Protein AF-A0A7S3XKU5-F1 (afdb_monomer)

Secondary structure (DSSP, 8-state):
--HHHHHHTHHHHHHT--SEEEESSGGGS-HHHHHHH--TT--EEEE---TTSPPPP-S-HHHHHHH-TT--HHHHHHHTT-------EE-SS-HHHHGGGTTT-TT-EE-HHHHTT-PPPTTBS-SEEEEE--PPPTTEETTEE-TTSPP--HHHHHHHHHHHHHHHHTT--GGGEEEEES-HHHHHHHHHHHHHHHHH-GGGHHHHHTSEEEETGGGSS--EEEEEEE-----TT---GGGG-HHHHHHHHTSEEEEEEEEE-HHHHHSSS---HHHHHHHHHHHHTT-EES-EEEEETTEEEEEEEESTT--TTHHHH-SEEEE---B-TTSPBP-SEE--TTSGGGSGGG---EEEEE-TTS-EEEEETTS-GGG-----EEEEE-TTS-EEEEEGGGTT-S-----SBP-PBPTTSSBPSSBGGG--GGGGGGG-HHHH-

Solvent-accessible surface area (backbone atoms only — not comparable to full-atom values): 25344 Å² total; per-residue (Å²): 132,53,72,68,58,43,50,77,38,36,72,61,57,45,73,65,53,47,45,66,48,79,37,75,58,28,11,44,36,43,37,70,63,54,61,74,53,60,48,91,56,48,78,43,81,46,74,40,61,49,65,69,35,59,52,20,89,62,90,54,58,64,44,41,76,77,64,50,59,40,55,8,52,49,37,52,39,52,76,70,67,48,91,79,85,83,87,42,68,46,59,61,44,37,74,77,54,51,59,64,43,34,90,82,40,77,70,64,38,79,35,58,92,57,27,72,78,54,58,59,57,61,50,33,79,59,42,47,36,37,39,36,45,89,60,58,30,60,61,54,68,83,95,46,70,70,83,90,68,66,58,28,20,68,65,58,43,50,51,53,50,52,52,51,48,52,42,44,43,68,72,42,57,18,72,41,32,34,40,34,22,81,31,68,40,35,32,52,51,41,56,54,52,48,54,53,49,30,67,75,40,61,93,45,31,75,37,61,70,38,40,43,68,38,32,48,84,77,47,63,96,53,70,35,42,28,30,38,37,41,60,51,45,20,49,96,80,8,68,51,68,77,72,66,38,65,26,54,52,47,51,62,65,67,28,26,30,26,25,42,38,38,36,36,21,55,64,18,44,66,65,15,87,66,53,49,73,64,54,52,52,38,55,48,51,28,50,78,71,72,24,54,37,53,53,47,52,34,21,37,71,91,45,67,89,38,68,44,74,43,41,94,85,49,76,66,72,41,63,74,68,30,81,35,86,50,73,41,70,48,68,23,90,76,72,46,63,39,90,47,52,26,46,41,78,84,40,71,72,56,37,43,79,60,37,78,55,77,38,81,45,70,43,98,88,71,48,76,42,80,41,44,61,42,54,63,72,90,77,57,75,47,70,53,80,36,82,41,79,43,99,87,72,51,74,45,79,39,38,46,66,55,68,81,57,85,85,72,69,43,79,53,75,30,88,52,58,42,98,87,69,46,72,39,91,54,36,55,48,60,65,68,68,72,76,47,64,90,69,40,61,88,76,76,107

Structure (mmCIF, N/CA/C/O backbone):
data_AF-A0A7S3XKU5-F1
#
_entry.id   AF-A0A7S3XKU5-F1
#
loop_
_atom_site.group_PDB
_atom_site.id
_atom_site.type_symbol
_atom_site.label_atom_id
_atom_site.label_alt_id
_atom_site.label_comp_id
_atom_site.label_asym_id
_atom_site.label_entity_id
_atom_site.label_seq_id
_atom_site.pdbx_PDB_ins_code
_atom_site.Cartn_x
_atom_site.Cartn_y
_atom_site.Cartn_z
_atom_site.occupancy
_atom_site.B_iso_or_equiv
_atom_site.auth_seq_id
_atom_site.auth_comp_id
_atom_site.auth_asym_id
_atom_site.auth_atom_id
_atom_site.pdbx_PDB_model_num
ATOM 1 N N . MET A 1 1 ? -28.320 -1.834 5.866 1.00 85.00 1 MET A N 1
ATOM 2 C CA . MET A 1 1 ? -28.809 -0.445 6.031 1.00 85.00 1 MET A CA 1
ATOM 3 C C . MET A 1 1 ? -27.848 0.245 6.983 1.00 85.00 1 MET A C 1
ATOM 5 O O . MET A 1 1 ? -27.509 -0.376 7.978 1.00 85.00 1 MET A O 1
ATOM 9 N N . THR A 1 2 ? -27.360 1.449 6.681 1.00 91.31 2 THR A N 1
ATOM 10 C CA . THR A 1 2 ? -26.487 2.190 7.612 1.00 91.31 2 THR A CA 1
ATOM 11 C C . THR A 1 2 ? -27.304 2.794 8.754 1.00 91.31 2 THR A C 1
ATOM 13 O O . THR A 1 2 ? -28.511 2.995 8.601 1.00 91.31 2 THR A O 1
ATOM 16 N N . ILE A 1 3 ? -26.660 3.136 9.876 1.00 90.38 3 ILE A N 1
ATOM 17 C CA . ILE A 1 3 ? -27.345 3.756 11.023 1.00 90.38 3 ILE A CA 1
ATOM 18 C C . ILE A 1 3 ? -28.039 5.068 10.629 1.00 90.38 3 ILE A C 1
ATOM 20 O O . ILE A 1 3 ? -29.200 5.280 10.959 1.00 90.38 3 ILE A O 1
ATOM 24 N N . SER A 1 4 ? -27.378 5.908 9.829 1.00 89.12 4 SER A N 1
ATOM 25 C CA . SER A 1 4 ? -27.934 7.174 9.342 1.00 89.12 4 SER A CA 1
ATOM 26 C C . SER A 1 4 ? -29.121 6.951 8.406 1.00 89.12 4 SER A C 1
ATOM 28 O O . SER A 1 4 ? -30.107 7.686 8.461 1.00 89.12 4 SER A O 1
ATOM 30 N N . GLY A 1 5 ? -29.058 5.907 7.572 1.00 92.69 5 GLY A N 1
ATOM 31 C CA . GLY A 1 5 ? -30.177 5.505 6.723 1.00 92.69 5 GLY A CA 1
ATOM 32 C C . GLY A 1 5 ? -31.375 5.026 7.543 1.00 92.69 5 GLY A C 1
ATOM 33 O O . GLY A 1 5 ? -32.508 5.388 7.231 1.00 92.69 5 GLY A O 1
ATOM 34 N N . ALA A 1 6 ? -31.125 4.273 8.614 1.00 91.94 6 ALA A N 1
ATOM 35 C CA . ALA A 1 6 ? -32.159 3.803 9.527 1.00 91.94 6 ALA A CA 1
ATOM 36 C C . ALA A 1 6 ? -32.787 4.954 10.335 1.00 91.94 6 ALA A C 1
ATOM 38 O O . ALA A 1 6 ? -34.004 4.996 10.469 1.00 91.94 6 ALA A O 1
ATOM 39 N N . LEU A 1 7 ? -31.994 5.939 10.774 1.00 91.31 7 LEU A N 1
ATOM 40 C CA . LEU A 1 7 ? -32.493 7.157 11.428 1.00 91.31 7 LEU A CA 1
ATOM 41 C C . LEU A 1 7 ? -33.370 8.003 10.503 1.00 91.31 7 LEU A C 1
ATOM 43 O O . LEU A 1 7 ? -34.439 8.454 10.899 1.00 91.31 7 LEU A O 1
ATOM 47 N N . THR A 1 8 ? -32.939 8.183 9.253 1.00 93.88 8 THR A N 1
ATOM 48 C CA . THR A 1 8 ? -33.699 8.951 8.253 1.00 93.88 8 THR A CA 1
ATOM 49 C C . THR A 1 8 ? -35.053 8.304 7.952 1.00 93.88 8 THR A C 1
ATOM 51 O O . THR A 1 8 ? -36.022 8.996 7.665 1.00 93.88 8 THR A O 1
ATOM 54 N N . ASN A 1 9 ? -35.126 6.974 8.031 1.00 93.56 9 ASN A N 1
ATOM 55 C CA . ASN A 1 9 ? -36.320 6.191 7.725 1.00 93.56 9 ASN A CA 1
ATOM 56 C C . ASN A 1 9 ? -36.924 5.556 8.985 1.00 93.56 9 ASN A C 1
ATOM 58 O O . ASN A 1 9 ? -37.494 4.465 8.905 1.00 93.56 9 ASN A O 1
ATOM 62 N N . TYR A 1 10 ? -36.788 6.214 10.142 1.00 93.00 10 TYR A N 1
ATOM 63 C CA . TYR A 1 10 ? -37.186 5.646 11.430 1.00 93.00 10 TYR A CA 1
ATOM 64 C C . TYR A 1 10 ? -38.641 5.173 11.440 1.00 93.00 10 TYR A C 1
ATOM 66 O O . TYR A 1 10 ? -38.910 4.069 11.900 1.00 93.00 10 TYR A O 1
ATOM 74 N N . ASP A 1 11 ? -39.567 5.942 10.863 1.00 94.06 11 ASP A N 1
ATOM 75 C CA . ASP A 1 11 ? -40.986 5.568 10.809 1.00 94.06 11 ASP A CA 1
ATOM 76 C C . ASP A 1 11 ? -41.206 4.242 10.069 1.00 94.06 11 ASP A C 1
ATOM 78 O O . ASP A 1 11 ? -42.007 3.409 10.494 1.00 94.06 11 ASP A O 1
ATOM 82 N N . ILE A 1 12 ? -40.446 4.006 8.993 1.00 93.31 12 ILE A N 1
ATOM 83 C CA . ILE A 1 12 ? -40.489 2.754 8.229 1.00 93.31 12 ILE A CA 1
ATOM 84 C C . ILE A 1 12 ? -39.905 1.619 9.070 1.00 93.31 12 ILE A C 1
ATOM 86 O O . ILE A 1 12 ? -40.529 0.570 9.192 1.00 93.31 12 ILE A O 1
ATOM 90 N N . VAL A 1 13 ? -38.733 1.830 9.679 1.00 91.31 13 VAL A N 1
ATOM 91 C CA . VAL A 1 13 ? -38.067 0.824 10.525 1.00 91.31 13 VAL A CA 1
ATOM 92 C C . VAL A 1 13 ? -38.938 0.446 11.724 1.00 91.31 13 VAL A C 1
ATOM 94 O O . VAL A 1 13 ? -39.063 -0.732 12.043 1.00 91.31 13 VAL A O 1
ATOM 97 N N . SER A 1 14 ? -39.579 1.426 12.356 1.00 93.06 14 SER A N 1
ATOM 98 C CA . SER A 1 14 ? -40.482 1.231 13.489 1.00 93.06 14 SER A CA 1
ATOM 99 C C . SER A 1 14 ? -41.750 0.478 13.077 1.00 93.06 14 SER A C 1
ATOM 101 O O . SER A 1 14 ? -42.143 -0.471 13.752 1.00 93.06 14 SER A O 1
ATOM 103 N N . SER A 1 15 ? -42.324 0.810 11.913 1.00 95.31 15 SER A N 1
ATOM 104 C CA . SER A 1 15 ? -43.509 0.129 11.360 1.00 95.31 15 SER A CA 1
ATOM 105 C C . SER A 1 15 ? -43.266 -1.340 10.994 1.00 95.31 15 SER A C 1
ATOM 107 O O . SER A 1 15 ? -44.221 -2.104 10.884 1.00 95.31 15 SER A O 1
ATOM 109 N N . LEU A 1 16 ? -42.008 -1.750 10.790 1.00 94.62 16 LEU A N 1
ATOM 110 C CA . LEU A 1 16 ? -41.647 -3.158 10.583 1.00 94.62 16 LEU A CA 1
ATOM 111 C C . LEU A 1 16 ? -41.683 -3.981 11.879 1.00 94.62 16 LEU A C 1
ATOM 113 O O . LEU A 1 16 ? -41.589 -5.204 11.810 1.00 94.62 16 LEU A O 1
ATOM 117 N N . GLU A 1 17 ? -41.775 -3.322 13.038 1.00 95.50 17 GLU A N 1
ATOM 118 C CA . GLU A 1 17 ? -41.785 -3.935 14.369 1.00 95.50 17 GLU A CA 1
ATOM 119 C C . GLU A 1 17 ? -40.685 -5.003 14.573 1.00 95.50 17 GLU A C 1
ATOM 121 O O . GLU A 1 17 ? -40.972 -6.140 14.970 1.00 95.50 17 GLU A O 1
ATOM 126 N N . PRO A 1 18 ? -39.407 -4.684 14.288 1.00 95.12 18 PRO A N 1
ATOM 127 C CA . PRO A 1 18 ? -38.343 -5.675 14.308 1.00 95.12 18 PRO A CA 1
ATOM 128 C C . PRO A 1 18 ? -38.135 -6.232 15.718 1.00 95.12 18 PRO A C 1
ATOM 130 O O . PRO A 1 18 ? -37.862 -5.497 16.662 1.00 95.12 18 PRO A O 1
ATOM 133 N N . LYS A 1 19 ? -38.191 -7.560 15.848 1.00 97.50 19 LYS A N 1
ATOM 134 C CA . LYS A 1 19 ? -37.903 -8.262 17.110 1.00 97.50 19 LYS A CA 1
ATOM 135 C C . LYS A 1 19 ? -36.415 -8.473 17.357 1.00 97.50 19 LYS A C 1
ATOM 137 O O . LYS A 1 19 ? -35.979 -8.530 18.505 1.00 97.50 19 LYS A O 1
ATOM 142 N N . VAL A 1 20 ? -35.637 -8.583 16.283 1.00 96.62 20 VAL A N 1
ATOM 143 C CA . VAL A 1 20 ? -34.199 -8.850 16.324 1.00 96.62 20 VAL A CA 1
ATOM 144 C C . VAL A 1 20 ? -33.478 -7.808 15.484 1.00 96.62 20 VAL A C 1
ATOM 146 O O . VAL A 1 20 ? -33.829 -7.597 14.324 1.00 96.62 20 VAL A O 1
ATOM 149 N N . VAL A 1 21 ? -32.453 -7.188 16.060 1.00 94.44 21 VAL A N 1
ATOM 150 C CA . VAL A 1 21 ? -31.572 -6.241 15.372 1.00 94.44 21 VAL A CA 1
ATOM 151 C C . VAL A 1 21 ? -30.145 -6.761 15.451 1.00 94.44 21 VAL A C 1
ATOM 153 O O . VAL A 1 21 ? -29.649 -7.062 16.535 1.00 94.44 21 VAL A O 1
ATOM 156 N N . LEU A 1 22 ? -29.488 -6.861 14.296 1.00 95.75 22 LEU A N 1
ATOM 157 C CA . LEU A 1 22 ? -28.074 -7.202 14.184 1.00 95.75 22 LEU A CA 1
ATOM 158 C C . LEU A 1 22 ? -27.293 -5.961 13.750 1.00 95.75 22 LEU A C 1
ATOM 160 O O . LEU A 1 22 ? -27.613 -5.348 12.733 1.00 95.75 22 LEU A O 1
ATOM 164 N N . LEU A 1 23 ? -26.284 -5.603 14.536 1.00 94.12 23 LEU A N 1
ATOM 165 C CA . LEU A 1 23 ? -25.389 -4.484 14.290 1.00 94.12 23 LEU A CA 1
ATOM 166 C C . LEU A 1 23 ? -24.000 -5.008 13.966 1.00 94.12 23 LEU A C 1
ATOM 168 O O . LEU A 1 23 ? -23.394 -5.717 14.770 1.00 94.12 23 LEU A O 1
ATOM 172 N N . GLU A 1 24 ? -23.494 -4.608 12.813 1.00 93.56 24 GLU A N 1
ATOM 173 C CA . GLU A 1 24 ? -22.092 -4.751 12.448 1.00 93.56 24 GLU A CA 1
ATOM 174 C C . GLU A 1 24 ? -21.348 -3.449 12.778 1.00 93.56 24 GLU A C 1
ATOM 176 O O . GLU A 1 24 ? -21.962 -2.382 12.825 1.00 93.56 24 GLU A O 1
ATOM 181 N N . GLU A 1 25 ? -20.049 -3.546 13.073 1.00 92.75 25 GLU A N 1
ATOM 182 C CA . GLU A 1 25 ? -19.192 -2.416 13.472 1.00 92.75 25 GLU A CA 1
ATOM 183 C C . GLU A 1 25 ? -19.740 -1.589 14.652 1.00 92.75 25 GLU A C 1
ATOM 185 O O . GLU A 1 25 ? -19.526 -0.385 14.769 1.00 92.75 25 GLU A O 1
ATOM 190 N N . ALA A 1 26 ? -20.407 -2.250 15.604 1.00 94.88 26 ALA A N 1
ATOM 191 C CA . ALA A 1 26 ? -21.085 -1.600 16.728 1.00 94.88 26 ALA A CA 1
ATOM 192 C C . ALA A 1 26 ? -20.157 -0.747 17.618 1.00 94.88 26 ALA A C 1
ATOM 194 O O . ALA A 1 26 ? -20.627 0.136 18.337 1.00 94.88 26 ALA A O 1
ATOM 195 N N . ALA A 1 27 ? -18.847 -1.006 17.576 1.00 94.31 27 ALA A N 1
ATOM 196 C CA . ALA A 1 27 ? -17.840 -0.229 18.291 1.00 94.31 27 ALA A CA 1
ATOM 197 C C . ALA A 1 27 ? -17.624 1.181 17.709 1.00 94.31 27 ALA A C 1
ATOM 199 O O . ALA A 1 27 ? -17.211 2.067 18.455 1.00 94.31 27 ALA A O 1
ATOM 200 N N . GLU A 1 28 ? -17.945 1.395 16.430 1.00 93.19 28 GLU A N 1
ATOM 201 C CA . GLU A 1 28 ? -17.800 2.672 15.715 1.00 93.19 28 GLU A CA 1
ATOM 202 C C . GLU A 1 28 ? -19.086 3.521 15.752 1.00 93.19 28 GLU A C 1
ATOM 204 O O . GLU A 1 28 ? -19.124 4.661 15.292 1.00 93.19 28 GLU A O 1
ATOM 209 N N . LEU A 1 29 ? -20.163 3.006 16.351 1.00 93.75 29 LEU A N 1
ATOM 210 C CA . LEU A 1 29 ? -21.425 3.728 16.465 1.00 93.75 29 LEU A CA 1
ATOM 211 C C . LEU A 1 29 ? -21.473 4.599 17.722 1.00 93.75 29 LEU A C 1
ATOM 213 O O . LEU A 1 29 ? -21.269 4.127 18.843 1.00 93.75 29 LEU A O 1
ATOM 217 N N . LEU A 1 30 ? -21.837 5.871 17.540 1.00 94.19 30 LEU A N 1
ATOM 218 C CA . LEU A 1 30 ? -22.203 6.743 18.652 1.00 94.19 30 LEU A CA 1
ATOM 219 C C . LEU A 1 30 ? -23.420 6.166 19.377 1.00 94.19 30 LEU A C 1
ATOM 221 O O . LEU A 1 30 ? -24.449 5.874 18.763 1.00 94.19 30 LEU A O 1
ATOM 225 N N . GLU A 1 31 ? -23.316 6.047 20.698 1.00 94.31 31 GLU A N 1
ATOM 226 C CA . GLU A 1 31 ? -24.393 5.523 21.537 1.00 94.31 31 GLU A CA 1
ATOM 227 C C . GLU A 1 31 ? -25.738 6.250 21.323 1.00 94.31 31 GLU A C 1
ATOM 229 O O . GLU A 1 31 ? -26.741 5.559 21.130 1.00 94.31 31 GLU A O 1
ATOM 234 N N . PRO A 1 32 ? -25.796 7.599 21.256 1.00 92.38 32 PRO A N 1
ATOM 235 C CA . PRO A 1 32 ? -27.048 8.304 20.990 1.00 92.38 32 PRO A CA 1
ATOM 236 C C . PRO A 1 32 ? -27.702 7.909 19.664 1.00 92.38 32 PRO A C 1
ATOM 238 O O . PRO A 1 32 ? -28.915 7.720 19.626 1.00 92.38 32 PRO A O 1
ATOM 241 N N . HIS A 1 33 ? -26.911 7.734 18.597 1.00 92.56 33 HIS A N 1
ATOM 242 C CA . HIS A 1 33 ? -27.430 7.336 17.285 1.00 92.56 33 HIS A CA 1
ATOM 243 C C . HIS A 1 33 ? -28.079 5.957 17.347 1.00 92.56 33 HIS A C 1
ATOM 245 O O . HIS A 1 33 ? -29.175 5.761 16.820 1.00 92.56 33 HIS A O 1
ATOM 251 N N . LEU A 1 34 ? -27.431 5.016 18.034 1.00 92.44 34 LEU A N 1
ATOM 252 C CA . LEU A 1 34 ? -27.976 3.680 18.198 1.00 92.44 34 LEU A CA 1
ATOM 253 C C . LEU A 1 34 ? -29.274 3.692 19.016 1.00 92.44 34 LEU A C 1
ATOM 255 O O . LEU A 1 34 ? -30.269 3.118 18.589 1.00 92.44 34 LEU A O 1
ATOM 259 N N . ILE A 1 35 ? -29.304 4.384 20.155 1.00 92.12 35 ILE A N 1
ATOM 260 C CA . ILE A 1 35 ? -30.509 4.438 20.998 1.00 92.12 35 ILE A CA 1
ATOM 261 C C . ILE A 1 35 ? -31.687 5.051 20.234 1.00 92.12 35 ILE A C 1
ATOM 263 O O . ILE A 1 35 ? -32.801 4.544 20.324 1.00 92.12 35 ILE A O 1
ATOM 267 N N . SER A 1 36 ? -31.446 6.101 19.443 1.00 91.38 36 SER A N 1
ATOM 268 C CA . SER A 1 36 ? -32.510 6.769 18.689 1.00 91.38 36 SER A CA 1
ATOM 269 C C . SER A 1 36 ? -33.131 5.922 17.578 1.00 91.38 36 SER A C 1
ATOM 271 O O . SER A 1 36 ? -34.249 6.212 17.165 1.00 91.38 36 SER A O 1
ATOM 273 N N . VAL A 1 37 ? -32.441 4.881 17.097 1.00 92.19 37 VAL A N 1
ATOM 274 C CA . VAL A 1 37 ? -32.949 4.056 15.996 1.00 92.19 37 VAL A CA 1
ATOM 275 C C . VAL A 1 37 ? -33.643 2.779 16.453 1.00 92.19 37 VAL A C 1
ATOM 277 O O . VAL A 1 37 ? -34.320 2.156 15.643 1.00 92.19 37 VAL A O 1
ATOM 280 N N . LEU A 1 38 ? -33.472 2.364 17.712 1.00 92.62 38 LEU A N 1
ATOM 281 C CA . LEU A 1 38 ? -34.018 1.108 18.229 1.00 92.62 38 LEU A CA 1
ATOM 282 C C . LEU A 1 38 ? -35.507 1.270 18.578 1.00 92.62 38 LEU A C 1
ATOM 284 O O . LEU A 1 38 ? -35.833 1.993 19.523 1.00 92.62 38 LEU A O 1
ATOM 288 N N . PRO A 1 39 ? -36.434 0.604 17.860 1.00 91.56 39 PRO A N 1
ATOM 289 C CA . PRO A 1 39 ? -37.845 0.622 18.228 1.00 91.56 39 PRO A CA 1
ATOM 290 C C . PRO A 1 39 ? -38.078 -0.109 19.556 1.00 91.56 39 PRO A C 1
ATOM 292 O O . PRO A 1 39 ? -37.347 -1.034 19.912 1.00 91.56 39 PRO A O 1
ATOM 295 N N . SER A 1 40 ? -39.151 0.240 20.266 1.00 92.50 40 SER A N 1
ATOM 296 C CA . SER A 1 40 ? -39.535 -0.426 21.524 1.00 92.50 40 SER A CA 1
ATOM 297 C C . SER A 1 40 ? -39.941 -1.896 21.355 1.00 92.50 40 SER A C 1
ATOM 299 O O . SER A 1 40 ? -40.094 -2.609 22.344 1.00 92.50 40 SER A O 1
ATOM 301 N N . THR A 1 41 ? -40.129 -2.350 20.115 1.00 96.06 41 THR A N 1
ATOM 302 C CA . THR A 1 41 ? -40.489 -3.726 19.756 1.00 96.06 41 THR A CA 1
ATOM 303 C C . THR A 1 41 ? -39.303 -4.690 19.744 1.00 96.06 41 THR A C 1
ATOM 305 O O . THR A 1 41 ? -39.534 -5.900 19.704 1.00 96.06 41 THR A O 1
ATOM 3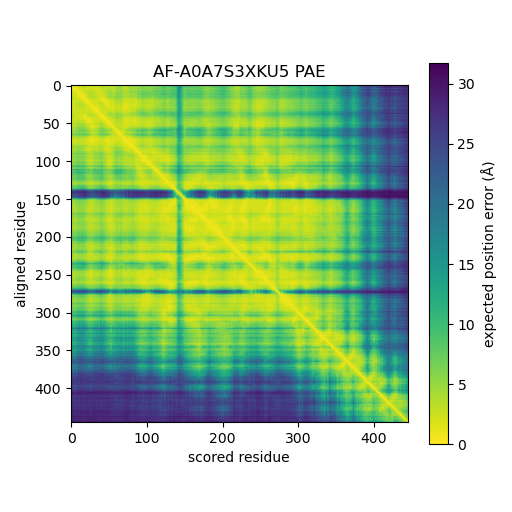08 N N . VAL A 1 42 ? -38.065 -4.182 19.804 1.00 96.31 42 VAL A N 1
ATOM 309 C CA . VAL A 1 42 ? -36.839 -4.990 19.790 1.00 96.31 42 VAL A CA 1
ATOM 310 C C . VAL A 1 42 ? -36.716 -5.797 21.079 1.00 96.31 42 VAL A C 1
ATOM 312 O O . VAL A 1 42 ? -36.679 -5.248 22.176 1.00 96.31 42 VAL A O 1
ATOM 315 N N . GLU A 1 43 ? -36.592 -7.113 20.930 1.00 97.00 43 GLU A N 1
ATOM 316 C CA . GLU A 1 43 ? -36.413 -8.071 22.027 1.00 97.00 43 GLU A CA 1
ATOM 317 C C . GLU A 1 43 ? -34.967 -8.588 22.093 1.00 97.00 43 GLU A C 1
ATOM 319 O O . GLU A 1 43 ? -34.459 -8.893 23.172 1.00 97.00 43 GLU A O 1
ATOM 324 N N . HIS A 1 44 ? -34.274 -8.641 20.948 1.00 95.69 44 HIS A N 1
ATOM 325 C CA . HIS A 1 44 ? -32.891 -9.102 20.849 1.00 95.69 44 HIS A CA 1
ATOM 326 C C . HIS A 1 44 ? -32.018 -8.122 20.060 1.00 95.69 44 HIS A C 1
ATOM 328 O O . HIS A 1 44 ? -32.271 -7.850 18.886 1.00 95.69 44 HIS A O 1
ATOM 334 N N . LEU A 1 45 ? -30.938 -7.654 20.690 1.00 94.31 45 LEU A N 1
ATOM 335 C CA . LEU A 1 45 ? -29.897 -6.849 20.057 1.00 94.31 45 LEU A CA 1
ATOM 336 C C . LEU A 1 45 ? -28.596 -7.654 19.975 1.00 94.31 45 LEU A C 1
ATOM 338 O O . LEU A 1 45 ? -28.017 -8.006 21.001 1.00 94.31 45 LEU A O 1
ATOM 342 N N . ILE A 1 46 ? -28.136 -7.939 18.758 1.00 95.75 46 ILE A N 1
ATOM 343 C CA . ILE A 1 46 ? -26.881 -8.645 18.491 1.00 95.75 46 ILE A CA 1
ATOM 344 C C . ILE A 1 46 ? -25.870 -7.623 17.983 1.00 95.75 46 ILE A C 1
ATOM 346 O O . ILE A 1 46 ? -25.988 -7.145 16.859 1.00 95.75 46 ILE A O 1
ATOM 350 N N . SER A 1 47 ? -24.871 -7.303 18.800 1.00 95.75 47 SER A N 1
ATOM 351 C CA . SER A 1 47 ? -23.843 -6.319 18.457 1.00 95.75 47 SER A CA 1
ATOM 352 C C . SER A 1 47 ? -22.511 -6.999 18.170 1.00 95.75 47 SER A C 1
ATOM 354 O O . SER A 1 47 ? -21.950 -7.662 19.041 1.00 95.75 47 SER A O 1
ATOM 356 N N . ILE A 1 48 ? -21.993 -6.805 16.961 1.00 96.19 48 ILE A N 1
ATOM 357 C CA . ILE A 1 48 ? -20.687 -7.284 16.510 1.00 96.19 48 ILE A CA 1
ATOM 358 C C . ILE A 1 48 ? -19.787 -6.062 16.343 1.00 96.19 48 ILE A C 1
ATOM 360 O O . ILE A 1 48 ? -20.144 -5.108 15.657 1.00 96.19 48 ILE A O 1
ATOM 364 N N . GLY A 1 49 ? -18.619 -6.067 16.977 1.00 94.88 49 GLY A N 1
ATOM 365 C CA . GLY A 1 49 ? -17.682 -4.954 16.893 1.00 94.88 49 GLY A CA 1
ATOM 366 C C . GLY A 1 49 ? -16.383 -5.221 17.638 1.00 94.88 49 GLY A C 1
ATOM 367 O O . GLY A 1 49 ? -16.244 -6.216 18.350 1.00 94.88 49 GLY A O 1
ATOM 368 N N . ASP A 1 50 ? -15.433 -4.303 17.484 1.00 94.75 50 ASP A N 1
ATOM 369 C CA . ASP A 1 50 ? -14.135 -4.357 18.147 1.00 94.75 50 ASP A CA 1
ATOM 370 C C . ASP A 1 50 ? -13.801 -3.003 18.788 1.00 94.75 50 ASP A C 1
ATOM 372 O O . ASP A 1 50 ? -13.295 -2.089 18.143 1.00 94.75 50 ASP A O 1
ATOM 376 N N . HIS A 1 51 ? -14.050 -2.891 20.094 1.00 93.75 51 HIS A N 1
ATOM 377 C CA . HIS A 1 51 ? -13.759 -1.694 20.895 1.00 93.75 51 HIS A CA 1
ATOM 378 C C . HIS A 1 51 ? -12.254 -1.377 21.012 1.00 93.75 51 HIS A C 1
ATOM 380 O O . HIS A 1 51 ? -11.871 -0.327 21.528 1.00 93.75 51 HIS A O 1
ATOM 386 N N . LYS A 1 52 ? -11.372 -2.274 20.545 1.00 93.06 52 LYS A N 1
ATOM 387 C CA . LYS A 1 52 ? -9.926 -2.040 20.470 1.00 93.06 52 LYS A CA 1
ATOM 388 C C . LYS A 1 52 ? -9.482 -1.494 19.102 1.00 93.06 52 LYS A C 1
ATOM 390 O O . LYS A 1 52 ? -8.302 -1.139 18.997 1.00 93.06 52 LYS A O 1
ATOM 395 N N . GLN A 1 53 ? -10.370 -1.391 18.108 1.00 93.12 53 GLN A N 1
ATOM 396 C CA . GLN A 1 53 ? -10.167 -0.679 16.831 1.00 93.12 53 GLN A CA 1
ATOM 397 C C . GLN A 1 53 ? -10.776 0.731 16.890 1.00 93.12 53 GLN A C 1
ATOM 399 O O . GLN A 1 53 ? -10.809 1.310 17.972 1.00 93.12 53 GLN A O 1
ATOM 404 N N . LEU A 1 54 ? -11.148 1.360 15.768 1.00 92.12 54 LEU A N 1
ATOM 405 C CA . LEU A 1 54 ? -11.612 2.748 15.796 1.00 92.12 54 LEU A CA 1
ATOM 406 C C . LEU A 1 54 ? -12.874 2.904 16.648 1.00 92.12 54 LEU A C 1
ATOM 408 O O . LEU A 1 54 ? -13.712 2.013 16.765 1.00 92.12 54 LEU A O 1
ATOM 412 N N . ARG A 1 55 ? -12.945 4.076 17.267 1.00 92.50 55 ARG A N 1
ATOM 413 C CA . ARG A 1 55 ? -14.103 4.572 17.998 1.00 92.50 55 ARG A CA 1
ATOM 414 C C . ARG A 1 55 ? -14.924 5.479 17.082 1.00 92.50 55 ARG A C 1
ATOM 416 O O . ARG A 1 55 ? -14.379 5.957 16.085 1.00 92.50 55 ARG A O 1
ATOM 423 N N . PRO A 1 56 ? -16.184 5.774 17.434 1.00 92.00 56 PRO A N 1
ATOM 424 C CA . PRO A 1 56 ? -17.005 6.712 16.692 1.00 92.00 56 PRO A CA 1
ATOM 425 C C . PRO A 1 56 ? -16.315 8.074 16.549 1.00 92.00 56 PRO A C 1
ATOM 427 O O . PRO A 1 56 ? -15.752 8.612 17.507 1.00 92.00 56 PRO A O 1
ATOM 430 N N . GLY A 1 57 ? -16.385 8.652 15.351 1.00 88.06 57 GLY A N 1
ATOM 431 C CA . GLY A 1 57 ? -15.875 9.994 15.093 1.00 88.06 57 GLY A CA 1
ATOM 432 C C . GLY A 1 57 ? -16.713 11.067 15.795 1.00 88.06 57 GLY A C 1
ATOM 433 O O . GLY A 1 57 ? -17.928 11.127 15.621 1.00 88.06 57 GLY A O 1
ATOM 434 N N . VAL A 1 58 ? -16.056 11.946 16.555 1.00 87.06 58 VAL A N 1
ATOM 435 C CA . VAL A 1 58 ? -16.675 13.115 17.196 1.00 87.06 58 VAL A CA 1
ATOM 436 C C . VAL A 1 58 ? -15.933 14.368 16.740 1.00 87.06 58 VAL A C 1
ATOM 438 O O . VAL A 1 58 ? -14.738 14.511 16.990 1.00 87.06 58 VAL A O 1
ATOM 441 N N . GLU A 1 59 ? -16.636 15.286 16.074 1.00 83.44 59 GLU A N 1
ATOM 442 C CA . GLU A 1 59 ? -16.033 16.522 15.550 1.00 83.44 59 GLU A CA 1
ATOM 443 C C . GLU A 1 59 ? -15.531 17.441 16.673 1.00 83.44 59 GLU A C 1
ATOM 445 O O . GLU A 1 59 ? -14.468 18.055 16.573 1.00 83.44 59 GLU A O 1
ATOM 450 N N . CYS A 1 60 ? -16.280 17.515 17.776 1.00 86.69 60 CYS A N 1
ATOM 451 C CA . CYS A 1 60 ? -15.902 18.312 18.932 1.00 86.69 60 CYS A CA 1
ATOM 452 C C . CYS A 1 60 ? -14.873 17.567 19.796 1.00 86.69 60 CYS A C 1
ATOM 454 O O . CYS A 1 60 ? -15.195 16.646 20.554 1.00 86.69 60 CYS A O 1
ATOM 456 N N . TYR A 1 61 ? -13.620 18.013 19.718 1.00 82.75 61 TYR A N 1
ATOM 457 C CA . TYR A 1 61 ? -12.517 17.452 20.499 1.00 82.75 61 TYR A CA 1
ATOM 458 C C . TYR A 1 61 ? -12.762 17.507 22.018 1.00 82.75 61 TYR A C 1
ATOM 460 O O . TYR A 1 61 ? -12.405 16.573 22.737 1.00 82.75 61 TYR A O 1
ATOM 468 N N . GLU A 1 62 ? -13.405 18.565 22.513 1.00 88.12 62 GLU A N 1
ATOM 469 C CA . GLU A 1 62 ? -13.713 18.749 23.938 1.00 88.12 62 GLU A CA 1
ATOM 470 C C . GLU A 1 62 ? -14.673 17.668 24.453 1.00 88.12 62 GLU A C 1
ATOM 472 O O . GLU A 1 62 ? -14.445 17.103 25.522 1.00 88.12 62 GLU A O 1
ATOM 477 N N . LEU A 1 63 ? -15.684 17.288 23.662 1.00 90.19 63 LEU A N 1
ATOM 478 C CA . LEU A 1 63 ? -16.607 16.201 24.015 1.00 90.19 63 LEU A CA 1
ATOM 479 C C . LEU A 1 63 ? -15.896 14.847 24.112 1.00 90.19 63 LEU A C 1
ATOM 481 O O . LEU A 1 63 ? -16.192 14.049 25.001 1.00 90.19 63 LEU A O 1
ATOM 485 N N . THR A 1 64 ? -14.923 14.602 23.239 1.00 87.81 64 THR A N 1
ATOM 486 C CA . THR A 1 64 ? -14.089 13.393 23.301 1.00 87.81 64 THR A CA 1
ATOM 487 C C . THR A 1 64 ? -13.230 13.409 24.566 1.00 87.81 64 THR A C 1
ATOM 489 O O . THR A 1 64 ? -13.256 12.481 25.370 1.00 87.81 64 THR A O 1
ATOM 492 N N . LYS A 1 65 ? -12.490 14.500 24.788 1.00 83.88 65 LYS A N 1
ATOM 493 C CA . LYS A 1 65 ? -11.484 14.588 25.850 1.00 83.88 65 LYS A CA 1
ATOM 494 C C . LYS A 1 65 ? -12.086 14.679 27.255 1.00 83.88 65 LYS A C 1
ATOM 496 O O . LYS A 1 65 ? -11.539 14.086 28.181 1.00 83.88 65 LYS A O 1
ATOM 501 N N . GLU A 1 66 ? -13.161 15.442 27.431 1.00 89.88 66 GLU A N 1
ATOM 502 C CA . GLU A 1 66 ? -13.720 15.757 28.753 1.00 89.88 66 GLU A CA 1
ATOM 503 C C . GLU A 1 66 ? -14.952 14.929 29.111 1.00 89.88 66 GLU A C 1
ATOM 505 O O . GLU A 1 66 ? -15.258 14.772 30.295 1.00 89.88 66 GLU A O 1
ATOM 510 N N . LYS A 1 67 ? -15.683 14.429 28.108 1.00 90.38 67 LYS A N 1
ATOM 511 C CA . LYS A 1 67 ? -16.950 13.708 28.302 1.00 90.38 67 LYS A CA 1
ATOM 512 C C . LYS A 1 67 ? -16.911 12.263 27.815 1.00 90.38 67 LYS A C 1
ATOM 514 O O . LYS A 1 67 ? -17.890 11.559 28.036 1.00 90.38 67 LYS A O 1
ATOM 519 N N . ALA A 1 68 ? -15.809 11.826 27.195 1.00 91.12 68 ALA A N 1
ATOM 520 C CA . ALA A 1 68 ? -15.660 10.489 26.619 1.00 91.12 68 ALA A CA 1
ATOM 521 C C . ALA A 1 68 ? -16.823 10.121 25.677 1.00 91.12 68 ALA A C 1
ATOM 523 O O . ALA A 1 68 ? -17.339 9.004 25.689 1.00 91.12 68 ALA A O 1
ATOM 524 N N . PHE A 1 69 ? -17.276 11.103 24.890 1.00 93.12 69 PHE A N 1
ATOM 525 C CA . PHE A 1 69 ? -18.431 10.961 24.000 1.00 93.12 69 PHE A CA 1
ATOM 526 C C . PHE A 1 69 ? -18.171 10.004 22.821 1.00 93.12 69 PHE A C 1
ATOM 528 O O . PHE A 1 69 ? -19.103 9.552 22.166 1.00 93.12 69 PHE A O 1
ATOM 535 N N . ASP A 1 70 ? -16.903 9.675 22.575 1.00 93.19 70 ASP A N 1
ATOM 536 C CA . ASP A 1 70 ? -16.430 8.666 21.628 1.00 93.19 70 ASP A CA 1
ATOM 537 C C . ASP A 1 70 ? -16.504 7.231 22.186 1.00 93.19 70 ASP A C 1
ATOM 539 O O . ASP A 1 70 ? -16.031 6.299 21.547 1.00 93.19 70 ASP A O 1
ATOM 543 N N . ILE A 1 71 ? -17.060 7.001 23.377 1.00 94.38 71 ILE A N 1
ATOM 544 C CA . ILE A 1 71 ? -17.308 5.638 23.863 1.00 94.38 71 ILE A CA 1
ATOM 545 C C . ILE A 1 71 ? -18.645 5.153 23.296 1.00 94.38 71 ILE A C 1
ATOM 547 O O . ILE A 1 71 ? -19.707 5.690 23.612 1.00 94.38 71 ILE A O 1
ATOM 551 N N . SER A 1 72 ? -18.600 4.111 22.466 1.00 96.31 72 SER A N 1
ATOM 552 C CA . SER A 1 72 ? -19.801 3.465 21.930 1.00 96.31 72 SER A CA 1
ATOM 553 C C . SER A 1 72 ? -20.557 2.680 23.003 1.00 96.31 72 SER A C 1
ATOM 555 O O . SER A 1 72 ? -19.979 2.229 23.998 1.00 96.31 72 SER A O 1
ATOM 557 N N . LEU A 1 73 ? -21.848 2.418 22.761 1.00 95.88 73 LEU A N 1
ATOM 558 C CA . LEU A 1 73 ? -22.645 1.544 23.631 1.00 95.88 73 LEU A CA 1
ATOM 559 C C . LEU A 1 73 ? -21.991 0.160 23.761 1.00 95.88 73 LEU A C 1
ATOM 561 O O . LEU A 1 73 ? -21.978 -0.426 24.841 1.00 95.88 73 LEU A O 1
ATOM 565 N N . PHE A 1 74 ? -21.420 -0.344 22.664 1.00 96.75 74 PHE A N 1
ATOM 566 C CA . PHE A 1 74 ? -20.698 -1.612 22.631 1.00 96.75 74 PHE A CA 1
ATOM 567 C C . PHE A 1 74 ? -19.499 -1.606 23.587 1.00 96.75 74 PHE A C 1
ATOM 569 O O . PHE A 1 74 ? -19.408 -2.467 24.461 1.00 96.75 74 PHE A O 1
ATOM 576 N N . GLU A 1 75 ? -18.614 -0.610 23.471 1.00 96.31 75 GLU A N 1
ATOM 577 C CA . GLU A 1 75 ? -17.460 -0.472 24.363 1.00 96.31 75 GLU A CA 1
ATOM 578 C C . GLU A 1 75 ? -17.901 -0.292 25.822 1.00 96.31 75 GLU A C 1
ATOM 580 O O . GLU A 1 75 ? -17.361 -0.939 26.722 1.00 96.31 75 GLU A O 1
ATOM 585 N N . ARG A 1 76 ? -18.933 0.523 26.068 1.00 96.38 76 ARG A N 1
ATOM 586 C CA . ARG A 1 76 ? -19.476 0.741 27.412 1.00 96.38 76 ARG A CA 1
ATOM 587 C C . ARG A 1 76 ? -20.011 -0.547 28.038 1.00 96.38 76 ARG A C 1
ATOM 589 O O . ARG A 1 76 ? -19.784 -0.772 29.225 1.00 96.38 76 ARG A O 1
ATOM 596 N N . LEU A 1 77 ? -20.718 -1.387 27.285 1.00 96.06 77 LEU A N 1
ATOM 597 C CA . LEU A 1 77 ? -21.230 -2.667 27.784 1.00 96.06 77 LEU A CA 1
ATOM 598 C C . LEU A 1 77 ? -20.092 -3.639 28.110 1.00 96.06 77 LEU A C 1
ATOM 600 O O . LEU A 1 77 ? -20.089 -4.225 29.193 1.00 96.06 77 LEU A O 1
ATOM 604 N N . VAL A 1 78 ? -19.097 -3.753 27.227 1.00 95.62 78 VAL A N 1
ATOM 605 C CA . VAL A 1 78 ? -17.916 -4.602 27.454 1.00 95.62 78 VAL A CA 1
ATOM 606 C C . VAL A 1 78 ? -17.155 -4.159 28.707 1.00 95.62 78 VAL A C 1
ATOM 608 O O . VAL A 1 78 ? -16.871 -4.983 29.575 1.00 95.62 78 VAL A O 1
ATOM 611 N N . ASN A 1 79 ? -16.900 -2.856 28.854 1.00 95.06 79 ASN A N 1
ATOM 612 C CA . ASN A 1 79 ? -16.194 -2.300 30.012 1.00 95.06 79 ASN A CA 1
ATOM 613 C C . ASN A 1 79 ? -16.949 -2.510 31.336 1.00 95.06 79 ASN A C 1
ATOM 615 O O . ASN A 1 79 ? -16.324 -2.594 32.389 1.00 95.06 79 ASN A O 1
ATOM 619 N N . ASN A 1 80 ? -18.279 -2.630 31.289 1.00 96.56 80 ASN A N 1
ATOM 620 C CA . ASN A 1 80 ? -19.120 -2.921 32.454 1.00 96.56 80 ASN A CA 1
ATOM 621 C C . ASN A 1 80 ? -19.334 -4.426 32.698 1.00 96.56 80 ASN A C 1
ATOM 623 O O . ASN A 1 80 ? -20.172 -4.801 33.517 1.00 96.56 80 ASN A O 1
ATOM 627 N N . GLY A 1 81 ? -18.595 -5.297 32.006 1.00 95.56 81 GLY A N 1
ATOM 628 C CA . GLY A 1 81 ? -18.653 -6.742 32.221 1.00 95.56 81 GLY A CA 1
ATOM 629 C C . GLY A 1 81 ? -19.905 -7.408 31.653 1.00 95.56 81 GLY A C 1
ATOM 630 O O . GLY A 1 81 ? -20.272 -8.491 32.107 1.00 95.56 81 GLY A O 1
ATOM 631 N N . ALA A 1 82 ? -20.568 -6.789 30.667 1.00 95.75 82 ALA A N 1
ATOM 632 C CA . ALA A 1 82 ? -21.654 -7.450 29.955 1.00 95.75 82 ALA A CA 1
ATOM 633 C C . ALA A 1 82 ? -21.151 -8.769 29.329 1.00 95.75 82 ALA A C 1
ATOM 635 O O . ALA A 1 82 ? -20.031 -8.801 28.800 1.00 95.75 82 ALA A O 1
ATOM 636 N N . PRO A 1 83 ? -21.949 -9.855 29.358 1.00 94.75 83 PRO A N 1
ATOM 637 C CA . PRO A 1 83 ? -21.576 -11.112 28.721 1.00 94.75 83 PRO A CA 1
ATOM 638 C C . PRO A 1 83 ? -21.289 -10.904 27.233 1.00 94.75 83 PRO A C 1
ATOM 640 O O . PRO A 1 83 ? -22.128 -10.388 26.498 1.00 94.75 83 PRO A O 1
ATOM 643 N N . HIS A 1 84 ? -20.104 -11.309 26.790 1.00 94.56 84 HIS A N 1
ATOM 644 C CA . HIS A 1 84 ? -19.685 -11.206 25.398 1.00 94.56 84 HIS A CA 1
ATOM 645 C C . HIS A 1 84 ? -18.757 -12.365 25.037 1.00 94.56 84 HIS A C 1
ATOM 647 O O . HIS A 1 84 ? -18.180 -13.021 25.906 1.00 94.56 84 HIS A O 1
ATOM 653 N N . VAL A 1 85 ? -18.617 -12.613 23.738 1.00 94.25 85 VAL A N 1
ATOM 654 C CA . VAL A 1 85 ? -17.737 -13.647 23.191 1.00 94.25 85 VAL A CA 1
ATOM 655 C C . VAL A 1 85 ? -16.685 -12.966 22.326 1.00 94.25 85 VAL A C 1
ATOM 657 O O . VAL A 1 85 ? -17.021 -12.163 21.460 1.00 94.25 85 VAL A O 1
ATOM 660 N N . CYS A 1 86 ? -15.414 -13.290 22.557 1.00 93.25 86 CYS A N 1
ATOM 661 C CA . CYS A 1 86 ? -14.302 -12.819 21.738 1.00 93.25 86 CYS A CA 1
ATOM 662 C C . CYS A 1 86 ? -13.884 -13.918 20.754 1.00 93.25 86 CYS A C 1
ATOM 664 O O . CYS A 1 86 ? -13.594 -15.045 21.162 1.00 93.25 86 CYS A O 1
ATOM 666 N N . LEU A 1 87 ? -13.842 -13.601 19.459 1.00 93.38 87 LEU A N 1
ATOM 667 C CA . LEU A 1 87 ? -13.332 -14.522 18.445 1.00 93.38 87 LEU A CA 1
ATOM 668 C C . LEU A 1 87 ? -11.798 -14.552 18.507 1.00 93.38 87 LEU A C 1
ATOM 670 O O . LEU A 1 87 ? -11.145 -13.522 18.368 1.00 93.38 87 LEU A O 1
ATOM 674 N N . GLN A 1 88 ? -11.222 -15.738 18.714 1.00 93.00 88 GLN A N 1
ATOM 675 C CA . GLN A 1 88 ? -9.779 -15.891 18.955 1.00 93.00 88 GLN A CA 1
ATOM 676 C C . GLN A 1 88 ? -8.958 -16.198 17.695 1.00 93.00 88 GLN A C 1
ATOM 678 O O . GLN A 1 88 ? -7.742 -16.038 17.717 1.00 93.00 88 GLN A O 1
ATOM 683 N N . PHE A 1 89 ? -9.577 -16.662 16.606 1.00 93.75 89 PHE A N 1
ATOM 684 C CA . PHE A 1 89 ? -8.859 -17.097 15.405 1.00 93.75 89 PHE A CA 1
ATOM 685 C C . PHE A 1 89 ? -8.903 -16.035 14.304 1.00 93.75 89 PHE A C 1
ATOM 687 O O . PHE A 1 89 ? -9.980 -15.682 13.830 1.00 93.75 89 PHE A O 1
ATOM 694 N N . GLN A 1 90 ? -7.733 -15.576 13.858 1.00 92.75 90 GLN A N 1
ATOM 695 C CA . GLN A 1 90 ? -7.585 -14.643 12.741 1.00 92.75 90 GLN A CA 1
ATOM 696 C C . GLN A 1 90 ? -7.286 -15.402 11.436 1.00 92.75 90 GLN A C 1
ATOM 698 O O . GLN A 1 90 ? -6.521 -16.369 11.440 1.00 92.75 90 GLN A O 1
ATOM 703 N N . GLY A 1 91 ? -7.886 -14.967 10.325 1.00 92.31 91 GLY A N 1
ATOM 704 C CA . GLY A 1 91 ? -7.710 -15.564 8.990 1.00 92.31 91 GLY A CA 1
ATOM 705 C C . GLY A 1 91 ? -7.240 -14.579 7.914 1.00 92.31 91 GLY A C 1
ATOM 706 O O . GLY A 1 91 ? -7.372 -14.866 6.728 1.00 92.31 91 GLY A O 1
ATOM 707 N N . ARG A 1 92 ? -6.740 -13.407 8.311 1.00 91.06 92 ARG A N 1
ATOM 708 C CA . ARG A 1 92 ? -6.397 -12.305 7.402 1.00 91.06 92 ARG A CA 1
ATOM 709 C C . ARG A 1 92 ? -4.898 -12.201 7.178 1.00 91.06 92 ARG A C 1
ATOM 711 O O . ARG A 1 92 ? -4.434 -12.214 6.048 1.00 91.06 92 ARG A O 1
ATOM 718 N N . MET A 1 93 ? -4.160 -12.035 8.265 1.00 94.00 93 MET A N 1
ATOM 719 C CA . MET A 1 93 ? -2.760 -11.638 8.236 1.00 94.00 93 MET A CA 1
ATOM 720 C C . MET A 1 93 ? -1.855 -12.854 8.306 1.00 94.00 93 MET A C 1
ATOM 722 O O . MET A 1 93 ? -2.175 -13.857 8.951 1.00 94.00 93 MET A O 1
ATOM 726 N N . ARG A 1 94 ? -0.661 -12.733 7.740 1.00 94.25 94 ARG A N 1
ATOM 727 C CA . ARG A 1 94 ? 0.406 -13.683 8.030 1.00 94.25 94 ARG A CA 1
ATOM 728 C C . ARG A 1 94 ? 0.833 -13.662 9.513 1.00 94.25 94 ARG A C 1
ATOM 730 O O . ARG A 1 94 ? 0.706 -12.623 10.173 1.00 94.25 94 ARG A O 1
ATOM 737 N N . PRO A 1 95 ? 1.349 -14.788 10.055 1.00 93.06 95 PRO A N 1
ATOM 738 C CA . PRO A 1 95 ? 1.694 -14.921 11.474 1.00 93.06 95 PRO A CA 1
ATOM 739 C C . PRO A 1 95 ? 2.652 -13.858 12.012 1.00 93.06 95 PRO A C 1
ATOM 741 O O . PRO A 1 95 ? 2.537 -13.460 13.168 1.00 93.06 95 PRO A O 1
ATOM 744 N N . GLU A 1 96 ? 3.604 -13.408 11.201 1.00 92.69 96 GLU A N 1
ATOM 745 C CA . GLU A 1 96 ? 4.560 -12.373 11.586 1.00 92.69 96 GLU A CA 1
ATOM 746 C C . GLU A 1 96 ? 3.909 -10.992 11.771 1.00 92.69 96 GLU A C 1
ATOM 748 O O . GLU A 1 96 ? 4.307 -10.255 12.665 1.00 92.69 96 GLU A O 1
ATOM 753 N N . PHE A 1 97 ? 2.849 -10.660 11.024 1.00 94.25 97 PHE A N 1
ATOM 754 C CA . PHE A 1 97 ? 2.151 -9.378 11.191 1.00 94.25 97 PHE A CA 1
ATOM 755 C C . PHE A 1 97 ? 1.232 -9.431 12.411 1.00 94.25 97 PHE A C 1
ATOM 757 O O . PHE A 1 97 ? 1.156 -8.479 13.185 1.00 94.25 97 PHE A O 1
ATOM 764 N N . ALA A 1 98 ? 0.575 -10.576 12.633 1.00 93.69 98 ALA A N 1
ATOM 765 C CA . ALA A 1 98 ? -0.296 -10.789 13.787 1.00 93.69 98 ALA A CA 1
ATOM 766 C C . ALA A 1 98 ? 0.443 -10.599 15.127 1.00 93.69 98 ALA A C 1
ATOM 768 O O . ALA A 1 98 ? -0.160 -10.144 16.101 1.00 93.69 98 ALA A O 1
ATOM 769 N N . GLN A 1 99 ? 1.754 -10.873 15.173 1.00 93.38 99 GLN A N 1
ATOM 770 C CA . GLN A 1 99 ? 2.590 -10.652 16.361 1.00 93.38 99 GLN A CA 1
ATOM 771 C C . GLN A 1 99 ? 2.627 -9.184 16.807 1.00 93.38 99 GLN A C 1
ATOM 773 O O . GLN A 1 99 ? 2.635 -8.921 18.011 1.00 93.38 99 GLN A O 1
ATOM 778 N N . LEU A 1 100 ? 2.540 -8.231 15.872 1.00 94.56 100 LEU A N 1
ATOM 779 C CA . LEU A 1 100 ? 2.476 -6.795 16.177 1.00 94.56 100 LEU A CA 1
ATOM 780 C C . LEU A 1 100 ? 1.226 -6.432 16.998 1.00 94.56 100 LEU A C 1
ATOM 782 O O . LEU A 1 100 ? 1.215 -5.450 17.743 1.00 94.56 100 LEU A O 1
ATOM 786 N N . LEU A 1 101 ? 0.169 -7.241 16.893 1.00 94.19 101 LEU A N 1
ATOM 787 C CA . LEU A 1 101 ? -1.127 -6.989 17.518 1.00 94.19 101 LEU A CA 1
ATOM 788 C C . LEU A 1 101 ? -1.319 -7.735 18.842 1.00 94.19 101 LEU A C 1
ATOM 790 O O . LEU A 1 101 ? -2.258 -7.416 19.573 1.00 94.19 101 LEU A O 1
ATOM 794 N N . LEU A 1 102 ? -0.432 -8.670 19.206 1.00 92.12 102 LEU A N 1
ATOM 795 C CA . LEU A 1 102 ? -0.572 -9.480 20.427 1.00 92.12 102 LEU A CA 1
ATOM 796 C C . LEU A 1 102 ? -0.593 -8.643 21.710 1.00 92.12 102 LEU A C 1
ATOM 798 O O . LEU A 1 102 ? -1.234 -9.021 22.687 1.00 92.12 102 LEU A O 1
ATOM 802 N N . CYS A 1 103 ? 0.032 -7.462 21.703 1.00 90.31 103 CYS A N 1
ATOM 803 C CA . CYS A 1 103 ? -0.057 -6.537 22.833 1.00 90.31 103 CYS A CA 1
ATOM 804 C C . CYS A 1 103 ? -1.483 -5.998 23.072 1.00 90.31 103 CYS A C 1
ATOM 806 O O . CYS A 1 103 ? -1.810 -5.620 24.195 1.00 90.31 103 CYS A O 1
ATOM 808 N N . ARG A 1 104 ? -2.340 -5.969 22.039 1.00 91.06 104 ARG A N 1
ATOM 809 C CA . ARG A 1 104 ? -3.766 -5.612 22.146 1.00 91.06 104 ARG A CA 1
ATOM 810 C C . ARG A 1 104 ? -4.667 -6.837 22.247 1.00 91.06 104 ARG A C 1
ATOM 812 O O . ARG A 1 104 ? -5.669 -6.784 22.967 1.00 91.06 104 ARG A O 1
ATOM 819 N N . TYR A 1 105 ? -4.310 -7.925 21.570 1.00 92.56 105 TYR A N 1
ATOM 820 C CA . TYR A 1 105 ? -5.076 -9.171 21.531 1.00 92.56 105 TYR A CA 1
ATOM 821 C C . TYR A 1 105 ? -4.199 -10.363 21.948 1.00 92.56 105 TYR A C 1
ATOM 823 O O . TYR A 1 105 ? -3.737 -11.115 21.092 1.00 92.56 105 TYR A O 1
ATOM 831 N N . PRO A 1 106 ? -3.976 -10.570 23.260 1.00 90.69 106 PRO A N 1
ATOM 832 C CA . PRO A 1 106 ? -3.083 -11.626 23.749 1.00 90.69 106 PRO A CA 1
ATOM 833 C C . PRO A 1 106 ? -3.535 -13.045 23.386 1.00 90.69 106 PRO A C 1
ATOM 835 O O . PRO A 1 106 ? -2.723 -13.961 23.333 1.00 90.69 106 PRO A O 1
ATOM 838 N N . GLU A 1 107 ? -4.833 -13.230 23.146 1.00 90.00 107 GLU A N 1
ATOM 839 C CA . GLU A 1 107 ? -5.435 -14.532 22.846 1.00 90.00 107 GLU A CA 1
ATOM 840 C C . GLU A 1 107 ? -5.534 -14.838 21.345 1.00 90.00 107 GLU A C 1
ATOM 842 O O . GLU A 1 107 ? -6.086 -15.877 20.978 1.00 90.00 107 GLU A O 1
ATOM 847 N N . TYR A 1 108 ? -5.038 -13.951 20.471 1.00 90.31 108 TYR A N 1
ATOM 848 C CA . TYR A 1 108 ? -5.084 -14.172 19.027 1.00 90.31 108 TYR A CA 1
ATOM 849 C C . TYR A 1 108 ? -4.305 -15.421 18.622 1.00 90.31 108 TYR A C 1
ATOM 851 O O . TYR A 1 108 ? -3.141 -15.619 18.969 1.00 90.31 108 TYR A O 1
ATOM 859 N N . LYS A 1 109 ? -4.970 -16.251 17.826 1.00 93.06 109 LYS A N 1
ATOM 860 C CA . LYS A 1 109 ? -4.446 -17.470 17.224 1.00 93.06 109 LYS A CA 1
ATOM 861 C C . LYS A 1 109 ? -4.608 -17.388 15.719 1.00 93.06 109 LYS A C 1
ATOM 863 O O . LYS A 1 109 ? -5.546 -16.796 15.195 1.00 93.06 109 LYS A O 1
ATOM 868 N N . ASN A 1 110 ? -3.694 -18.033 15.019 1.00 92.94 110 ASN A N 1
ATOM 869 C CA . ASN A 1 110 ? -3.703 -18.087 13.570 1.00 92.94 110 ASN A CA 1
ATOM 870 C C . ASN A 1 110 ? -4.594 -19.233 13.084 1.00 92.94 110 ASN A C 1
ATOM 872 O O . ASN A 1 110 ? -4.443 -20.369 13.535 1.00 92.94 110 ASN A O 1
ATOM 876 N N . ASN A 1 111 ? -5.494 -18.953 12.141 1.00 92.94 111 ASN A N 1
ATOM 877 C CA . ASN A 1 111 ? -6.200 -19.987 11.393 1.00 92.94 111 ASN A CA 1
ATOM 878 C C . ASN A 1 111 ? -5.340 -20.426 10.198 1.00 92.94 111 ASN A C 1
ATOM 880 O O . ASN A 1 111 ? -5.459 -19.869 9.105 1.00 92.94 111 ASN A O 1
ATOM 884 N N . ALA A 1 112 ? -4.465 -21.411 10.429 1.00 88.75 112 ALA A N 1
ATOM 885 C CA . ALA A 1 112 ? -3.486 -21.902 9.454 1.00 88.75 112 ALA A CA 1
ATOM 886 C C . ALA A 1 112 ? -4.109 -22.208 8.078 1.00 88.75 112 ALA A C 1
ATOM 888 O O . ALA A 1 112 ? -3.621 -21.721 7.060 1.00 88.75 112 ALA A O 1
ATOM 889 N N 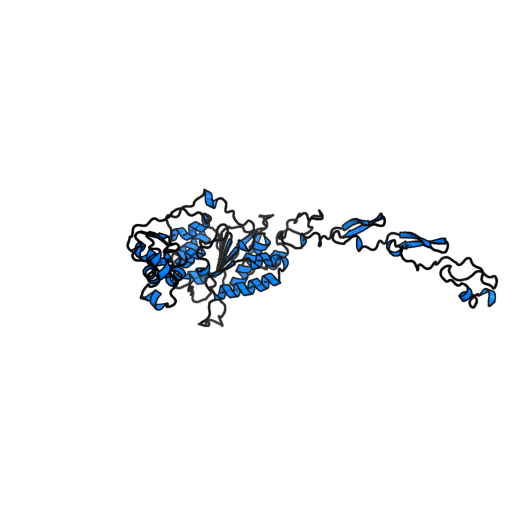. ALA A 1 113 ? -5.260 -22.888 8.060 1.00 87.81 113 ALA A N 1
ATOM 890 C CA . ALA A 1 113 ? -5.945 -23.293 6.831 1.00 87.81 113 ALA A CA 1
ATOM 891 C C . ALA A 1 113 ? -6.343 -22.118 5.918 1.00 87.81 113 ALA A C 1
ATOM 893 O O . ALA A 1 113 ? -6.467 -22.292 4.708 1.00 87.81 113 ALA A O 1
ATOM 894 N N . VAL A 1 114 ? -6.559 -20.923 6.480 1.00 87.19 114 VAL A N 1
ATOM 895 C CA . VAL A 1 114 ? -6.915 -19.727 5.701 1.00 87.19 114 VAL A CA 1
ATOM 896 C C . VAL A 1 114 ? -5.675 -18.939 5.290 1.00 87.19 114 VAL A C 1
ATOM 898 O O . VAL A 1 114 ? -5.650 -18.397 4.187 1.00 87.19 114 VAL A O 1
ATOM 901 N N . ILE A 1 115 ? -4.657 -18.869 6.152 1.00 90.25 115 ILE A N 1
ATOM 902 C CA . ILE A 1 115 ? -3.510 -17.967 5.967 1.00 90.25 115 ILE A CA 1
ATOM 903 C C . ILE A 1 115 ? -2.351 -18.578 5.173 1.00 90.25 115 ILE A C 1
ATOM 905 O O . ILE A 1 115 ? -1.554 -17.832 4.617 1.00 90.25 115 ILE A O 1
ATOM 909 N N . GLU A 1 116 ? -2.254 -19.908 5.077 1.00 87.44 116 GLU A N 1
ATOM 910 C CA . GLU A 1 116 ? -1.179 -20.593 4.333 1.00 87.44 116 GLU A CA 1
ATOM 911 C C . GLU A 1 116 ? -1.152 -20.238 2.836 1.00 87.44 116 GLU A C 1
ATOM 913 O O . GLU A 1 116 ? -0.113 -20.343 2.183 1.00 87.44 116 GLU A O 1
ATOM 918 N N . LYS A 1 117 ? -2.275 -19.758 2.287 1.00 89.31 117 LYS A N 1
ATOM 919 C CA . LYS A 1 117 ? -2.358 -19.287 0.897 1.00 89.31 117 LYS A CA 1
ATOM 920 C C . LYS A 1 117 ? -1.613 -17.966 0.653 1.00 89.31 117 LYS A C 1
ATOM 922 O O . LYS A 1 117 ? -1.287 -17.672 -0.493 1.00 89.31 117 LYS A O 1
ATOM 927 N N . TYR A 1 118 ? -1.356 -17.167 1.693 1.00 91.75 118 TYR A N 1
ATOM 928 C CA . TYR A 1 118 ? -0.722 -15.854 1.559 1.00 91.75 118 TYR A CA 1
ATOM 929 C C . TYR A 1 118 ? 0.801 -15.994 1.484 1.00 91.75 118 TYR A C 1
ATOM 931 O O . TYR A 1 118 ? 1.484 -16.215 2.486 1.00 91.75 118 TYR A O 1
ATOM 939 N N . GLN A 1 119 ? 1.338 -15.867 0.273 1.00 91.44 119 GLN A N 1
ATOM 940 C CA . GLN A 1 119 ? 2.771 -15.965 -0.002 1.00 91.44 119 GLN A CA 1
ATOM 941 C C . GLN A 1 119 ? 3.458 -14.599 0.118 1.00 91.44 119 GLN A C 1
ATOM 943 O O . GLN A 1 119 ? 2.819 -13.574 -0.101 1.00 91.44 119 GLN A O 1
ATOM 948 N N . PRO A 1 120 ? 4.752 -14.544 0.485 1.00 93.12 120 PRO A N 1
ATOM 949 C CA . PRO A 1 120 ? 5.465 -13.272 0.543 1.00 93.12 120 PRO A CA 1
ATOM 950 C C . PRO A 1 120 ? 5.605 -12.698 -0.873 1.00 93.12 120 PRO A C 1
ATOM 952 O O . PRO A 1 120 ? 5.802 -13.481 -1.813 1.00 93.12 120 PRO A O 1
ATOM 955 N N . PRO A 1 121 ? 5.577 -11.364 -1.043 1.00 94.06 121 PRO A N 1
ATOM 956 C CA . PRO A 1 121 ? 5.941 -10.755 -2.314 1.00 94.06 121 PRO A CA 1
ATOM 957 C C . PRO A 1 121 ? 7.373 -11.166 -2.685 1.00 94.06 121 PRO A C 1
ATOM 959 O O . PRO A 1 121 ? 8.290 -11.039 -1.879 1.00 94.06 121 PRO A O 1
ATOM 962 N N . GLN A 1 122 ? 7.575 -11.694 -3.894 1.00 91.88 122 GLN A N 1
ATOM 963 C CA . GLN A 1 122 ? 8.864 -12.280 -4.304 1.00 91.88 122 GLN A CA 1
ATOM 964 C C . GLN A 1 122 ? 9.907 -11.224 -4.700 1.00 91.88 122 GLN A C 1
ATOM 966 O O . GLN A 1 122 ? 11.090 -11.524 -4.840 1.00 91.88 122 GLN A O 1
ATOM 971 N N . CYS A 1 123 ? 9.475 -9.976 -4.894 1.00 92.69 123 CYS A N 1
ATOM 972 C CA . CYS A 1 123 ? 10.325 -8.861 -5.304 1.00 92.69 123 CYS A CA 1
ATOM 973 C C . CYS A 1 123 ? 11.018 -8.147 -4.129 1.00 92.69 123 CYS A C 1
ATOM 975 O O . CYS A 1 123 ? 11.565 -7.057 -4.301 1.00 92.69 123 CYS A O 1
ATOM 977 N N . VAL A 1 124 ? 10.966 -8.713 -2.924 1.00 94.81 124 VAL A N 1
ATOM 978 C CA . VAL A 1 124 ? 11.493 -8.136 -1.680 1.00 94.81 124 VAL A CA 1
ATOM 979 C C . VAL A 1 124 ? 11.953 -9.250 -0.747 1.00 94.81 124 VAL A C 1
ATOM 981 O O . VAL A 1 124 ? 11.326 -10.300 -0.646 1.00 94.81 124 VAL A O 1
ATOM 984 N N . SER A 1 125 ? 13.044 -9.007 -0.029 1.00 92.94 125 SER A N 1
ATOM 985 C CA . SER A 1 125 ? 13.665 -9.998 0.862 1.00 92.94 125 SER A CA 1
ATOM 986 C C . SER A 1 125 ? 12.825 -10.336 2.102 1.00 92.94 125 SER A C 1
ATOM 988 O O . SER A 1 125 ? 12.994 -11.399 2.706 1.00 92.94 125 SER A O 1
ATOM 990 N N . LYS A 1 126 ? 11.930 -9.429 2.515 1.00 95.12 126 LYS A N 1
ATOM 991 C CA . LYS A 1 126 ? 11.107 -9.541 3.726 1.00 95.12 126 LYS A CA 1
ATOM 992 C C . LYS A 1 126 ? 9.646 -9.187 3.432 1.00 95.12 126 LYS A C 1
ATOM 994 O O . LYS A 1 126 ? 9.360 -8.191 2.767 1.00 95.12 126 LYS A O 1
ATOM 999 N N . SER A 1 127 ? 8.721 -9.977 3.981 1.00 95.88 127 SER A N 1
ATOM 1000 C CA . SER A 1 127 ? 7.268 -9.731 3.937 1.00 95.88 127 SER A CA 1
ATOM 1001 C C . SER A 1 127 ? 6.836 -8.558 4.821 1.00 95.88 127 SER A C 1
ATOM 1003 O O . SER 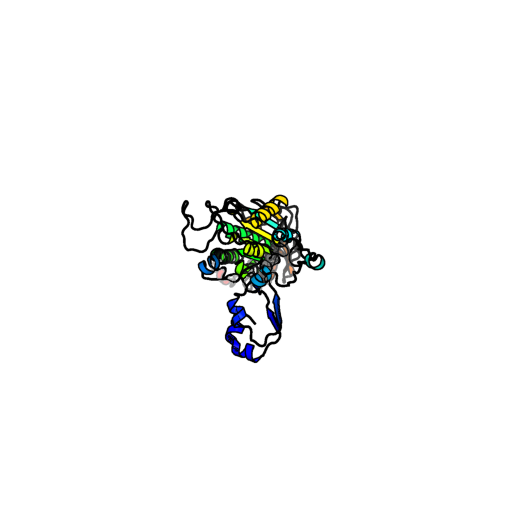A 1 127 ? 5.777 -7.983 4.594 1.00 95.88 127 SER A O 1
ATOM 1005 N N . MET A 1 128 ? 7.647 -8.183 5.813 1.00 97.25 128 MET A N 1
ATOM 1006 C CA . MET A 1 128 ? 7.454 -6.959 6.586 1.00 97.25 128 MET A CA 1
ATOM 1007 C C . MET A 1 128 ? 8.745 -6.177 6.750 1.00 97.25 128 MET A C 1
ATOM 1009 O O . MET A 1 128 ? 9.817 -6.768 6.881 1.00 97.25 128 MET A O 1
ATOM 1013 N N . PHE A 1 129 ? 8.638 -4.850 6.783 1.00 98.25 129 PHE A N 1
ATOM 1014 C CA . PHE A 1 129 ? 9.780 -3.988 7.063 1.00 98.25 129 PHE A CA 1
ATOM 1015 C C . PHE A 1 129 ? 9.352 -2.616 7.591 1.00 98.25 129 PHE A C 1
ATOM 1017 O O . PHE A 1 129 ? 8.382 -2.038 7.102 1.00 98.25 129 PHE A O 1
ATOM 1024 N N . PHE A 1 130 ? 10.104 -2.081 8.550 1.00 98.12 130 PHE A N 1
ATOM 1025 C CA . PHE A 1 130 ? 10.053 -0.682 8.956 1.00 98.12 130 PHE A CA 1
ATOM 1026 C C . PHE A 1 130 ? 11.215 0.063 8.291 1.00 98.12 130 PHE A C 1
ATOM 1028 O O . PHE A 1 130 ? 12.369 -0.086 8.702 1.00 98.12 130 PHE A O 1
ATOM 1035 N N . LEU A 1 131 ? 10.897 0.849 7.264 1.00 98.00 131 LEU A N 1
ATOM 1036 C CA . LEU A 1 131 ? 11.827 1.702 6.537 1.00 98.00 131 LEU A CA 1
ATOM 1037 C C . LEU A 1 131 ? 11.940 3.055 7.247 1.00 98.00 131 LEU A C 1
ATOM 1039 O O . LEU A 1 131 ? 11.090 3.937 7.093 1.00 98.00 131 LEU A O 1
ATOM 1043 N N . ASP A 1 132 ? 12.988 3.183 8.053 1.00 97.19 132 ASP A N 1
ATOM 1044 C CA . ASP A 1 132 ? 13.272 4.374 8.838 1.00 97.19 132 ASP A CA 1
ATOM 1045 C C . ASP A 1 132 ? 13.907 5.477 7.985 1.00 97.19 132 ASP A C 1
ATOM 1047 O O . ASP A 1 132 ? 14.755 5.235 7.124 1.00 97.19 132 ASP A O 1
ATOM 1051 N N . HIS A 1 133 ? 13.511 6.721 8.231 1.00 95.12 133 HIS A N 1
ATOM 1052 C CA . HIS A 1 133 ? 14.116 7.875 7.581 1.00 95.12 133 HIS A CA 1
ATOM 1053 C C . HIS A 1 133 ? 14.157 9.105 8.483 1.00 95.12 133 HIS A C 1
ATOM 1055 O O . HIS A 1 133 ? 13.326 9.307 9.363 1.00 95.12 133 HIS A O 1
ATOM 1061 N N . ALA A 1 134 ? 15.070 10.025 8.175 1.00 93.44 134 ALA A N 1
ATOM 1062 C CA . ALA A 1 134 ? 15.203 11.298 8.885 1.00 93.44 134 ALA A CA 1
ATOM 1063 C C . ALA A 1 134 ? 14.485 12.482 8.199 1.00 93.44 134 ALA A C 1
ATOM 1065 O O . ALA A 1 134 ? 14.648 13.623 8.624 1.00 93.44 134 ALA A O 1
ATOM 1066 N N . MET A 1 135 ? 13.700 12.237 7.140 1.00 93.12 135 MET A N 1
ATOM 1067 C CA . MET A 1 135 ? 12.987 13.291 6.399 1.00 93.12 135 MET A CA 1
ATOM 1068 C C . MET A 1 135 ? 11.973 14.023 7.293 1.00 93.12 135 MET A C 1
ATOM 1070 O O . MET A 1 135 ? 11.215 13.381 8.027 1.00 93.12 135 MET A O 1
ATOM 1074 N N . LEU A 1 136 ? 11.977 15.356 7.228 1.00 91.62 136 LEU A N 1
ATOM 1075 C CA . LEU A 1 136 ? 11.085 16.228 7.995 1.00 91.62 136 LEU A CA 1
ATOM 1076 C C . LEU A 1 136 ? 9.779 16.504 7.237 1.00 91.62 136 LEU A C 1
ATOM 1078 O O . LEU A 1 136 ? 9.758 16.482 6.009 1.00 91.62 136 LEU A O 1
ATOM 1082 N N . GLU A 1 137 ? 8.705 16.774 7.979 1.00 90.44 137 GLU A N 1
ATOM 1083 C CA . GLU A 1 137 ? 7.396 17.133 7.424 1.00 90.44 137 GLU A CA 1
ATOM 1084 C C . GLU A 1 137 ? 7.416 18.507 6.720 1.00 90.44 137 GLU A C 1
ATOM 1086 O O . GLU A 1 137 ? 8.154 19.418 7.108 1.00 90.44 137 GLU A O 1
ATOM 1091 N N . ASP A 1 138 ? 6.585 18.660 5.685 1.00 88.62 138 ASP A N 1
ATOM 1092 C CA . ASP A 1 138 ? 6.473 19.879 4.881 1.00 88.62 138 ASP A CA 1
ATOM 1093 C C . ASP A 1 138 ? 5.944 21.049 5.736 1.00 88.62 138 ASP A C 1
ATOM 1095 O O . ASP A 1 138 ? 5.148 20.867 6.661 1.00 88.62 138 ASP A O 1
ATOM 1099 N N . GLY A 1 139 ? 6.344 22.283 5.408 1.00 73.56 139 GLY A N 1
ATOM 1100 C CA . GLY A 1 139 ? 5.903 23.480 6.142 1.00 73.56 139 GLY A CA 1
ATOM 1101 C C . GLY A 1 139 ? 6.735 23.816 7.387 1.00 73.56 139 GLY A C 1
ATOM 1102 O O . GLY A 1 139 ? 6.317 24.649 8.194 1.00 73.56 139 GLY A O 1
ATOM 1103 N N . PHE A 1 140 ? 7.916 23.210 7.532 1.00 58.12 140 PHE A N 1
ATOM 1104 C CA . PHE A 1 140 ? 8.988 23.720 8.386 1.00 58.12 140 PHE A CA 1
ATOM 1105 C C . PHE A 1 140 ? 9.825 24.755 7.618 1.00 58.12 140 PHE A C 1
ATOM 1107 O O . PHE A 1 140 ? 10.547 24.414 6.684 1.00 58.12 140 PHE A O 1
ATOM 1114 N N . ILE A 1 141 ? 9.756 26.024 8.028 1.00 45.62 141 ILE A N 1
ATOM 1115 C CA . ILE A 1 141 ? 10.782 27.026 7.701 1.00 45.62 141 ILE A CA 1
ATOM 1116 C C . ILE A 1 141 ? 11.595 27.221 8.985 1.00 45.62 141 ILE A C 1
ATOM 1118 O O . ILE A 1 141 ? 11.087 27.766 9.965 1.00 45.62 141 ILE A O 1
ATOM 1122 N N . GLY A 1 142 ? 12.838 26.736 9.023 1.00 55.81 142 GLY A N 1
ATOM 1123 C CA . GLY A 1 142 ? 13.636 26.736 10.257 1.00 55.81 142 GLY A CA 1
ATOM 1124 C C . GLY A 1 142 ? 13.098 25.742 11.298 1.00 55.81 142 GLY A C 1
ATOM 1125 O O . GLY A 1 142 ? 12.873 24.585 10.966 1.00 55.81 142 GLY A O 1
ATOM 1126 N N . SER A 1 143 ? 12.903 26.176 12.551 1.00 43.53 143 SER A N 1
ATOM 1127 C CA . SER A 1 143 ? 12.462 25.337 13.691 1.00 43.53 143 SER A CA 1
ATOM 1128 C C . SER A 1 143 ? 10.956 25.414 13.994 1.00 43.53 143 SER A C 1
ATOM 1130 O O . SER A 1 143 ? 10.496 24.821 14.971 1.00 43.53 143 SER A O 1
ATOM 1132 N N . THR A 1 144 ? 10.190 26.171 13.207 1.00 38.19 144 THR A N 1
ATOM 1133 C CA . THR A 1 144 ? 8.780 26.502 13.470 1.00 38.19 144 THR A CA 1
ATOM 1134 C C . THR A 1 144 ? 7.858 25.939 12.396 1.00 38.19 144 THR A C 1
ATOM 1136 O O . THR A 1 144 ? 8.066 26.165 11.204 1.00 38.19 144 THR A O 1
ATOM 1139 N N . CYS A 1 145 ? 6.823 25.222 12.832 1.00 50.09 145 CYS A N 1
ATOM 1140 C CA . CYS A 1 145 ? 5.771 24.673 11.987 1.00 50.09 145 CYS A CA 1
ATOM 1141 C C . CYS A 1 145 ? 4.658 25.700 11.739 1.00 50.09 145 CYS A C 1
ATOM 1143 O O . CYS A 1 145 ? 4.199 26.348 12.678 1.00 50.09 145 CYS A O 1
ATOM 1145 N N . ILE A 1 146 ? 4.179 25.804 10.497 1.00 49.78 146 ILE A N 1
ATOM 1146 C CA . ILE A 1 146 ? 2.970 26.576 10.174 1.00 49.78 146 ILE A CA 1
ATOM 1147 C C . ILE A 1 146 ? 1.758 25.832 10.764 1.00 49.78 146 ILE A C 1
ATOM 1149 O O . ILE A 1 146 ? 1.472 24.692 10.385 1.00 49.78 146 ILE A O 1
ATOM 1153 N N . GLU A 1 147 ? 1.075 26.440 11.732 1.00 46.84 147 GLU A N 1
ATOM 1154 C CA . GLU A 1 147 ? -0.139 25.884 12.339 1.00 46.84 147 GLU A CA 1
ATOM 1155 C C . GLU A 1 147 ? -1.350 26.029 11.397 1.00 46.84 147 GLU A C 1
ATOM 1157 O O . GLU A 1 147 ? -1.493 27.033 10.704 1.00 46.84 147 GLU A O 1
ATOM 1162 N N . GLY A 1 148 ? -2.228 25.017 11.367 1.00 52.88 148 GLY A N 1
ATOM 1163 C CA . GLY A 1 148 ? -3.549 25.084 10.716 1.00 52.88 148 GLY A CA 1
ATOM 1164 C C . GLY A 1 148 ? -3.781 24.152 9.517 1.00 52.88 148 GLY A C 1
ATOM 1165 O O . GLY A 1 148 ? -4.931 23.893 9.175 1.00 52.88 148 GLY A O 1
ATOM 1166 N N . GLY A 1 149 ? -2.732 23.597 8.897 1.00 61.78 149 GLY A N 1
ATOM 1167 C CA . GLY A 1 149 ? -2.855 22.647 7.778 1.00 61.78 149 GLY A CA 1
ATOM 1168 C C . GLY A 1 149 ? -2.758 21.172 8.194 1.00 61.78 149 GLY A C 1
ATOM 1169 O O . GLY A 1 149 ? -2.049 20.828 9.143 1.00 61.78 149 GLY A O 1
ATOM 1170 N N . SER A 1 150 ? -3.421 20.272 7.454 1.00 80.62 150 SER A N 1
ATOM 1171 C CA . SER A 1 150 ? -3.161 18.829 7.583 1.00 80.62 150 SER A CA 1
ATOM 1172 C C . SER A 1 150 ? -1.696 18.527 7.260 1.00 80.62 150 SER A C 1
ATOM 1174 O O . SER A 1 150 ? -1.152 19.045 6.287 1.00 80.62 150 SER A O 1
ATOM 1176 N N . LYS A 1 151 ? -1.073 17.650 8.052 1.00 88.19 151 LYS A N 1
ATOM 1177 C CA . LYS A 1 151 ? 0.346 17.295 7.915 1.00 88.19 151 LYS A CA 1
ATOM 1178 C C . LYS A 1 151 ? 0.631 16.552 6.609 1.00 88.19 151 LYS A C 1
ATOM 1180 O O . LYS A 1 151 ? -0.223 15.803 6.127 1.00 88.19 151 LYS A O 1
ATOM 1185 N N . ARG A 1 152 ? 1.820 16.807 6.057 1.00 93.00 152 ARG A N 1
ATOM 1186 C CA . ARG A 1 152 ? 2.344 16.285 4.789 1.00 93.00 152 ARG A CA 1
ATOM 1187 C C . ARG A 1 152 ? 3.850 16.073 4.901 1.00 93.00 152 ARG A C 1
ATOM 1189 O O . ARG A 1 152 ? 4.501 16.785 5.656 1.00 93.00 152 ARG A O 1
ATOM 1196 N N . ASN A 1 153 ? 4.388 15.121 4.158 1.00 95.19 153 ASN A N 1
ATOM 1197 C CA . ASN A 1 153 ? 5.816 14.875 4.021 1.00 95.19 153 ASN A CA 1
ATOM 1198 C C . ASN A 1 153 ? 6.079 14.399 2.592 1.00 95.19 153 ASN A C 1
ATOM 1200 O O . ASN A 1 153 ? 5.811 13.241 2.257 1.00 95.19 153 ASN A O 1
ATOM 1204 N N . THR A 1 154 ? 6.570 15.309 1.750 1.00 95.62 154 THR A N 1
ATOM 1205 C CA . THR A 1 154 ? 6.786 15.057 0.319 1.00 95.62 154 THR A CA 1
ATOM 1206 C C . THR A 1 154 ? 7.870 14.003 0.080 1.00 95.62 154 THR A C 1
ATOM 1208 O O . THR A 1 154 ? 7.730 13.168 -0.818 1.00 95.62 154 THR A O 1
ATOM 1211 N N . GLY A 1 155 ? 8.932 14.002 0.892 1.00 95.62 155 GLY A N 1
ATOM 1212 C CA . GLY A 1 155 ? 10.013 13.019 0.789 1.00 95.62 155 GLY A CA 1
ATOM 1213 C C . GLY A 1 155 ? 9.526 11.604 1.100 1.00 95.62 155 GLY A C 1
ATOM 1214 O O . GLY A 1 155 ? 9.727 10.683 0.309 1.00 95.62 155 GLY A O 1
ATOM 1215 N N . GLU A 1 156 ? 8.799 11.449 2.207 1.00 97.56 156 GLU A N 1
ATOM 1216 C CA . GLU A 1 156 ? 8.191 10.177 2.595 1.00 97.56 156 GLU A CA 1
ATOM 1217 C C . GLU A 1 156 ? 7.147 9.704 1.574 1.00 97.56 156 GLU A C 1
ATOM 1219 O O . GLU A 1 156 ? 7.183 8.549 1.157 1.00 97.56 156 GLU A O 1
ATOM 1224 N N . ALA A 1 157 ? 6.266 10.597 1.107 1.00 97.75 157 ALA A N 1
ATOM 1225 C CA . ALA A 1 157 ? 5.266 10.281 0.086 1.00 97.75 157 ALA A CA 1
ATOM 1226 C C . ALA A 1 157 ? 5.914 9.754 -1.204 1.00 97.75 157 ALA A C 1
ATOM 1228 O O . ALA A 1 157 ? 5.467 8.759 -1.772 1.00 97.75 157 ALA A O 1
ATOM 1229 N N . THR A 1 158 ? 7.003 10.390 -1.641 1.00 96.88 158 THR A N 1
ATOM 1230 C CA . THR A 1 158 ? 7.767 9.955 -2.817 1.00 96.88 158 THR A CA 1
ATOM 1231 C C . THR A 1 158 ? 8.384 8.575 -2.595 1.00 96.88 158 THR A C 1
ATOM 1233 O O . THR A 1 158 ? 8.294 7.714 -3.467 1.00 96.88 158 THR A O 1
ATOM 1236 N N . LEU A 1 159 ? 8.969 8.335 -1.418 1.00 97.19 159 LEU A N 1
ATOM 1237 C CA . LEU A 1 159 ? 9.569 7.049 -1.064 1.00 97.19 159 LEU A CA 1
ATOM 1238 C C . LEU A 1 159 ? 8.530 5.915 -1.065 1.00 97.19 159 LEU A C 1
ATOM 1240 O O . LEU A 1 159 ? 8.766 4.866 -1.661 1.00 97.19 159 LEU A O 1
ATOM 1244 N N . VAL A 1 160 ? 7.358 6.145 -0.467 1.00 98.06 160 VAL A N 1
ATOM 1245 C CA . VAL A 1 160 ? 6.259 5.167 -0.427 1.00 98.06 160 VAL A CA 1
ATOM 1246 C C . VAL A 1 160 ? 5.736 4.852 -1.829 1.00 98.06 160 VAL A C 1
ATOM 1248 O O . VAL A 1 160 ? 5.562 3.685 -2.175 1.00 98.06 160 VAL A O 1
ATOM 1251 N N . LEU A 1 161 ? 5.524 5.870 -2.665 1.00 97.75 161 LEU A N 1
ATOM 1252 C CA . LEU A 1 161 ? 5.027 5.671 -4.028 1.00 97.75 161 LEU A CA 1
ATOM 1253 C C . LEU A 1 161 ? 6.055 5.002 -4.945 1.00 97.75 161 LEU A C 1
ATOM 1255 O O . LEU A 1 161 ? 5.674 4.213 -5.806 1.00 97.75 161 LEU A O 1
ATOM 1259 N N . ASN A 1 162 ? 7.349 5.256 -4.746 1.00 96.50 162 ASN A N 1
ATOM 1260 C CA . ASN A 1 162 ? 8.401 4.538 -5.461 1.00 96.50 162 ASN A CA 1
ATOM 1261 C C . ASN A 1 162 ? 8.420 3.050 -5.085 1.00 96.50 162 ASN A C 1
ATOM 1263 O O . ASN A 1 162 ? 8.588 2.201 -5.959 1.00 96.50 162 ASN A O 1
ATOM 1267 N N . LEU A 1 163 ? 8.184 2.716 -3.813 1.00 97.31 163 LEU A N 1
ATOM 1268 C CA . LEU A 1 163 ? 8.024 1.323 -3.395 1.00 97.31 163 LEU A CA 1
ATOM 1269 C C . LEU A 1 163 ? 6.753 0.692 -3.992 1.00 97.31 163 LEU A C 1
ATOM 1271 O O . LEU A 1 163 ? 6.785 -0.449 -4.443 1.00 97.31 163 LEU A O 1
ATOM 1275 N N . ALA A 1 164 ? 5.649 1.439 -4.075 1.00 97.50 164 ALA A N 1
ATOM 1276 C CA . ALA A 1 164 ? 4.435 0.981 -4.756 1.00 97.50 164 ALA A CA 1
ATOM 1277 C C . ALA A 1 164 ? 4.680 0.712 -6.253 1.00 97.50 164 ALA A C 1
ATOM 1279 O O . ALA A 1 164 ? 4.263 -0.319 -6.781 1.00 97.50 164 ALA A O 1
ATOM 1280 N N . LEU A 1 165 ? 5.411 1.607 -6.928 1.00 95.19 165 LEU A N 1
ATOM 1281 C CA . LEU A 1 165 ? 5.836 1.434 -8.316 1.00 95.19 165 LEU A CA 1
ATOM 1282 C C . LEU A 1 165 ? 6.690 0.172 -8.483 1.00 95.19 165 LEU A C 1
ATOM 1284 O O . LEU A 1 165 ? 6.492 -0.561 -9.449 1.00 95.19 165 LEU A O 1
ATOM 1288 N N . TRP A 1 166 ? 7.599 -0.110 -7.544 1.00 95.00 166 TRP A N 1
ATOM 1289 C CA . TRP A 1 166 ? 8.393 -1.338 -7.556 1.00 95.00 166 TRP A CA 1
ATOM 1290 C C . TRP A 1 166 ? 7.513 -2.595 -7.556 1.00 95.00 166 TRP A C 1
ATOM 1292 O O . TRP A 1 166 ? 7.737 -3.491 -8.369 1.00 95.00 166 TRP A O 1
ATOM 1302 N N . PHE A 1 167 ? 6.477 -2.648 -6.716 1.00 95.56 167 PHE A N 1
ATOM 1303 C CA . PHE A 1 167 ? 5.531 -3.768 -6.720 1.00 95.56 167 PHE A CA 1
ATOM 1304 C C . PHE A 1 167 ? 4.787 -3.893 -8.058 1.00 95.56 167 PHE A C 1
ATOM 1306 O O . PHE A 1 167 ? 4.742 -4.983 -8.625 1.00 95.56 167 PHE A O 1
ATOM 1313 N N . VAL A 1 168 ? 4.294 -2.782 -8.618 1.00 94.50 168 VAL A N 1
ATOM 1314 C CA . VAL A 1 168 ? 3.610 -2.781 -9.928 1.00 94.50 168 VAL A CA 1
ATOM 1315 C C . VAL A 1 168 ? 4.527 -3.237 -11.065 1.00 94.50 168 VAL A C 1
ATOM 1317 O O . VAL A 1 168 ? 4.107 -3.992 -11.942 1.00 94.50 168 VAL A O 1
ATOM 1320 N N . LEU A 1 169 ? 5.792 -2.810 -11.059 1.00 90.88 169 LEU A N 1
ATOM 1321 C CA . LEU A 1 169 ? 6.787 -3.238 -12.046 1.00 90.88 169 LEU A CA 1
ATOM 1322 C C . LEU A 1 169 ? 7.051 -4.747 -11.980 1.00 90.88 169 LEU A C 1
ATOM 1324 O O . LEU A 1 169 ? 7.307 -5.377 -13.005 1.00 90.88 169 LEU A O 1
ATOM 1328 N N . ASN A 1 170 ? 6.941 -5.338 -10.794 1.00 90.56 170 ASN A N 1
ATOM 1329 C CA . ASN A 1 170 ? 7.109 -6.770 -10.568 1.00 90.56 170 ASN A CA 1
ATOM 1330 C C . ASN A 1 170 ? 5.770 -7.524 -10.547 1.00 90.56 170 ASN A C 1
ATOM 1332 O O . ASN A 1 170 ? 5.630 -8.516 -9.842 1.00 90.56 170 ASN A O 1
ATOM 1336 N N . GLU A 1 171 ? 4.814 -7.058 -11.356 1.00 89.50 171 GLU A N 1
ATOM 1337 C CA . GLU A 1 171 ? 3.559 -7.749 -11.684 1.00 89.50 171 GLU A CA 1
ATOM 1338 C C . GLU A 1 171 ? 2.558 -7.902 -10.532 1.00 89.50 171 GLU A C 1
ATOM 1340 O O . GLU A 1 171 ? 1.583 -8.639 -10.673 1.00 89.50 171 GLU A O 1
ATOM 1345 N N . HIS A 1 172 ? 2.715 -7.156 -9.435 1.00 93.25 172 HIS A N 1
ATOM 1346 C CA . HIS A 1 172 ? 1.633 -7.012 -8.464 1.00 93.25 172 HIS A CA 1
ATOM 1347 C C . HIS A 1 172 ? 0.582 -6.035 -9.015 1.00 93.25 172 HIS A C 1
ATOM 1349 O O . HIS A 1 172 ? 0.907 -4.871 -9.281 1.00 93.25 172 HIS A O 1
ATOM 1355 N N . PRO A 1 173 ? -0.677 -6.465 -9.220 1.00 95.19 173 PRO A N 1
ATOM 1356 C CA . PRO A 1 173 ? -1.711 -5.588 -9.752 1.00 95.19 173 PRO A CA 1
ATOM 1357 C C . PRO A 1 173 ? -1.967 -4.405 -8.817 1.00 95.19 173 PRO A C 1
ATOM 1359 O O . PRO A 1 173 ? -2.005 -4.563 -7.600 1.00 95.19 173 PRO A O 1
ATOM 1362 N N . GLY A 1 174 ? -2.201 -3.215 -9.364 1.00 96.44 174 GLY A N 1
ATOM 1363 C CA . GLY A 1 174 ? -2.341 -2.003 -8.551 1.00 96.44 174 GLY A CA 1
ATOM 1364 C C . GLY A 1 174 ? -3.470 -2.063 -7.522 1.00 96.44 174 GLY A C 1
ATOM 1365 O O . GLY A 1 174 ? -3.303 -1.575 -6.413 1.00 96.44 174 GLY A O 1
ATOM 1366 N N . ASN A 1 175 ? -4.580 -2.737 -7.840 1.00 97.44 175 ASN A N 1
ATOM 1367 C CA . ASN A 1 175 ? -5.697 -2.931 -6.907 1.00 97.44 175 ASN A CA 1
ATOM 1368 C C . ASN A 1 175 ? -5.356 -3.836 -5.707 1.00 97.44 175 ASN A C 1
ATOM 1370 O O . ASN A 1 175 ? -6.093 -3.823 -4.726 1.00 97.44 175 ASN A O 1
ATOM 1374 N N . THR A 1 176 ? -4.254 -4.592 -5.763 1.00 97.44 176 THR A N 1
ATOM 1375 C CA . THR A 1 176 ? -3.745 -5.407 -4.642 1.00 97.44 176 THR A CA 1
ATOM 1376 C C . THR A 1 176 ? -2.837 -4.619 -3.686 1.00 97.44 176 THR A C 1
ATOM 1378 O O . THR A 1 176 ? -2.358 -5.150 -2.681 1.00 97.44 176 THR A O 1
ATOM 1381 N N . ILE A 1 177 ? -2.597 -3.336 -3.987 1.00 98.44 177 ILE A N 1
ATOM 1382 C CA . ILE A 1 177 ? -1.711 -2.452 -3.235 1.00 98.44 177 ILE A CA 1
ATOM 1383 C C . ILE A 1 177 ? -2.529 -1.302 -2.644 1.00 98.44 177 ILE A C 1
ATOM 1385 O O . ILE A 1 177 ? -3.184 -0.546 -3.366 1.00 98.44 177 ILE A O 1
ATOM 1389 N N . THR A 1 178 ? -2.426 -1.122 -1.328 1.00 98.50 178 THR A N 1
ATOM 1390 C CA . THR A 1 178 ? -2.998 0.029 -0.621 1.00 98.50 178 THR A CA 1
ATOM 1391 C C . THR A 1 178 ? -1.899 0.846 0.050 1.00 98.50 178 THR A C 1
ATOM 1393 O O . THR A 1 178 ? -1.061 0.310 0.775 1.00 98.50 178 THR A O 1
ATOM 1396 N N . VAL A 1 179 ? -1.930 2.162 -0.144 1.00 98.56 179 VAL A N 1
ATOM 1397 C CA . VAL A 1 179 ? -1.109 3.132 0.578 1.00 98.56 179 VAL A CA 1
ATOM 1398 C C . VAL A 1 179 ? -1.963 3.822 1.638 1.00 98.56 179 VAL A C 1
ATOM 1400 O O . VAL A 1 179 ? -2.887 4.571 1.323 1.00 98.56 179 VAL A O 1
ATOM 1403 N N . LEU A 1 180 ? -1.631 3.585 2.903 1.00 98.06 180 LEU A N 1
ATOM 1404 C CA . LEU A 1 180 ? -2.307 4.166 4.055 1.00 98.06 180 LEU A CA 1
ATOM 1405 C C . LEU A 1 180 ? -1.499 5.309 4.645 1.00 98.06 180 LEU A C 1
ATOM 1407 O O . LEU A 1 180 ? -0.274 5.248 4.749 1.00 98.06 180 LEU A O 1
ATOM 1411 N N . CYS A 1 181 ? -2.204 6.332 5.114 1.00 96.75 181 CYS A N 1
ATOM 1412 C CA . CYS A 1 181 ? -1.606 7.395 5.907 1.00 96.75 181 CYS A CA 1
ATOM 1413 C C . CYS A 1 181 ? -2.564 7.895 7.003 1.00 96.75 181 CYS A C 1
ATOM 1415 O O . CYS A 1 181 ? -3.777 7.715 6.913 1.00 96.75 181 CYS A O 1
ATOM 1417 N N . PRO A 1 182 ? -2.067 8.545 8.063 1.00 93.12 182 PRO A N 1
ATOM 1418 C CA . PRO A 1 182 ? -2.929 9.083 9.109 1.00 93.12 182 PRO A CA 1
ATOM 1419 C C . PRO A 1 182 ? -3.573 10.433 8.759 1.00 93.12 182 PRO A C 1
ATOM 1421 O O . PRO A 1 182 ? -4.472 10.882 9.463 1.00 93.12 182 PRO A O 1
ATOM 1424 N N . TYR A 1 183 ? -3.101 11.114 7.711 1.00 92.62 183 TYR A N 1
ATOM 1425 C CA . TYR A 1 183 ? -3.425 12.517 7.450 1.00 92.62 183 TYR A CA 1
ATOM 1426 C C . TYR A 1 183 ? -3.999 12.713 6.048 1.00 92.62 183 TYR A C 1
ATOM 1428 O O . TYR A 1 183 ? -3.348 12.389 5.058 1.00 92.62 183 TYR A O 1
ATOM 1436 N N . LEU A 1 184 ? -5.173 13.346 5.946 1.00 91.44 184 LEU A N 1
ATOM 1437 C CA . LEU A 1 184 ? -5.821 13.629 4.657 1.00 91.44 184 LEU A CA 1
ATOM 1438 C C . LEU A 1 184 ? -4.926 14.464 3.725 1.00 91.44 184 LEU A C 1
ATOM 1440 O O . LEU A 1 184 ? -4.870 14.234 2.521 1.00 91.44 184 LEU A O 1
ATOM 1444 N N . GLY A 1 185 ? -4.164 15.399 4.296 1.00 91.94 185 GLY A N 1
ATOM 1445 C CA . GLY A 1 185 ? -3.156 16.173 3.577 1.00 91.94 185 GLY A CA 1
ATOM 1446 C C . GLY A 1 185 ? -2.121 15.294 2.877 1.00 91.94 185 GLY A C 1
ATOM 1447 O O . GLY A 1 185 ? -1.820 15.571 1.717 1.00 91.94 185 GLY A O 1
ATOM 1448 N N . GLN A 1 186 ? -1.613 14.255 3.549 1.00 95.19 186 GLN A N 1
ATOM 1449 C CA . GLN A 1 186 ? -0.674 13.286 2.976 1.00 95.19 186 GLN A CA 1
ATOM 1450 C C . GLN A 1 186 ? -1.352 12.441 1.894 1.00 95.19 186 GLN A C 1
ATOM 1452 O O . GLN A 1 186 ? -0.772 12.240 0.833 1.00 95.19 186 GLN A O 1
ATOM 1457 N N . SER A 1 187 ? -2.598 12.014 2.118 1.00 95.50 187 SER A N 1
ATOM 1458 C CA . SER A 1 187 ? -3.381 11.270 1.122 1.00 95.50 187 SER A CA 1
ATOM 1459 C C . SER A 1 187 ? -3.537 12.054 -0.183 1.00 95.50 187 SER A C 1
ATOM 1461 O O . SER A 1 187 ? -3.270 11.521 -1.256 1.00 95.50 187 SER A O 1
ATOM 1463 N N . HIS A 1 188 ? -3.910 13.337 -0.104 1.00 94.81 188 HIS A N 1
ATOM 1464 C CA . HIS A 1 188 ? -4.022 14.201 -1.284 1.00 94.81 188 HIS A CA 1
ATOM 1465 C C . HIS A 1 188 ? -2.667 14.427 -1.965 1.00 94.81 188 HIS A C 1
ATOM 1467 O O . HIS A 1 188 ? -2.578 14.329 -3.182 1.00 94.81 188 HIS A O 1
ATOM 1473 N N . LEU A 1 189 ? -1.600 14.656 -1.189 1.00 95.94 189 LEU A N 1
ATOM 1474 C CA . LEU A 1 189 ? -0.246 14.790 -1.735 1.00 95.94 189 LEU A CA 1
ATOM 1475 C C . LEU A 1 189 ? 0.168 13.536 -2.521 1.00 95.94 189 LEU A C 1
ATOM 1477 O O . LEU A 1 189 ? 0.699 13.642 -3.623 1.00 95.94 189 LEU A O 1
ATOM 1481 N N . MET A 1 190 ? -0.094 12.347 -1.978 1.00 97.12 190 MET A N 1
ATOM 1482 C CA . MET A 1 190 ? 0.202 11.087 -2.660 1.00 97.12 190 MET A CA 1
ATOM 1483 C C . MET A 1 190 ? -0.665 10.896 -3.916 1.00 97.12 190 MET A C 1
ATOM 1485 O O . MET A 1 190 ? -0.155 10.415 -4.924 1.00 97.12 190 MET A O 1
ATOM 1489 N N . ALA A 1 191 ? -1.931 11.330 -3.901 1.00 95.50 191 ALA A N 1
ATOM 1490 C CA . ALA A 1 191 ? -2.806 11.327 -5.080 1.00 95.50 191 ALA A CA 1
ATOM 1491 C C . ALA A 1 191 ? -2.318 12.279 -6.203 1.00 95.50 191 ALA A C 1
ATOM 1493 O O . ALA A 1 191 ? -2.429 11.972 -7.396 1.00 95.50 191 ALA A O 1
ATOM 1494 N N . ASP A 1 192 ? -1.708 13.408 -5.843 1.00 95.25 192 ASP A N 1
ATOM 1495 C CA . ASP A 1 192 ? -1.085 14.316 -6.811 1.00 95.25 192 ASP A CA 1
ATOM 1496 C C . ASP A 1 192 ? 0.209 13.707 -7.381 1.00 95.25 192 ASP A C 1
ATOM 1498 O O . ASP A 1 192 ? 0.414 13.664 -8.599 1.00 95.25 192 ASP A O 1
ATOM 1502 N N . LEU A 1 193 ? 1.074 13.165 -6.516 1.00 96.38 193 LEU A N 1
ATOM 1503 C CA . LEU A 1 193 ? 2.345 12.555 -6.918 1.00 96.38 193 LEU A CA 1
ATOM 1504 C C . LEU A 1 193 ? 2.152 11.296 -7.774 1.00 96.38 193 LEU A C 1
ATOM 1506 O O . LEU A 1 193 ? 2.888 11.098 -8.746 1.00 96.38 193 LEU A O 1
ATOM 1510 N N . ILE A 1 194 ? 1.142 10.469 -7.486 1.00 95.81 194 ILE A N 1
ATOM 1511 C CA . ILE A 1 194 ? 0.849 9.292 -8.312 1.00 95.81 194 ILE A CA 1
ATOM 1512 C C . ILE A 1 194 ? 0.390 9.692 -9.718 1.00 95.81 194 ILE A C 1
ATOM 1514 O O . ILE A 1 194 ? 0.727 9.013 -10.684 1.00 95.81 194 ILE A O 1
ATOM 1518 N N . SER A 1 195 ? -0.281 10.838 -9.878 1.00 94.50 195 SER A N 1
ATOM 1519 C CA . SER A 1 195 ? -0.656 11.369 -11.197 1.00 94.50 195 SER A CA 1
ATOM 1520 C C . SER A 1 195 ? 0.573 11.747 -12.041 1.00 94.50 195 SER A C 1
ATOM 1522 O O . SER A 1 195 ? 0.592 11.542 -13.262 1.00 94.50 195 SER A O 1
ATOM 1524 N N . VAL A 1 196 ? 1.642 12.227 -11.397 1.00 93.56 196 VAL A N 1
ATOM 1525 C CA . VAL A 1 196 ? 2.940 12.468 -12.049 1.00 93.56 196 VAL A CA 1
ATOM 1526 C C . VAL A 1 196 ? 3.602 11.147 -12.451 1.00 93.56 196 VAL A C 1
ATOM 1528 O O . VAL A 1 196 ? 4.081 11.031 -13.580 1.00 93.56 196 VAL A O 1
ATOM 1531 N N . LEU A 1 197 ? 3.589 10.132 -11.578 1.00 91.56 197 LEU A N 1
ATOM 1532 C CA . LEU A 1 197 ? 4.115 8.795 -11.894 1.00 91.56 197 LEU A CA 1
ATOM 1533 C C . LEU A 1 197 ? 3.363 8.143 -13.059 1.00 91.56 197 LEU A C 1
ATOM 1535 O O . LEU A 1 197 ? 3.988 7.638 -13.987 1.00 91.56 197 LEU A O 1
ATOM 1539 N N . VAL A 1 198 ? 2.033 8.235 -13.078 1.00 93.62 198 VAL A N 1
ATOM 1540 C CA . VAL A 1 198 ? 1.189 7.771 -14.191 1.00 93.62 198 VAL A CA 1
ATOM 1541 C C . VAL A 1 198 ? 1.588 8.426 -15.516 1.00 93.62 198 VAL A C 1
ATOM 1543 O O . VAL A 1 198 ? 1.584 7.769 -16.555 1.00 93.62 198 VAL A O 1
ATOM 1546 N N . SER A 1 199 ? 1.939 9.713 -15.490 1.00 91.88 199 SER A N 1
ATOM 1547 C CA . SER A 1 199 ? 2.361 10.446 -16.690 1.00 91.88 199 SER A CA 1
ATOM 1548 C C . SER A 1 199 ? 3.737 9.992 -17.190 1.00 91.88 199 SER A C 1
ATOM 1550 O O . SER A 1 199 ? 3.951 9.918 -18.398 1.00 91.88 199 SER A O 1
ATOM 1552 N N . LYS A 1 200 ? 4.657 9.652 -16.276 1.00 89.12 200 LYS A N 1
ATOM 1553 C CA . LYS A 1 200 ? 5.983 9.106 -16.612 1.00 89.12 200 LYS A CA 1
ATOM 1554 C C . LYS A 1 200 ? 5.900 7.672 -17.146 1.00 89.12 200 LYS A C 1
ATOM 1556 O O . LYS A 1 200 ? 6.564 7.355 -18.126 1.00 89.12 200 LYS A O 1
ATOM 1561 N N . HIS A 1 201 ? 5.036 6.842 -16.564 1.00 87.00 201 HIS A N 1
ATOM 1562 C CA . HIS A 1 201 ? 4.878 5.426 -16.910 1.00 87.00 201 HIS A CA 1
ATOM 1563 C C . HIS A 1 201 ? 3.532 5.171 -17.598 1.00 87.00 201 HIS A C 1
ATOM 1565 O O . HIS A 1 201 ? 2.661 4.467 -17.081 1.00 87.00 201 HIS A O 1
ATOM 1571 N N . SER A 1 202 ? 3.345 5.761 -18.781 1.00 85.88 202 SER A N 1
ATOM 1572 C CA . SER A 1 202 ? 2.071 5.692 -19.518 1.00 85.88 202 SER A CA 1
ATOM 1573 C C . SER A 1 202 ? 1.581 4.259 -19.793 1.00 85.88 202 SER A C 1
ATOM 1575 O O . SER A 1 202 ? 0.377 4.006 -19.759 1.00 85.88 202 SER A O 1
ATOM 1577 N N . ASN A 1 203 ? 2.495 3.302 -19.978 1.00 84.50 203 ASN A N 1
ATOM 1578 C CA . ASN A 1 203 ? 2.204 1.872 -20.137 1.00 84.50 203 ASN A CA 1
ATOM 1579 C C . ASN A 1 203 ? 1.640 1.208 -18.864 1.00 84.50 203 ASN A C 1
ATOM 1581 O O . ASN A 1 203 ? 0.951 0.197 -18.965 1.00 84.50 203 ASN A O 1
ATOM 1585 N N . LEU A 1 204 ? 1.901 1.772 -17.681 1.00 87.31 204 LEU A N 1
ATOM 1586 C CA . LEU A 1 204 ? 1.440 1.267 -16.381 1.00 87.31 204 LEU A CA 1
ATOM 1587 C C . LEU A 1 204 ? 0.257 2.055 -15.817 1.00 87.31 204 LEU A C 1
ATOM 1589 O O . LEU A 1 204 ? -0.207 1.754 -14.718 1.00 87.31 204 LEU A O 1
ATOM 1593 N N . GLN A 1 205 ? -0.262 3.036 -16.562 1.00 89.56 205 GLN A N 1
ATOM 1594 C CA . GLN A 1 205 ? -1.374 3.886 -16.141 1.00 89.56 205 GLN A CA 1
ATOM 1595 C C . GLN A 1 205 ? -2.535 3.133 -15.461 1.00 89.56 205 GLN A C 1
ATOM 1597 O O . GLN A 1 205 ? -2.942 3.590 -14.391 1.00 89.56 205 GLN A O 1
ATOM 1602 N N . PRO A 1 206 ? -3.102 2.036 -16.016 1.00 91.06 206 PRO A N 1
ATOM 1603 C CA . PRO A 1 206 ? -4.233 1.369 -15.372 1.00 91.06 206 PRO A CA 1
ATOM 1604 C C . PRO A 1 206 ? -3.851 0.766 -14.019 1.00 91.06 206 PRO A C 1
ATOM 1606 O O . PRO A 1 206 ? -4.636 0.837 -13.084 1.00 91.06 206 PRO A O 1
ATOM 1609 N N . GLN A 1 207 ? -2.638 0.225 -13.889 1.00 93.62 207 GLN A N 1
ATOM 1610 C CA . GLN A 1 207 ? -2.174 -0.358 -12.633 1.00 93.62 207 GLN A CA 1
ATOM 1611 C C . GLN A 1 207 ? -1.909 0.734 -11.597 1.00 93.62 207 GLN A C 1
ATOM 1613 O O . GLN A 1 207 ? -2.453 0.684 -10.503 1.00 93.62 207 GLN A O 1
ATOM 1618 N N . LEU A 1 208 ? -1.165 1.782 -11.955 1.00 94.12 208 LEU A N 1
ATOM 1619 C CA . LEU A 1 208 ? -0.852 2.867 -11.024 1.00 94.12 208 LEU A CA 1
ATOM 1620 C C . LEU A 1 208 ? -2.107 3.616 -10.546 1.00 94.12 208 LEU A C 1
ATOM 1622 O O . LEU A 1 208 ? -2.199 3.951 -9.373 1.00 94.12 208 LEU A O 1
ATOM 1626 N N . LYS A 1 209 ? -3.106 3.831 -11.413 1.00 94.50 209 LYS A N 1
ATOM 1627 C CA . LYS A 1 209 ? -4.382 4.450 -11.009 1.00 94.50 209 LYS A CA 1
ATOM 1628 C C . LYS A 1 209 ? -5.224 3.580 -10.073 1.00 94.50 209 LYS A C 1
ATOM 1630 O O . LYS A 1 209 ? -6.059 4.123 -9.360 1.00 94.50 209 LYS A O 1
ATOM 1635 N N . ASN A 1 210 ? -5.029 2.263 -10.101 1.00 96.38 210 ASN A N 1
ATOM 1636 C CA . ASN A 1 210 ? -5.768 1.323 -9.263 1.00 96.38 210 ASN A CA 1
ATOM 1637 C C . ASN A 1 210 ? -5.147 1.142 -7.871 1.00 96.38 210 ASN A C 1
ATOM 1639 O O . ASN A 1 210 ? -5.757 0.467 -7.047 1.00 96.38 210 ASN A O 1
ATOM 1643 N N . ILE A 1 211 ? -3.969 1.724 -7.603 1.00 97.94 211 ILE A N 1
ATOM 1644 C CA . ILE A 1 211 ? -3.402 1.758 -6.251 1.00 97.94 211 ILE A CA 1
ATOM 1645 C C . ILE A 1 211 ? -4.343 2.561 -5.361 1.00 97.94 211 ILE A C 1
ATOM 1647 O O . ILE A 1 211 ? -4.625 3.732 -5.629 1.00 97.94 211 ILE A O 1
ATOM 1651 N N . HIS A 1 212 ? -4.816 1.937 -4.288 1.00 97.75 212 HIS A N 1
ATOM 1652 C CA . HIS A 1 212 ? -5.725 2.598 -3.370 1.00 97.75 212 HIS A CA 1
ATOM 1653 C C . HIS A 1 212 ? -4.939 3.485 -2.402 1.00 97.75 212 HIS A C 1
ATOM 1655 O O . HIS A 1 212 ? -4.054 3.007 -1.699 1.00 97.75 212 HIS A O 1
ATOM 1661 N N . ILE A 1 213 ? -5.244 4.782 -2.366 1.00 98.06 213 ILE A N 1
ATOM 1662 C CA . ILE A 1 213 ? -4.606 5.749 -1.467 1.00 98.06 213 ILE A CA 1
ATOM 1663 C C . ILE A 1 213 ? -5.687 6.370 -0.594 1.00 98.06 213 ILE A C 1
ATOM 1665 O O . ILE A 1 213 ? -6.560 7.074 -1.103 1.00 98.06 213 ILE A O 1
ATOM 1669 N N . CYS A 1 214 ? -5.620 6.139 0.712 1.00 97.12 214 CYS A N 1
ATOM 1670 C CA . CYS A 1 214 ? -6.614 6.659 1.644 1.00 97.12 214 CYS A CA 1
ATOM 1671 C C . CYS A 1 214 ? -6.040 6.841 3.052 1.00 97.12 214 CYS A C 1
ATOM 1673 O O . CYS A 1 214 ? -4.890 6.488 3.352 1.00 97.12 214 CYS A O 1
ATOM 1675 N N . THR A 1 215 ? -6.844 7.422 3.943 1.00 95.75 215 THR A N 1
ATOM 1676 C CA . THR A 1 215 ? -6.473 7.492 5.356 1.00 95.75 215 THR A CA 1
ATOM 1677 C C . THR A 1 215 ? -6.775 6.185 6.089 1.00 95.75 215 THR A C 1
ATOM 1679 O O . THR A 1 215 ? -7.604 5.389 5.655 1.00 95.75 215 THR A O 1
ATOM 1682 N N . VAL A 1 216 ? -6.125 5.974 7.236 1.00 94.62 216 VAL A N 1
ATOM 1683 C CA . VAL A 1 216 ? -6.408 4.833 8.129 1.00 94.62 216 VAL A CA 1
ATOM 1684 C C . VAL A 1 216 ? -7.882 4.796 8.548 1.00 94.62 216 VAL A C 1
ATOM 1686 O O . VAL A 1 216 ? -8.471 3.722 8.574 1.00 94.62 216 VAL A O 1
ATOM 1689 N N . ASP A 1 217 ? -8.473 5.960 8.840 1.00 90.75 217 ASP A N 1
ATOM 1690 C CA . ASP A 1 217 ? -9.877 6.065 9.254 1.00 90.75 217 ASP A CA 1
ATOM 1691 C C . ASP A 1 217 ? -10.839 5.703 8.099 1.00 90.75 217 ASP A C 1
ATOM 1693 O O . ASP A 1 217 ? -11.883 5.113 8.336 1.00 90.75 217 ASP A O 1
ATOM 1697 N N . GLN A 1 218 ? -10.473 5.989 6.842 1.00 92.00 218 GLN A N 1
ATOM 1698 C CA . GLN A 1 218 ? -11.270 5.629 5.658 1.00 92.00 218 GLN A CA 1
ATOM 1699 C C . GLN A 1 218 ? -11.144 4.154 5.247 1.00 92.00 218 GLN A C 1
ATOM 1701 O O . GLN A 1 218 ? -11.943 3.697 4.439 1.00 92.00 218 GLN A O 1
ATOM 1706 N N . TYR A 1 219 ? -10.144 3.430 5.762 1.00 93.62 219 TYR A N 1
ATOM 1707 C CA . TYR A 1 219 ? -9.829 2.047 5.375 1.00 93.62 219 TYR A CA 1
ATOM 1708 C C . TYR A 1 219 ? -10.281 1.008 6.408 1.00 93.62 219 TYR A C 1
ATOM 1710 O O . TYR A 1 219 ? -9.746 -0.105 6.484 1.00 93.62 219 TYR A O 1
ATOM 1718 N N . GLN A 1 220 ? -11.209 1.384 7.286 1.00 85.12 220 GLN A N 1
ATOM 1719 C CA . GLN A 1 220 ? -11.795 0.435 8.220 1.00 85.12 220 GLN A CA 1
ATOM 1720 C C . GLN A 1 220 ? -12.631 -0.605 7.460 1.00 85.12 220 GLN A C 1
ATOM 1722 O O . GLN A 1 220 ? -13.176 -0.328 6.401 1.00 85.12 220 GLN A O 1
ATOM 1727 N N . GLY A 1 221 ? -12.674 -1.835 7.977 1.00 84.12 221 GLY A N 1
ATOM 1728 C CA . GLY A 1 221 ? -13.348 -2.961 7.320 1.00 84.12 221 GLY A CA 1
ATOM 1729 C C . GLY A 1 221 ? -12.553 -3.561 6.157 1.00 84.12 221 GLY A C 1
ATOM 1730 O O . GLY A 1 221 ? -12.520 -4.782 6.022 1.00 84.12 221 GLY A O 1
ATOM 1731 N N . ASP A 1 222 ? -11.810 -2.736 5.424 1.00 93.69 222 ASP A N 1
ATOM 1732 C CA . ASP A 1 222 ? -11.028 -3.152 4.265 1.00 93.69 222 ASP A CA 1
ATOM 1733 C C . ASP A 1 222 ? -9.704 -3.847 4.629 1.00 93.69 222 ASP A C 1
ATOM 1735 O O . ASP A 1 222 ? -9.181 -3.774 5.752 1.00 93.69 222 ASP A O 1
ATOM 1739 N N . GLU A 1 223 ? -9.158 -4.549 3.640 1.00 95.31 223 GLU A N 1
ATOM 1740 C CA . GLU A 1 223 ? -7.911 -5.311 3.682 1.00 95.31 223 GLU A CA 1
ATOM 1741 C C . GLU A 1 223 ? -7.293 -5.370 2.277 1.00 95.31 223 GLU A C 1
ATOM 1743 O O . GLU A 1 223 ? -7.987 -5.137 1.289 1.00 95.31 223 GLU A O 1
ATOM 1748 N N . ASN A 1 224 ? -5.985 -5.606 2.167 1.00 97.19 224 ASN A N 1
ATOM 1749 C CA . ASN A 1 224 ? -5.335 -5.816 0.871 1.00 97.19 224 ASN A CA 1
ATOM 1750 C C . ASN A 1 224 ? -4.120 -6.741 0.963 1.00 97.19 224 ASN A C 1
ATOM 1752 O O . ASN A 1 224 ? -3.585 -6.979 2.048 1.00 97.19 224 ASN A O 1
ATOM 1756 N N . GLU A 1 225 ? -3.642 -7.211 -0.188 1.00 97.06 225 GLU A N 1
ATOM 1757 C CA . GLU A 1 225 ? -2.467 -8.078 -0.264 1.00 97.06 225 GLU A CA 1
ATOM 1758 C C . GLU A 1 225 ? -1.213 -7.368 0.266 1.00 97.06 225 GLU A C 1
ATOM 1760 O O . GLU A 1 225 ? -0.521 -7.897 1.145 1.00 97.06 225 GLU A O 1
ATOM 1765 N N . ILE A 1 226 ? -0.954 -6.154 -0.232 1.00 98.38 226 ILE A N 1
ATOM 1766 C CA . ILE A 1 226 ? 0.197 -5.328 0.135 1.00 98.38 226 ILE A CA 1
ATOM 1767 C C . ILE A 1 226 ? -0.293 -4.001 0.710 1.00 98.38 226 ILE A C 1
ATOM 1769 O O . ILE A 1 226 ? -1.044 -3.266 0.067 1.00 98.38 226 ILE A O 1
ATOM 1773 N N . VAL A 1 227 ? 0.178 -3.662 1.911 1.00 98.50 227 VAL A N 1
ATOM 1774 C CA . VAL A 1 227 ? -0.110 -2.381 2.564 1.00 98.50 227 VAL A CA 1
ATOM 1775 C C . VAL A 1 227 ? 1.183 -1.623 2.826 1.00 98.50 227 VAL A C 1
ATOM 1777 O O . VAL A 1 227 ? 2.090 -2.120 3.498 1.00 98.50 227 VAL A O 1
ATOM 1780 N N . LEU A 1 228 ? 1.241 -0.395 2.312 1.00 98.69 228 LEU A N 1
ATOM 1781 C CA . LEU A 1 228 ? 2.315 0.563 2.553 1.00 98.69 228 LEU A CA 1
ATOM 1782 C C . LEU A 1 228 ? 1.799 1.649 3.496 1.00 98.69 228 LEU A C 1
ATOM 1784 O O . LEU A 1 228 ? 0.896 2.403 3.145 1.00 98.69 228 LEU A O 1
ATOM 1788 N N . LEU A 1 229 ? 2.351 1.736 4.699 1.00 98.44 229 LEU A N 1
ATOM 1789 C CA . LEU A 1 229 ? 1.928 2.682 5.723 1.00 98.44 229 LEU A CA 1
ATOM 1790 C C . LEU A 1 229 ? 2.911 3.855 5.806 1.00 98.44 229 LEU A C 1
ATOM 1792 O O . LEU A 1 229 ? 4.006 3.700 6.336 1.00 98.44 229 LEU A O 1
ATOM 1796 N N . SER A 1 230 ? 2.498 5.031 5.332 1.00 98.06 230 SER A N 1
ATOM 1797 C CA . SER A 1 230 ? 3.212 6.304 5.502 1.00 98.06 230 SER A CA 1
ATOM 1798 C C . SER A 1 230 ? 2.821 6.943 6.836 1.00 98.06 230 SER A C 1
ATOM 1800 O O . SER A 1 230 ? 1.681 7.367 7.010 1.00 98.06 230 SER A O 1
ATOM 1802 N N . LEU A 1 231 ? 3.747 7.047 7.790 1.00 95.75 231 LEU A N 1
ATOM 1803 C CA . LEU A 1 231 ? 3.505 7.661 9.102 1.00 95.75 231 LEU A CA 1
ATOM 1804 C C . LEU A 1 231 ? 3.432 9.195 9.065 1.00 95.75 231 LEU A C 1
ATOM 1806 O O . LEU A 1 231 ? 2.853 9.800 9.971 1.00 95.75 231 LEU A O 1
ATOM 1810 N N . THR A 1 232 ? 3.952 9.827 8.012 1.00 94.38 232 THR A N 1
ATOM 1811 C CA . THR A 1 232 ? 3.946 11.268 7.697 1.00 94.38 232 THR A CA 1
ATOM 1812 C C . THR A 1 232 ? 4.766 12.142 8.649 1.00 94.38 232 THR A C 1
ATOM 1814 O O . THR A 1 232 ? 5.401 13.109 8.229 1.00 94.38 232 THR A O 1
ATOM 1817 N N . ARG A 1 233 ? 4.720 11.873 9.956 1.00 91.56 233 ARG A N 1
ATOM 1818 C CA . ARG A 1 233 ? 5.312 12.734 10.983 1.00 91.56 233 ARG A CA 1
ATOM 1819 C C . ARG A 1 233 ? 6.826 12.584 11.008 1.00 91.56 233 ARG A C 1
ATOM 1821 O O . ARG A 1 233 ? 7.343 11.524 11.340 1.00 91.56 233 ARG A O 1
ATOM 1828 N N . GLY A 1 234 ? 7.510 13.693 10.750 1.00 89.44 234 GLY A N 1
ATOM 1829 C CA . GLY A 1 234 ? 8.951 13.846 10.923 1.00 89.44 234 GLY A CA 1
ATOM 1830 C C . GLY A 1 234 ? 9.242 15.237 11.468 1.00 89.44 234 GLY A C 1
ATOM 1831 O O . GLY A 1 234 ? 9.202 16.203 10.716 1.00 89.44 234 GLY A O 1
ATOM 1832 N N . ASN A 1 235 ? 9.467 15.380 12.774 1.00 87.44 235 ASN A N 1
ATOM 1833 C CA . ASN A 1 235 ? 9.711 16.691 13.384 1.00 87.44 235 ASN A CA 1
ATOM 1834 C C . ASN A 1 235 ? 10.611 16.601 14.620 1.00 87.44 235 ASN A C 1
ATOM 1836 O O . ASN A 1 235 ? 10.605 15.609 15.347 1.00 87.44 235 ASN A O 1
ATOM 1840 N N . ALA A 1 236 ? 11.371 17.670 14.869 1.00 82.75 236 ALA A N 1
ATOM 1841 C CA . ALA A 1 236 ? 12.344 17.729 15.961 1.00 82.75 236 ALA A CA 1
ATOM 1842 C C . ALA A 1 236 ? 11.693 17.724 17.356 1.00 82.75 236 ALA A C 1
ATOM 1844 O O . ALA A 1 236 ? 12.332 17.345 18.331 1.00 82.75 236 ALA A O 1
ATOM 1845 N N . GLN A 1 237 ? 10.426 18.132 17.454 1.00 81.62 237 GLN A N 1
ATOM 1846 C CA . GLN A 1 237 ? 9.669 18.184 18.705 1.00 81.62 237 GLN A CA 1
ATOM 1847 C C . GLN A 1 237 ? 9.127 16.811 19.136 1.00 81.62 237 GLN A C 1
ATOM 1849 O O . GLN A 1 237 ? 8.567 16.703 20.223 1.00 81.62 237 GLN A O 1
ATOM 1854 N N . GLY A 1 238 ? 9.231 15.773 18.294 1.00 82.81 238 GLY A N 1
ATOM 1855 C CA . GLY A 1 238 ? 8.690 14.444 18.598 1.00 82.81 238 GLY A CA 1
ATOM 1856 C C . GLY A 1 238 ? 7.154 14.413 18.680 1.00 82.81 238 GLY A C 1
ATOM 1857 O O . GLY A 1 238 ? 6.535 13.553 19.306 1.00 82.81 238 GLY A O 1
ATOM 1858 N N . ASN A 1 239 ? 6.482 15.370 18.048 1.00 83.25 239 ASN A N 1
ATOM 1859 C CA . ASN A 1 239 ? 5.032 15.394 18.006 1.00 83.25 239 ASN A CA 1
ATOM 1860 C C . ASN A 1 239 ? 4.539 14.337 17.017 1.00 83.25 239 ASN A C 1
ATOM 1862 O O . ASN A 1 239 ? 4.727 14.480 15.814 1.00 83.25 239 ASN A O 1
ATOM 1866 N N . ILE A 1 240 ? 3.834 13.317 17.506 1.00 84.88 240 ILE A N 1
ATOM 1867 C CA . ILE A 1 240 ? 3.284 12.250 16.648 1.00 84.88 240 ILE A CA 1
ATOM 1868 C C . ILE A 1 240 ? 1.784 12.392 16.355 1.00 84.88 240 ILE A C 1
ATOM 1870 O O . ILE A 1 240 ? 1.269 11.777 15.426 1.00 84.88 240 ILE A O 1
ATOM 1874 N N . GLY A 1 241 ? 1.078 13.275 17.075 1.00 84.69 241 GLY A N 1
ATOM 1875 C CA . GLY A 1 241 ? -0.317 13.637 16.788 1.00 84.69 241 GLY A CA 1
ATOM 1876 C C . GLY A 1 241 ? -1.250 12.427 16.690 1.00 84.69 241 GLY A C 1
ATOM 1877 O O . GLY A 1 241 ? -1.439 11.713 17.669 1.00 84.69 241 GLY A O 1
ATOM 1878 N N . PHE A 1 242 ? -1.816 12.187 15.507 1.00 79.88 242 PHE A N 1
ATOM 1879 C CA . PHE A 1 242 ? -2.776 11.112 15.238 1.00 79.88 242 PHE A CA 1
ATOM 1880 C C . PHE A 1 242 ? -2.225 9.718 15.574 1.00 79.88 242 PHE A C 1
ATOM 1882 O O . PHE A 1 242 ? -2.966 8.854 16.043 1.00 79.88 242 PHE A O 1
ATOM 1889 N N . LEU A 1 243 ? -0.911 9.525 15.423 1.00 84.12 243 LEU A N 1
ATOM 1890 C CA . LEU A 1 243 ? -0.222 8.273 15.740 1.00 84.12 243 LEU A CA 1
ATOM 1891 C C . LEU A 1 243 ? -0.190 7.961 17.250 1.00 84.12 243 LEU A C 1
ATOM 1893 O O . LEU A 1 243 ? 0.211 6.860 17.618 1.00 84.12 243 LEU A O 1
ATOM 1897 N N . LYS A 1 244 ? -0.604 8.891 18.132 1.00 87.25 244 LYS A N 1
ATOM 1898 C CA . LYS A 1 244 ? -0.760 8.627 19.578 1.00 87.25 244 LYS A CA 1
ATOM 1899 C C . LYS A 1 244 ? -1.862 7.594 19.856 1.00 87.25 244 LYS A C 1
ATOM 1901 O O . LYS A 1 244 ? -1.819 6.937 20.891 1.00 87.25 244 LYS A O 1
ATOM 1906 N N . SER A 1 245 ? -2.850 7.457 18.964 1.00 88.69 245 SER A N 1
ATOM 1907 C CA . SER A 1 245 ? -3.979 6.542 19.156 1.00 88.69 245 SER A CA 1
ATOM 1908 C C . SER A 1 245 ? -3.575 5.085 18.883 1.00 88.69 245 SER A C 1
ATOM 1910 O O . SER A 1 245 ? -3.275 4.740 17.736 1.00 88.69 245 SER A O 1
ATOM 1912 N N . PRO A 1 246 ? -3.617 4.192 19.890 1.00 91.00 246 PRO A N 1
ATOM 1913 C CA . PRO A 1 246 ? -3.289 2.784 19.681 1.00 91.00 246 PRO A CA 1
ATOM 1914 C C . PRO A 1 246 ? -4.379 2.047 18.886 1.00 91.00 246 PRO A C 1
ATOM 1916 O O . PRO A 1 246 ? -4.102 1.041 18.241 1.00 91.00 246 PRO A O 1
ATOM 1919 N N . ASN A 1 247 ? -5.609 2.562 18.884 1.00 91.94 247 ASN A N 1
ATOM 1920 C CA . ASN A 1 247 ? -6.732 2.040 18.109 1.00 91.94 247 ASN A CA 1
ATOM 1921 C C . ASN A 1 247 ? -6.496 2.223 16.598 1.00 91.94 247 ASN A C 1
ATOM 1923 O O . ASN A 1 247 ? -6.677 1.291 15.820 1.00 91.94 247 ASN A O 1
ATOM 1927 N N . ARG A 1 248 ? -5.989 3.393 16.190 1.00 91.88 248 ARG A N 1
ATOM 1928 C CA . ARG A 1 248 ? -5.606 3.675 14.795 1.00 91.88 248 ARG A CA 1
ATOM 1929 C C . ARG A 1 248 ? -4.367 2.907 14.369 1.00 91.88 248 ARG A C 1
ATOM 1931 O O . ARG A 1 248 ? -4.329 2.392 13.260 1.00 91.88 248 ARG A O 1
ATOM 1938 N N . LEU A 1 249 ? -3.379 2.778 15.256 1.00 93.00 249 LEU A N 1
ATOM 1939 C CA . LEU A 1 249 ? -2.209 1.944 14.979 1.00 93.00 249 LEU A CA 1
ATOM 1940 C C . LEU A 1 249 ? -2.607 0.475 14.767 1.00 93.00 249 LEU A C 1
ATOM 1942 O O . LEU A 1 249 ? -2.118 -0.164 13.843 1.00 93.00 249 LEU A O 1
ATOM 1946 N N . CYS A 1 250 ? -3.537 -0.036 15.578 1.00 94.06 250 CYS A N 1
ATOM 1947 C CA . CYS A 1 250 ? -4.115 -1.366 15.401 1.00 94.06 250 CYS A CA 1
ATOM 1948 C C . CYS A 1 250 ? -4.743 -1.538 14.018 1.00 94.06 250 CYS A C 1
ATOM 1950 O O . CYS A 1 250 ? -4.419 -2.488 13.306 1.00 94.06 250 CYS A O 1
ATOM 1952 N N . VAL A 1 251 ? -5.593 -0.591 13.610 1.00 94.75 251 VAL A N 1
ATOM 1953 C CA . VAL A 1 251 ? -6.178 -0.585 12.268 1.00 94.75 251 VAL A CA 1
ATOM 1954 C C . VAL A 1 251 ? -5.080 -0.564 11.219 1.00 94.75 251 VAL A C 1
ATOM 1956 O O . VAL A 1 251 ? -5.095 -1.443 10.379 1.00 94.75 251 VAL A O 1
ATOM 1959 N N . ALA A 1 252 ? -4.104 0.338 11.290 1.00 95.06 252 ALA A N 1
ATOM 1960 C CA . ALA A 1 252 ? -3.069 0.480 10.268 1.00 95.06 252 ALA A CA 1
ATOM 1961 C C . ALA A 1 252 ? -2.204 -0.784 10.077 1.00 95.06 252 ALA A C 1
ATOM 1963 O O . ALA A 1 252 ? -1.878 -1.139 8.948 1.00 95.06 252 ALA A O 1
ATOM 1964 N N . LEU A 1 253 ? -1.860 -1.484 11.164 1.00 95.81 253 LEU A N 1
ATOM 1965 C CA . LEU A 1 253 ? -1.016 -2.687 11.122 1.00 95.81 253 LEU A CA 1
ATOM 1966 C C . LEU A 1 253 ? -1.784 -3.972 10.765 1.00 95.81 253 LEU A C 1
ATOM 1968 O O . LEU A 1 253 ? -1.158 -5.003 10.540 1.00 95.81 253 LEU A O 1
ATOM 1972 N N . SER A 1 254 ? -3.122 -3.932 10.718 1.00 95.12 254 SER A N 1
ATOM 1973 C CA . SER A 1 254 ? -3.976 -5.125 10.578 1.00 95.12 254 SER A CA 1
ATOM 1974 C C . SER A 1 254 ? -4.631 -5.313 9.205 1.00 95.12 254 SER A C 1
ATOM 1976 O O . SER A 1 254 ? -5.558 -6.116 9.065 1.00 95.12 254 SER A O 1
ATOM 1978 N N . ARG A 1 255 ? -4.178 -4.565 8.191 1.00 95.50 255 ARG A N 1
ATOM 1979 C CA . ARG A 1 255 ? -4.815 -4.508 6.860 1.00 95.50 255 ARG A CA 1
ATOM 1980 C C . ARG A 1 255 ? -4.133 -5.359 5.796 1.00 95.50 255 ARG A C 1
ATOM 1982 O O . ARG A 1 255 ? -4.744 -5.602 4.764 1.00 95.50 255 ARG A O 1
ATOM 1989 N N . ALA A 1 256 ? -2.897 -5.791 6.036 1.00 97.12 256 ALA A N 1
ATOM 1990 C CA . ALA A 1 256 ? -2.102 -6.543 5.071 1.00 97.12 256 ALA A CA 1
ATOM 1991 C C . ALA A 1 256 ? -2.350 -8.053 5.156 1.00 97.12 256 ALA A C 1
ATOM 1993 O O . ALA A 1 256 ? -2.361 -8.618 6.252 1.00 97.12 256 ALA A O 1
ATOM 1994 N N . HIS A 1 257 ? -2.442 -8.724 4.008 1.00 95.62 257 HIS A N 1
ATOM 1995 C CA . HIS A 1 257 ? -2.383 -10.187 3.937 1.00 95.62 257 HIS A CA 1
ATOM 1996 C C . HIS A 1 257 ? -0.946 -10.686 3.828 1.00 95.62 257 HIS A C 1
ATOM 1998 O O . HIS A 1 257 ? -0.499 -11.453 4.678 1.00 95.62 257 HIS A O 1
ATOM 2004 N N . SER A 1 258 ? -0.219 -10.222 2.808 1.00 96.62 258 SER A N 1
ATOM 2005 C CA . SER A 1 258 ? 1.044 -10.808 2.341 1.00 96.62 258 SER A CA 1
ATOM 2006 C C . SER A 1 258 ? 2.261 -9.913 2.563 1.00 96.62 258 SER A C 1
ATOM 2008 O O . SER A 1 258 ? 3.349 -10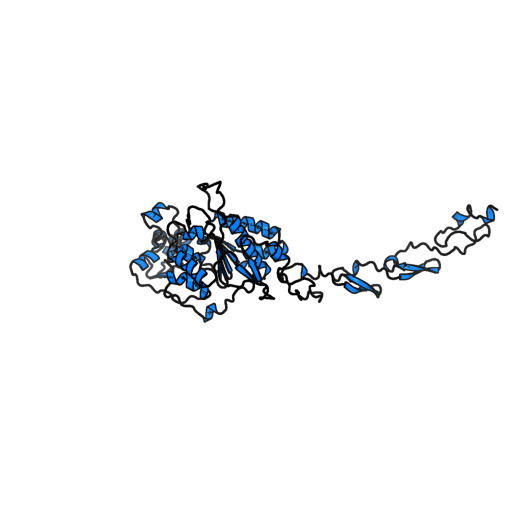.440 2.808 1.00 96.62 258 SER A O 1
ATOM 2010 N N . GLY A 1 259 ? 2.094 -8.586 2.485 1.00 97.81 259 GLY A N 1
ATOM 2011 C CA . GLY A 1 259 ? 3.181 -7.611 2.611 1.00 97.81 259 GLY A CA 1
ATOM 2012 C C . GLY A 1 259 ? 2.807 -6.387 3.452 1.00 97.81 259 GLY A C 1
ATOM 2013 O O . GLY A 1 259 ? 1.851 -5.691 3.116 1.00 97.81 259 GLY A O 1
ATOM 2014 N N . LEU A 1 260 ? 3.567 -6.096 4.513 1.00 98.38 260 LEU A N 1
ATOM 2015 C CA . LEU A 1 260 ? 3.375 -4.924 5.379 1.00 98.38 260 LEU A CA 1
ATOM 2016 C C . LEU A 1 260 ? 4.646 -4.072 5.457 1.00 98.38 260 LEU A C 1
ATOM 2018 O O . LEU A 1 260 ? 5.616 -4.441 6.118 1.00 98.38 260 LEU A O 1
ATOM 2022 N N . TYR A 1 261 ? 4.621 -2.887 4.857 1.00 98.56 261 TYR A N 1
ATOM 2023 C CA . TYR A 1 261 ? 5.774 -1.986 4.837 1.00 98.56 261 TYR A CA 1
ATOM 2024 C C . TYR A 1 261 ? 5.418 -0.682 5.536 1.00 98.56 261 TYR A C 1
ATOM 2026 O O . TYR A 1 261 ? 4.511 0.024 5.108 1.00 98.56 261 TYR A O 1
ATOM 2034 N N . VAL A 1 262 ? 6.114 -0.367 6.625 1.00 98.31 262 VAL A N 1
ATOM 2035 C CA . VAL A 1 262 ? 5.919 0.864 7.398 1.00 98.31 262 VAL A CA 1
ATOM 2036 C C . VAL A 1 262 ? 7.047 1.824 7.056 1.00 98.31 262 VAL A C 1
ATOM 2038 O O . VAL A 1 262 ? 8.210 1.476 7.207 1.00 98.31 262 VAL A O 1
ATOM 2041 N N . ILE A 1 263 ? 6.715 3.023 6.593 1.00 98.31 263 ILE A N 1
ATOM 2042 C CA . ILE A 1 263 ? 7.669 4.057 6.210 1.00 98.31 263 ILE A CA 1
ATOM 2043 C C . ILE A 1 263 ? 7.446 5.246 7.136 1.00 98.31 263 ILE A C 1
ATOM 2045 O O . ILE A 1 263 ? 6.328 5.753 7.252 1.00 98.31 263 ILE A O 1
ATOM 2049 N N . GLY A 1 264 ? 8.494 5.682 7.825 1.00 95.88 264 GLY A N 1
ATOM 2050 C CA . GLY A 1 264 ? 8.369 6.822 8.720 1.00 95.88 264 GLY A CA 1
ATOM 2051 C C . GLY A 1 264 ? 9.644 7.171 9.465 1.00 95.88 264 GLY A C 1
ATOM 2052 O O . GLY A 1 264 ? 10.663 6.497 9.365 1.00 95.88 264 GLY A O 1
ATOM 2053 N N . ASN A 1 265 ? 9.554 8.230 10.266 1.00 93.94 265 ASN A N 1
ATOM 2054 C CA . ASN A 1 265 ? 10.647 8.706 11.102 1.00 93.94 265 ASN A CA 1
ATOM 2055 C C . ASN A 1 265 ? 10.528 8.132 12.522 1.00 93.94 265 ASN A C 1
ATOM 2057 O O . ASN A 1 265 ? 9.797 8.658 13.369 1.00 93.94 265 ASN A O 1
ATOM 2061 N N . SER A 1 266 ? 11.263 7.054 12.795 1.00 91.88 266 SER A N 1
ATOM 2062 C CA . SER A 1 266 ? 11.274 6.383 14.097 1.00 91.88 266 SER A CA 1
ATOM 2063 C C . SER A 1 266 ? 11.757 7.307 15.216 1.00 91.88 266 SER A C 1
ATOM 2065 O O . SER A 1 266 ? 11.225 7.254 16.325 1.00 91.88 266 SER A O 1
ATOM 2067 N N . GLY A 1 267 ? 12.692 8.217 14.921 1.00 88.69 267 GLY A N 1
ATOM 2068 C CA . GLY A 1 267 ? 13.185 9.216 15.867 1.00 88.69 267 GLY A CA 1
ATOM 2069 C C . GLY A 1 267 ? 12.071 10.125 16.384 1.00 88.69 267 GLY A C 1
ATOM 2070 O O . GLY A 1 267 ? 12.002 10.386 17.580 1.00 88.69 267 GLY A O 1
ATOM 2071 N N . THR A 1 268 ? 11.140 10.535 15.521 1.00 88.19 268 THR A N 1
ATOM 2072 C CA . THR A 1 268 ? 9.972 11.344 15.918 1.00 88.19 268 THR A CA 1
ATOM 2073 C C . THR A 1 268 ? 9.026 10.552 16.824 1.00 88.19 268 THR A C 1
ATOM 2075 O O . THR A 1 268 ? 8.419 11.121 17.728 1.00 88.19 268 THR A O 1
ATOM 2078 N N . ILE A 1 269 ? 8.924 9.235 16.620 1.00 86.25 269 ILE A N 1
ATOM 2079 C CA . ILE A 1 269 ? 8.069 8.350 17.422 1.00 86.25 269 ILE A CA 1
ATOM 2080 C C . ILE A 1 269 ? 8.678 8.084 18.793 1.00 86.25 269 ILE A C 1
ATOM 2082 O O . ILE A 1 269 ? 8.001 8.229 19.808 1.00 86.25 269 ILE A O 1
ATOM 2086 N N . VAL A 1 270 ? 9.957 7.714 18.824 1.00 81.44 270 VAL A N 1
ATOM 2087 C CA . VAL A 1 270 ? 10.663 7.324 20.047 1.00 81.44 270 VAL A CA 1
ATOM 2088 C C . VAL A 1 270 ? 10.961 8.534 20.932 1.00 81.44 270 VAL A C 1
ATOM 2090 O O . VAL A 1 270 ? 10.769 8.450 22.143 1.00 81.44 270 VAL A O 1
ATOM 2093 N N . ASN A 1 271 ? 11.378 9.658 20.340 1.00 72.44 271 ASN A N 1
ATOM 2094 C CA . ASN A 1 271 ? 11.722 10.881 21.078 1.00 72.44 271 ASN A CA 1
ATOM 2095 C C . ASN A 1 271 ? 10.501 11.748 21.413 1.00 72.44 271 ASN A C 1
ATOM 2097 O O . ASN A 1 271 ? 10.645 12.794 22.043 1.00 72.44 271 ASN A O 1
ATOM 2101 N N . GLY A 1 272 ? 9.311 11.348 20.967 1.00 65.69 272 GLY A N 1
ATOM 2102 C CA . GLY A 1 272 ? 8.081 12.067 21.246 1.00 65.69 272 GLY A CA 1
ATOM 2103 C C . GLY A 1 272 ? 7.656 12.053 22.703 1.00 65.69 272 GLY A C 1
ATOM 2104 O O . GLY A 1 272 ? 8.214 11.339 23.536 1.00 65.69 272 GLY A O 1
ATOM 2105 N N . GLU A 1 273 ? 6.612 12.828 23.009 1.00 57.06 273 GLU A N 1
ATOM 2106 C CA . GLU A 1 273 ? 5.912 12.768 24.295 1.00 57.06 273 GLU A CA 1
ATOM 2107 C C . GLU A 1 273 ? 5.347 11.355 24.518 1.00 57.06 273 GLU A C 1
ATOM 2109 O O . GLU A 1 273 ? 4.202 11.075 24.168 1.00 57.06 273 GLU A O 1
ATOM 2114 N N . LYS A 1 274 ? 6.175 10.472 25.087 1.00 60.88 274 LYS A N 1
ATOM 2115 C CA . LYS A 1 274 ? 5.897 9.073 25.434 1.00 60.88 274 LYS A CA 1
ATOM 2116 C C . LYS A 1 274 ? 5.322 8.260 24.259 1.00 60.88 274 LYS A C 1
ATOM 2118 O O . LYS A 1 274 ? 4.098 8.205 24.110 1.00 60.88 274 LYS A O 1
ATOM 2123 N N . PRO A 1 275 ? 6.152 7.547 23.468 1.00 67.06 275 PRO A N 1
ATOM 2124 C CA . PRO A 1 275 ? 5.627 6.518 22.575 1.00 67.06 275 PRO A CA 1
ATOM 2125 C C . PRO A 1 275 ? 4.756 5.560 23.391 1.00 67.06 275 PRO A C 1
ATOM 2127 O O . PRO A 1 275 ? 5.204 5.010 24.399 1.00 67.06 275 PRO A O 1
ATOM 2130 N N . GLY A 1 276 ? 3.495 5.399 22.987 1.00 77.12 276 GLY A N 1
ATOM 2131 C CA . GLY A 1 276 ? 2.591 4.471 23.658 1.00 77.12 276 GLY A CA 1
ATOM 2132 C C . GLY A 1 276 ? 3.187 3.052 23.673 1.00 77.12 276 GLY A C 1
ATOM 2133 O O . GLY A 1 276 ? 3.941 2.712 22.757 1.00 77.12 276 GLY A O 1
ATOM 2134 N N . PRO A 1 277 ? 2.834 2.194 24.650 1.00 86.25 277 PRO A N 1
ATOM 2135 C CA . PRO A 1 277 ? 3.404 0.846 24.779 1.00 86.25 277 PRO A CA 1
ATOM 2136 C C . PRO A 1 277 ? 3.331 0.020 23.486 1.00 86.25 277 PRO A C 1
ATOM 2138 O O . PRO A 1 277 ? 4.235 -0.745 23.168 1.00 86.25 277 PRO A O 1
ATOM 2141 N N . MET A 1 278 ? 2.275 0.225 22.693 1.00 89.94 278 MET A N 1
ATOM 2142 C CA . MET A 1 278 ? 2.106 -0.434 21.400 1.00 89.94 278 MET A CA 1
ATOM 2143 C C . MET A 1 278 ? 3.184 -0.041 20.380 1.00 89.94 278 MET A C 1
ATOM 2145 O O . MET A 1 278 ? 3.704 -0.917 19.695 1.00 89.94 278 MET A O 1
ATOM 2149 N N . TRP A 1 279 ? 3.559 1.241 20.292 1.00 90.94 279 TRP A N 1
ATOM 2150 C CA . TRP A 1 279 ? 4.633 1.690 19.398 1.00 90.94 279 TRP A CA 1
ATOM 2151 C C . TRP A 1 279 ? 5.988 1.134 19.819 1.00 90.94 279 TRP A C 1
ATOM 2153 O O . TRP A 1 279 ? 6.759 0.708 18.963 1.00 90.94 279 TRP A O 1
ATOM 2163 N N . GLN A 1 280 ? 6.257 1.095 21.127 1.00 88.94 280 GLN A N 1
ATOM 2164 C CA . GLN A 1 280 ? 7.484 0.504 21.664 1.00 88.94 280 GLN A CA 1
ATOM 2165 C C . GLN A 1 280 ? 7.588 -0.975 21.276 1.00 88.94 280 GLN A C 1
ATOM 2167 O O . GLN A 1 280 ? 8.589 -1.377 20.690 1.00 88.94 280 GLN A O 1
ATOM 2172 N N . ASN A 1 281 ? 6.523 -1.750 21.504 1.00 91.00 281 ASN A N 1
ATOM 2173 C CA . ASN A 1 281 ? 6.463 -3.160 21.114 1.00 91.00 281 ASN A CA 1
ATOM 2174 C C . ASN A 1 281 ? 6.595 -3.347 19.598 1.00 91.00 281 ASN A C 1
ATOM 2176 O O . ASN A 1 281 ? 7.312 -4.235 19.155 1.00 91.00 281 ASN A O 1
ATOM 2180 N N . THR A 1 282 ? 5.938 -2.495 18.806 1.00 93.62 282 THR A N 1
ATOM 2181 C CA . THR A 1 282 ? 5.982 -2.546 17.335 1.00 93.62 282 THR A CA 1
ATOM 2182 C C . THR A 1 282 ? 7.408 -2.335 16.828 1.00 93.62 282 THR A C 1
ATOM 2184 O O . THR A 1 282 ? 7.937 -3.174 16.106 1.00 93.62 282 THR A O 1
ATOM 2187 N N . ILE A 1 283 ? 8.063 -1.243 17.240 1.00 93.44 283 ILE A N 1
ATOM 2188 C CA . ILE A 1 283 ? 9.436 -0.929 16.818 1.00 93.44 283 ILE A CA 1
ATOM 2189 C C . ILE A 1 283 ? 10.410 -2.000 17.316 1.00 93.44 283 ILE A C 1
ATOM 2191 O O . ILE A 1 283 ? 11.293 -2.412 16.565 1.00 93.44 283 ILE A O 1
ATOM 2195 N N . GLN A 1 284 ? 10.253 -2.467 18.558 1.00 92.81 284 GLN A N 1
ATOM 2196 C CA . GLN A 1 284 ? 11.102 -3.523 19.102 1.00 92.81 284 GLN A CA 1
ATOM 2197 C C . GLN A 1 284 ? 10.943 -4.824 18.309 1.00 92.81 284 GLN A C 1
ATOM 2199 O O . GLN A 1 284 ? 11.944 -5.420 17.934 1.00 92.81 284 GLN A O 1
ATOM 2204 N N . HIS A 1 285 ? 9.717 -5.207 17.947 1.00 94.75 285 HIS A N 1
ATOM 2205 C CA . HIS A 1 285 ? 9.465 -6.393 17.132 1.00 94.75 285 HIS A CA 1
ATOM 2206 C C . HIS A 1 285 ? 10.118 -6.305 15.744 1.00 94.75 285 HIS A C 1
ATOM 2208 O O . HIS A 1 285 ? 10.761 -7.259 15.303 1.00 94.75 285 HIS A O 1
ATOM 2214 N N . PHE A 1 286 ? 10.020 -5.154 15.067 1.00 96.50 286 PHE A N 1
ATOM 2215 C CA . PHE A 1 286 ? 10.724 -4.939 13.797 1.00 96.50 286 PHE A CA 1
ATOM 2216 C C . PHE A 1 286 ? 12.248 -5.051 13.959 1.00 96.50 286 PHE A C 1
ATOM 2218 O O . PHE A 1 286 ? 12.912 -5.626 13.099 1.00 96.50 286 PHE A O 1
ATOM 2225 N N . LYS A 1 287 ? 12.814 -4.556 15.067 1.00 95.88 287 LYS A N 1
ATOM 2226 C CA . LYS A 1 287 ? 14.252 -4.681 15.363 1.00 95.88 287 LYS A CA 1
ATOM 2227 C C . LYS A 1 287 ? 14.665 -6.127 15.639 1.00 95.88 287 LYS A C 1
ATOM 2229 O O . LYS A 1 287 ? 15.618 -6.602 15.030 1.00 95.88 287 LYS A O 1
ATOM 2234 N N . ASP A 1 288 ? 13.931 -6.834 16.495 1.00 95.81 288 ASP A N 1
ATOM 2235 C CA . ASP A 1 288 ? 14.235 -8.214 16.901 1.00 95.81 288 ASP A CA 1
ATOM 2236 C C . ASP A 1 288 ? 14.161 -9.196 15.723 1.00 95.81 288 ASP A C 1
ATOM 2238 O O . ASP A 1 288 ? 14.895 -10.181 15.673 1.00 95.81 288 ASP A O 1
ATOM 2242 N N . THR A 1 289 ? 13.304 -8.910 14.741 1.00 95.12 289 THR A N 1
ATOM 2243 C CA . THR A 1 289 ? 13.139 -9.717 13.520 1.00 95.12 289 THR A CA 1
ATOM 2244 C C . THR A 1 289 ? 14.081 -9.312 12.379 1.00 95.12 289 THR A C 1
ATOM 2246 O O . THR A 1 289 ? 14.003 -9.881 11.285 1.00 95.12 289 THR A O 1
ATOM 2249 N N . GLY A 1 290 ? 14.972 -8.336 12.597 1.00 96.12 290 GLY A N 1
ATOM 2250 C CA . GLY A 1 290 ? 15.868 -7.809 11.562 1.00 96.12 290 GLY A CA 1
ATOM 2251 C C . GLY A 1 290 ? 15.126 -7.131 10.402 1.00 96.12 290 GLY A C 1
ATOM 2252 O O . GLY A 1 290 ? 15.617 -7.120 9.277 1.00 96.12 290 GLY A O 1
ATOM 2253 N N . CYS A 1 291 ? 13.926 -6.614 10.665 1.00 97.19 291 CYS A N 1
ATOM 2254 C CA . CYS A 1 291 ? 13.033 -5.961 9.709 1.00 97.19 291 CYS A CA 1
ATOM 2255 C C . CYS A 1 291 ? 12.932 -4.446 9.982 1.00 97.19 291 CYS A C 1
ATOM 2257 O O . CYS A 1 291 ? 11.884 -3.846 9.764 1.00 97.19 291 CYS A O 1
ATOM 2259 N N . PHE A 1 292 ? 13.996 -3.832 10.504 1.00 97.62 292 PHE A N 1
ATOM 2260 C CA . PHE A 1 292 ? 14.085 -2.403 10.813 1.00 97.62 292 PHE A CA 1
ATOM 2261 C C . PHE A 1 292 ? 15.381 -1.833 10.236 1.00 97.62 292 PHE A C 1
ATOM 2263 O O . PHE A 1 292 ? 16.458 -2.363 10.516 1.00 97.62 292 PHE A O 1
ATOM 2270 N N . GLY A 1 293 ? 15.302 -0.728 9.498 1.00 97.00 293 GLY A N 1
ATOM 2271 C CA . GLY A 1 293 ? 16.491 -0.033 9.010 1.00 97.00 293 GLY A CA 1
ATOM 2272 C C . GLY A 1 293 ? 16.177 1.067 8.006 1.00 97.00 293 GLY A C 1
ATOM 2273 O O . GLY A 1 293 ? 15.024 1.284 7.652 1.00 97.00 293 GLY A O 1
ATOM 2274 N N . ASN A 1 294 ? 17.220 1.744 7.527 1.00 96.94 294 ASN A N 1
ATOM 2275 C CA . ASN A 1 294 ? 17.081 2.842 6.563 1.00 96.94 294 ASN A CA 1
ATOM 2276 C C . ASN A 1 294 ? 16.943 2.364 5.113 1.00 96.94 294 ASN A C 1
ATOM 2278 O O . ASN A 1 294 ? 16.661 3.164 4.222 1.00 96.94 294 ASN A O 1
ATOM 2282 N N . GLU A 1 295 ? 17.178 1.074 4.876 1.00 96.69 295 GLU A N 1
ATOM 2283 C CA . GLU A 1 295 ? 17.124 0.450 3.562 1.00 96.69 295 GLU A CA 1
ATOM 2284 C C . GLU A 1 295 ? 16.454 -0.920 3.670 1.00 96.69 295 GLU A C 1
ATOM 2286 O O . GLU A 1 295 ? 16.758 -1.694 4.579 1.00 96.69 295 GLU A O 1
ATOM 2291 N N . ILE A 1 296 ? 15.563 -1.225 2.730 1.00 95.88 296 ILE A N 1
ATOM 2292 C CA . ILE A 1 296 ? 14.999 -2.557 2.511 1.00 95.88 296 ILE A CA 1
ATOM 2293 C C . ILE A 1 296 ? 15.668 -3.186 1.287 1.00 95.88 296 ILE A C 1
ATOM 2295 O O . ILE A 1 296 ? 15.871 -2.518 0.275 1.00 95.88 296 ILE A O 1
ATOM 2299 N N . SER A 1 297 ? 15.997 -4.476 1.357 1.00 95.44 297 SER A N 1
ATOM 2300 C CA . SER A 1 297 ? 16.523 -5.207 0.201 1.00 95.44 297 SER A CA 1
ATOM 2301 C C . SER A 1 297 ? 15.376 -5.642 -0.723 1.00 95.44 297 SER A C 1
ATOM 2303 O O . SER A 1 297 ? 14.531 -6.466 -0.344 1.00 95.44 297 SER A O 1
ATOM 2305 N N . LEU A 1 298 ? 15.335 -5.043 -1.917 1.00 95.19 298 LEU A N 1
ATOM 2306 C CA . LEU A 1 298 ? 14.484 -5.436 -3.039 1.00 95.19 298 LEU A CA 1
ATOM 2307 C C . LEU A 1 298 ? 15.178 -6.548 -3.826 1.00 95.19 298 LEU A C 1
ATOM 2309 O O . LEU A 1 298 ? 16.382 -6.481 -4.057 1.00 95.19 298 LEU A O 1
ATOM 2313 N N . CYS A 1 299 ? 14.429 -7.538 -4.297 1.00 92.62 299 CYS A N 1
ATOM 2314 C CA . CYS A 1 299 ? 14.982 -8.703 -4.988 1.00 92.62 299 CYS A CA 1
ATOM 2315 C C . CYS A 1 299 ? 14.439 -8.791 -6.410 1.00 92.62 299 CYS A C 1
ATOM 2317 O O . CYS A 1 299 ? 13.271 -8.499 -6.659 1.00 92.62 299 CYS A O 1
ATOM 2319 N N . CYS A 1 300 ? 15.257 -9.251 -7.354 1.00 90.44 300 CYS A N 1
ATOM 2320 C CA . CYS A 1 300 ? 14.742 -9.612 -8.669 1.00 90.44 300 CYS A CA 1
ATOM 2321 C C . CYS A 1 300 ? 13.869 -10.879 -8.548 1.00 90.44 300 CYS A C 1
ATOM 2323 O O . CYS A 1 300 ? 14.408 -11.927 -8.187 1.00 90.44 300 CYS A O 1
ATOM 2325 N N . PRO A 1 301 ? 12.573 -10.860 -8.928 1.00 86.38 301 PRO A N 1
ATOM 2326 C CA . PRO A 1 301 ? 11.690 -12.025 -8.769 1.00 86.38 301 PRO A CA 1
ATOM 2327 C C . PRO A 1 301 ? 12.170 -13.272 -9.515 1.00 86.38 301 PRO A C 1
ATOM 2329 O O . PRO A 1 301 ? 11.875 -14.398 -9.129 1.00 86.38 301 PRO A O 1
ATOM 2332 N N . ARG A 1 302 ? 12.918 -13.072 -10.606 1.00 87.31 302 ARG A N 1
ATOM 2333 C CA . ARG A 1 302 ? 13.475 -14.151 -11.434 1.00 87.31 302 ARG A CA 1
ATOM 2334 C C . ARG A 1 302 ? 14.855 -14.611 -10.973 1.00 87.31 302 ARG A C 1
ATOM 2336 O O . ARG A 1 302 ? 15.260 -15.724 -11.284 1.00 87.31 302 ARG A O 1
ATOM 2343 N N . HIS A 1 303 ? 15.571 -13.756 -10.247 1.00 88.94 303 HIS A N 1
ATOM 2344 C CA . HIS A 1 303 ? 16.931 -14.009 -9.779 1.00 88.94 303 HIS A CA 1
ATOM 2345 C C . HIS A 1 303 ? 17.066 -13.492 -8.340 1.00 88.94 303 HIS A C 1
ATOM 2347 O O . HIS A 1 303 ? 17.651 -12.427 -8.139 1.00 88.94 303 HIS A O 1
ATOM 2353 N N . PRO A 1 304 ? 16.528 -14.214 -7.339 1.00 85.38 304 PRO A N 1
ATOM 2354 C CA . PRO A 1 304 ? 16.441 -13.718 -5.962 1.00 85.38 304 PRO A CA 1
ATOM 2355 C C . PRO A 1 304 ? 17.791 -13.370 -5.321 1.00 85.38 304 PRO A C 1
ATOM 2357 O O . PRO A 1 304 ? 17.835 -12.609 -4.367 1.00 85.38 304 PRO A O 1
ATOM 2360 N N . THR A 1 305 ? 18.897 -13.893 -5.859 1.00 87.94 305 THR A N 1
ATOM 2361 C CA . THR A 1 305 ? 20.268 -13.568 -5.436 1.00 87.94 305 THR A CA 1
ATOM 2362 C C . THR A 1 305 ? 20.725 -12.169 -5.847 1.00 87.94 305 THR A C 1
ATOM 2364 O O . THR A 1 305 ? 21.738 -11.689 -5.349 1.00 87.94 305 THR A O 1
ATOM 2367 N N . SER A 1 306 ? 20.042 -11.531 -6.802 1.00 90.81 306 SER A N 1
ATOM 2368 C CA . SER A 1 306 ? 20.265 -10.130 -7.148 1.00 90.81 306 SER A CA 1
ATOM 2369 C C . SER A 1 306 ? 19.403 -9.256 -6.252 1.00 90.81 306 SER A C 1
ATOM 2371 O O . SER A 1 306 ? 18.173 -9.283 -6.355 1.00 90.81 306 SER A O 1
ATOM 2373 N N . GLU A 1 307 ? 20.065 -8.445 -5.436 1.00 92.19 307 GLU A N 1
ATOM 2374 C CA . GLU A 1 307 ? 19.441 -7.551 -4.468 1.00 92.19 307 GLU A CA 1
ATOM 2375 C C . GLU A 1 307 ? 19.796 -6.084 -4.744 1.00 92.19 307 GLU A C 1
ATOM 2377 O O . GLU A 1 307 ? 20.883 -5.772 -5.234 1.00 92.19 307 GLU A O 1
ATOM 2382 N N . LEU A 1 308 ? 18.872 -5.185 -4.415 1.00 93.56 308 LEU A N 1
ATOM 2383 C CA . LEU A 1 308 ? 19.038 -3.737 -4.470 1.00 93.56 308 LEU A CA 1
ATOM 2384 C C . LEU A 1 308 ? 18.591 -3.132 -3.139 1.00 93.56 308 LEU A C 1
ATOM 2386 O O . LEU A 1 308 ? 17.435 -3.285 -2.743 1.00 93.56 308 LEU A O 1
ATOM 2390 N N . SER A 1 309 ? 19.480 -2.385 -2.487 1.00 94.62 309 SER A N 1
ATOM 2391 C CA . SER A 1 309 ? 19.119 -1.575 -1.324 1.00 94.62 309 SER A CA 1
ATOM 2392 C C . SER A 1 309 ? 18.214 -0.411 -1.731 1.00 94.62 309 SER A C 1
ATOM 2394 O O . SER A 1 309 ? 18.603 0.460 -2.517 1.00 94.62 309 SER A O 1
ATOM 2396 N N . PHE A 1 310 ? 17.010 -0.374 -1.169 1.00 96.50 310 PHE A N 1
ATOM 2397 C CA . PHE A 1 310 ? 16.041 0.694 -1.369 1.00 96.50 310 PHE A CA 1
ATOM 2398 C C . PHE A 1 310 ? 15.803 1.493 -0.091 1.00 96.50 310 PHE A C 1
ATOM 2400 O O . PHE A 1 310 ? 15.356 0.952 0.916 1.00 96.50 310 PHE A O 1
ATOM 2407 N N . GLY A 1 311 ? 16.045 2.796 -0.157 1.00 95.69 311 GLY A N 1
ATOM 2408 C CA . GLY A 1 311 ? 15.839 3.745 0.926 1.00 95.69 311 GLY A CA 1
ATOM 2409 C C . GLY A 1 311 ? 15.766 5.186 0.414 1.00 95.69 311 GLY A C 1
ATOM 2410 O O . GLY A 1 311 ? 15.642 5.413 -0.792 1.00 95.69 311 GLY A O 1
ATOM 2411 N N . PRO A 1 312 ? 15.856 6.186 1.310 1.00 92.75 312 PRO A N 1
ATOM 2412 C CA . PRO A 1 312 ? 15.684 7.601 0.963 1.00 92.75 312 PRO A CA 1
ATOM 2413 C C . PRO A 1 312 ? 16.623 8.130 -0.133 1.00 92.75 312 PRO A C 1
ATOM 2415 O O . PRO A 1 312 ? 16.266 9.069 -0.838 1.00 92.75 312 PRO A O 1
ATOM 2418 N N . SER A 1 313 ? 17.812 7.538 -0.272 1.00 90.56 313 SER A N 1
ATOM 2419 C CA . SER A 1 313 ? 18.852 7.973 -1.216 1.00 90.56 313 SER A CA 1
ATOM 2420 C C . SER A 1 313 ? 18.919 7.130 -2.494 1.00 90.56 313 SER A C 1
ATOM 2422 O O . SER A 1 313 ? 19.817 7.338 -3.308 1.00 90.56 313 SER A O 1
ATOM 2424 N N . THR A 1 314 ? 18.024 6.155 -2.673 1.00 92.00 314 THR A N 1
ATOM 2425 C CA . THR A 1 314 ? 18.089 5.229 -3.808 1.00 92.00 314 THR A CA 1
ATOM 2426 C C . THR A 1 314 ? 17.682 5.919 -5.108 1.00 92.00 314 THR A C 1
ATOM 2428 O O . THR A 1 314 ? 16.609 6.516 -5.202 1.00 92.00 314 THR A O 1
ATOM 2431 N N . ASP A 1 315 ? 18.518 5.789 -6.141 1.00 87.75 315 ASP A N 1
ATOM 2432 C CA . ASP A 1 315 ? 18.156 6.181 -7.502 1.00 87.75 315 ASP A CA 1
ATOM 2433 C C . ASP A 1 315 ? 17.138 5.187 -8.069 1.00 87.75 315 ASP A C 1
ATOM 2435 O O . ASP A 1 315 ? 17.455 4.034 -8.349 1.00 87.75 315 ASP A O 1
ATOM 2439 N N . THR A 1 316 ? 15.897 5.635 -8.233 1.00 86.56 316 THR A N 1
ATOM 2440 C CA . THR A 1 316 ? 14.781 4.803 -8.702 1.00 86.56 316 THR A CA 1
ATOM 2441 C C . THR A 1 316 ? 14.727 4.654 -10.218 1.00 86.56 316 THR A C 1
ATOM 2443 O O . THR A 1 316 ? 13.950 3.841 -10.718 1.00 86.56 316 THR A O 1
ATOM 2446 N N . SER A 1 317 ? 15.591 5.346 -10.973 1.00 83.62 317 SER A N 1
ATOM 2447 C CA . SER A 1 317 ? 15.712 5.141 -12.425 1.00 83.62 317 SER A CA 1
ATOM 2448 C C . SER A 1 317 ? 16.153 3.711 -12.785 1.00 83.62 317 SER A C 1
ATOM 2450 O O . SER A 1 317 ? 15.842 3.195 -13.865 1.00 83.62 317 SER A O 1
ATOM 2452 N N . VAL A 1 318 ? 16.805 3.017 -11.844 1.00 84.44 318 VAL A N 1
ATOM 2453 C CA . VAL A 1 318 ? 17.214 1.611 -11.984 1.00 84.44 318 VAL A CA 1
ATOM 2454 C C . VAL A 1 318 ? 16.032 0.640 -12.017 1.00 84.44 318 VAL A C 1
ATOM 2456 O O . VAL A 1 318 ? 16.175 -0.484 -12.496 1.00 84.44 318 VAL A O 1
ATOM 2459 N N . PHE A 1 319 ? 14.851 1.053 -11.546 1.00 85.81 319 PHE A N 1
ATOM 2460 C CA . PHE A 1 319 ? 13.668 0.194 -11.549 1.00 85.81 319 PHE A CA 1
ATOM 2461 C C . PHE A 1 319 ? 13.215 -0.136 -12.972 1.00 85.81 319 PHE A C 1
ATOM 2463 O O . PHE A 1 319 ? 12.832 -1.270 -13.238 1.00 85.81 319 PHE A O 1
ATOM 2470 N N . GLU A 1 320 ? 13.313 0.813 -13.905 1.00 74.81 320 GLU A N 1
ATOM 2471 C CA . GLU A 1 320 ? 12.915 0.601 -15.303 1.00 74.81 320 GLU A CA 1
ATOM 2472 C C . GLU A 1 320 ? 13.979 -0.136 -16.117 1.00 74.81 320 GLU A C 1
ATOM 2474 O O . GLU A 1 320 ? 13.668 -0.985 -16.956 1.00 74.81 320 GLU A O 1
ATOM 2479 N N . THR A 1 321 ? 15.245 0.218 -15.892 1.00 75.44 321 THR A N 1
ATOM 2480 C CA . THR A 1 321 ? 16.377 -0.345 -16.637 1.00 75.44 321 THR A CA 1
ATOM 2481 C C . THR A 1 321 ? 16.747 -1.749 -16.159 1.00 75.44 321 THR A C 1
ATOM 2483 O O . THR A 1 321 ? 17.298 -2.525 -16.942 1.00 75.44 321 THR A O 1
ATOM 2486 N N . GLY A 1 322 ? 16.355 -2.096 -14.929 1.00 78.44 322 GLY A N 1
ATOM 2487 C CA . GLY A 1 322 ? 16.706 -3.332 -14.246 1.00 78.44 322 GLY A CA 1
ATOM 2488 C C . GLY A 1 322 ? 18.052 -3.203 -13.534 1.00 78.44 322 GLY A C 1
ATOM 2489 O O . GLY A 1 322 ? 19.038 -2.774 -14.125 1.00 78.44 322 GLY A O 1
ATOM 2490 N N . PHE A 1 323 ? 18.103 -3.613 -12.266 1.00 84.94 323 PHE A N 1
ATOM 2491 C CA . PHE A 1 323 ? 19.351 -3.674 -11.493 1.00 84.94 323 PHE A CA 1
ATOM 2492 C C . PHE A 1 323 ? 20.029 -5.054 -11.549 1.00 84.94 323 PHE A C 1
ATOM 2494 O O . PHE A 1 323 ? 21.145 -5.222 -11.073 1.00 84.94 323 PHE A O 1
ATOM 2501 N N . CYS A 1 324 ? 19.342 -6.067 -12.081 1.00 88.38 324 CYS A N 1
ATOM 2502 C CA . CYS A 1 324 ? 19.812 -7.446 -12.076 1.00 88.38 324 CYS A CA 1
ATOM 2503 C C . CYS A 1 324 ? 20.754 -7.710 -13.259 1.00 88.38 324 CYS A C 1
ATOM 2505 O O . CYS A 1 324 ? 20.379 -7.520 -14.415 1.00 88.38 324 CYS A O 1
ATOM 2507 N N . ASP A 1 325 ? 21.954 -8.219 -12.974 1.00 88.62 325 ASP A N 1
ATOM 2508 C CA . ASP A 1 325 ? 22.991 -8.452 -13.989 1.00 88.62 325 ASP A CA 1
ATOM 2509 C C . ASP A 1 325 ? 22.823 -9.744 -14.800 1.00 88.62 325 ASP A C 1
ATOM 2511 O O . ASP A 1 325 ? 23.526 -9.959 -15.791 1.00 88.62 325 ASP A O 1
ATOM 2515 N N . HIS A 1 326 ? 21.871 -10.598 -14.424 1.00 90.00 326 HIS A N 1
ATOM 2516 C CA . HIS A 1 326 ? 21.561 -11.809 -15.176 1.00 90.00 326 HIS A CA 1
ATOM 2517 C C . HIS A 1 326 ? 20.909 -11.484 -16.530 1.00 90.00 326 HIS A C 1
ATOM 2519 O O . HIS A 1 326 ? 20.233 -10.464 -16.667 1.00 90.00 326 HIS A O 1
ATOM 2525 N N . PRO A 1 327 ? 21.068 -12.338 -17.555 1.00 90.06 327 PRO A N 1
ATOM 2526 C CA . PRO A 1 327 ? 20.371 -12.167 -18.827 1.00 90.06 327 PRO A CA 1
ATOM 2527 C C . PRO A 1 327 ? 18.849 -12.266 -18.647 1.00 90.06 327 PRO A C 1
ATOM 2529 O O . PRO A 1 327 ? 18.356 -13.049 -17.836 1.00 90.06 327 PRO A O 1
ATOM 2532 N N . CYS A 1 328 ? 18.087 -11.485 -19.418 1.00 88.88 328 CYS A N 1
ATOM 2533 C CA . CYS A 1 328 ? 16.630 -11.496 -19.318 1.00 88.88 328 CYS A CA 1
ATOM 2534 C C . CYS A 1 328 ? 16.020 -12.826 -19.789 1.00 88.88 328 CYS A C 1
ATOM 2536 O O . CYS A 1 328 ? 15.107 -13.332 -19.146 1.00 88.88 328 CYS A O 1
ATOM 2538 N N . ASN A 1 329 ? 16.486 -13.387 -20.907 1.00 88.88 329 ASN A N 1
ATOM 2539 C CA . ASN A 1 329 ? 15.991 -14.648 -21.481 1.00 88.88 329 ASN A CA 1
ATOM 2540 C C . ASN A 1 329 ? 14.474 -14.719 -21.777 1.00 88.88 329 ASN A C 1
ATOM 2542 O O . ASN A 1 329 ? 13.962 -15.789 -22.096 1.00 88.88 329 ASN A O 1
ATOM 2546 N N . PHE A 1 330 ? 13.745 -13.601 -21.710 1.00 88.88 330 PHE A N 1
ATOM 2547 C CA . PHE A 1 330 ? 12.327 -13.556 -22.061 1.00 88.88 330 PHE A CA 1
ATOM 2548 C C . PHE A 1 330 ? 12.141 -13.786 -23.564 1.00 88.88 330 PHE A C 1
ATOM 2550 O O . PHE A 1 330 ? 12.812 -13.138 -24.370 1.00 88.88 330 PHE A O 1
ATOM 2557 N N . ILE A 1 331 ? 11.222 -14.675 -23.942 1.00 90.75 331 ILE A N 1
ATOM 2558 C CA . ILE A 1 331 ? 10.906 -14.985 -25.341 1.00 90.75 331 ILE A CA 1
ATOM 2559 C C . ILE A 1 331 ? 9.738 -14.098 -25.779 1.00 90.75 331 ILE A C 1
ATOM 2561 O O . ILE A 1 331 ? 8.640 -14.202 -25.239 1.00 90.75 331 ILE A O 1
ATOM 2565 N N . LYS A 1 332 ? 9.979 -13.212 -26.749 1.00 90.56 332 LYS A N 1
ATOM 2566 C CA . LYS A 1 332 ? 8.953 -12.325 -27.324 1.00 90.56 332 LYS A CA 1
ATOM 2567 C C . LYS A 1 332 ? 7.990 -13.114 -28.217 1.00 90.56 332 LYS A C 1
ATOM 2569 O O . LYS A 1 332 ? 8.327 -14.203 -28.671 1.00 90.56 332 LYS A O 1
ATOM 2574 N N . GLU A 1 333 ? 6.845 -12.532 -28.582 1.00 89.50 333 GLU A N 1
ATOM 2575 C CA . GLU A 1 333 ? 5.886 -13.178 -29.507 1.00 89.50 333 GLU A CA 1
ATOM 2576 C C . GLU A 1 333 ? 6.501 -13.486 -30.885 1.00 89.50 333 GLU A C 1
ATOM 2578 O O . GLU A 1 333 ? 6.094 -14.428 -31.558 1.00 89.50 333 GLU A O 1
ATOM 2583 N N . CYS A 1 334 ? 7.518 -12.725 -31.306 1.00 89.75 334 CYS A N 1
ATOM 2584 C CA . CYS A 1 334 ? 8.293 -13.007 -32.515 1.00 89.75 334 CYS A CA 1
ATOM 2585 C C . CYS A 1 334 ? 9.329 -14.141 -32.359 1.00 89.75 334 CYS A C 1
ATOM 2587 O O . CYS A 1 334 ? 10.178 -14.297 -33.233 1.00 89.75 334 CYS A O 1
ATOM 2589 N N . ASN A 1 335 ? 9.288 -14.902 -31.258 1.00 90.38 335 ASN A N 1
ATOM 2590 C CA . ASN A 1 335 ? 10.202 -15.990 -30.880 1.00 90.38 335 ASN A CA 1
ATOM 2591 C C . ASN A 1 335 ? 11.676 -15.595 -30.687 1.00 90.38 335 ASN A C 1
ATOM 2593 O O . ASN A 1 335 ? 12.532 -16.463 -30.519 1.00 90.38 335 ASN A O 1
ATOM 2597 N N . HIS A 1 336 ? 11.989 -14.300 -30.658 1.00 90.31 336 HIS A N 1
ATOM 2598 C CA . HIS A 1 336 ? 13.327 -13.821 -30.319 1.00 90.31 336 HIS A CA 1
ATOM 2599 C C . HIS A 1 336 ? 13.481 -13.621 -28.814 1.00 90.31 336 HIS A C 1
ATOM 2601 O O . HIS A 1 336 ? 12.557 -13.179 -28.126 1.00 90.31 336 HIS A O 1
ATOM 2607 N N . ILE A 1 337 ? 14.679 -13.908 -28.314 1.00 91.12 337 ILE A N 1
ATOM 2608 C CA . ILE A 1 337 ? 15.034 -13.735 -26.907 1.00 91.12 337 ILE A CA 1
ATOM 2609 C C . ILE A 1 337 ? 15.370 -12.260 -26.650 1.00 91.12 337 ILE A C 1
ATOM 2611 O O . ILE A 1 337 ? 16.014 -11.605 -27.466 1.00 91.12 337 ILE A O 1
ATOM 2615 N N . CYS A 1 338 ? 14.932 -11.709 -25.517 1.00 89.44 338 CYS A N 1
ATOM 2616 C CA . CYS A 1 338 ? 15.301 -10.359 -25.103 1.00 89.44 338 CYS A CA 1
ATOM 2617 C C . CYS A 1 338 ? 16.823 -10.266 -24.854 1.00 89.44 338 CYS A C 1
ATOM 2619 O O . CYS A 1 338 ? 17.317 -10.943 -23.950 1.00 89.44 338 CYS A O 1
ATOM 2621 N N . PRO A 1 339 ? 17.567 -9.403 -25.580 1.00 87.38 339 PRO A N 1
ATOM 2622 C CA . PRO A 1 339 ? 19.027 -9.313 -25.465 1.00 87.38 339 PRO A CA 1
ATOM 2623 C C . PRO A 1 339 ? 19.491 -8.469 -24.264 1.00 87.38 339 PRO A C 1
ATOM 2625 O O . PRO A 1 339 ? 20.685 -8.242 -24.080 1.00 87.38 339 PRO A O 1
ATOM 2628 N N . ARG A 1 340 ? 18.556 -7.928 -23.474 1.00 88.12 340 ARG A N 1
ATOM 2629 C CA . ARG A 1 340 ? 18.852 -7.066 -22.323 1.00 88.12 340 ARG A CA 1
ATOM 2630 C C . ARG A 1 340 ? 19.179 -7.901 -21.079 1.00 88.12 340 ARG A C 1
ATOM 2632 O O . ARG A 1 340 ? 18.861 -9.089 -20.991 1.00 88.12 340 ARG A O 1
ATOM 2639 N N . ARG A 1 341 ? 19.781 -7.236 -20.090 1.00 90.81 341 ARG A N 1
ATOM 2640 C CA . ARG A 1 341 ? 19.843 -7.730 -18.708 1.00 90.81 341 ARG A CA 1
ATOM 2641 C C . ARG A 1 341 ? 18.438 -7.850 -18.118 1.00 90.81 341 ARG A C 1
ATOM 2643 O O . ARG A 1 341 ? 17.476 -7.328 -18.677 1.00 90.81 341 ARG A O 1
ATOM 2650 N N . CYS A 1 342 ? 18.310 -8.580 -17.023 1.00 89.00 342 CYS A N 1
ATOM 2651 C CA . CYS A 1 342 ? 17.042 -8.855 -16.383 1.00 89.00 342 CYS A CA 1
ATOM 2652 C C . CYS A 1 342 ? 16.408 -7.556 -15.869 1.00 89.00 342 CYS A C 1
ATOM 2654 O O . CYS A 1 342 ? 16.952 -6.858 -15.018 1.00 89.00 342 CYS A O 1
ATOM 2656 N N . HIS A 1 343 ? 15.226 -7.262 -16.396 1.00 87.69 343 HIS A N 1
ATOM 2657 C CA . HIS A 1 343 ? 14.430 -6.083 -16.080 1.00 87.69 343 HIS A CA 1
ATOM 2658 C C . HIS A 1 343 ? 12.964 -6.498 -15.848 1.00 87.69 343 HIS A C 1
ATOM 2660 O O . HIS A 1 343 ? 12.618 -7.658 -16.130 1.00 87.69 343 HIS A O 1
ATOM 2666 N N . PRO A 1 344 ? 12.103 -5.591 -15.346 1.00 84.38 344 PRO A N 1
ATOM 2667 C CA . PRO A 1 344 ? 10.678 -5.856 -15.148 1.00 84.38 344 PR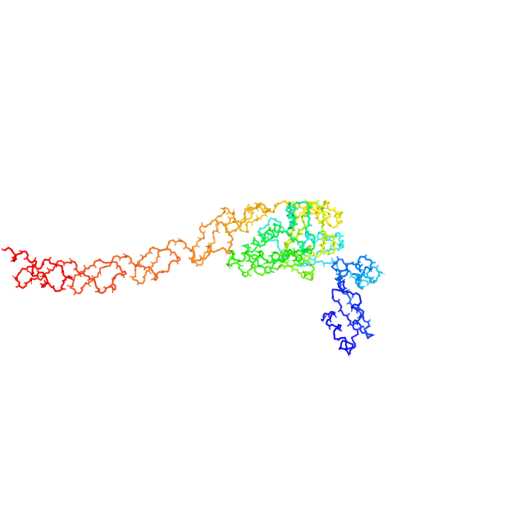O A CA 1
ATOM 2668 C C . PRO A 1 344 ? 9.984 -6.443 -16.381 1.00 84.38 344 PRO A C 1
ATOM 2670 O O . PRO A 1 344 ? 10.267 -6.031 -17.513 1.00 84.38 344 PRO A O 1
ATOM 2673 N N . LEU A 1 345 ? 9.065 -7.393 -16.172 1.00 79.62 345 LEU A N 1
ATOM 2674 C CA . LEU A 1 345 ? 8.352 -8.068 -17.265 1.00 79.62 345 LEU A CA 1
ATOM 2675 C C . LEU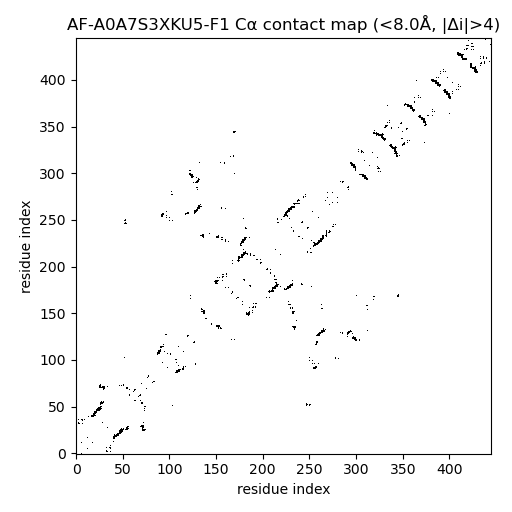 A 1 345 ? 7.406 -7.131 -18.018 1.00 79.62 345 LEU A C 1
ATOM 2677 O O . LEU A 1 345 ? 7.324 -7.217 -19.241 1.00 79.62 345 LEU A O 1
ATOM 2681 N N . VAL A 1 346 ? 6.829 -6.151 -17.325 1.00 78.94 346 VAL A N 1
ATOM 2682 C CA . VAL A 1 346 ? 5.979 -5.091 -17.898 1.00 78.94 346 VAL A CA 1
ATOM 2683 C C . VAL A 1 346 ? 6.730 -4.082 -18.784 1.00 78.94 346 VAL A C 1
ATOM 2685 O O . VAL A 1 346 ? 6.153 -3.102 -19.260 1.00 78.94 346 VAL A O 1
ATOM 2688 N N . SER A 1 347 ? 8.031 -4.286 -18.991 1.00 77.38 347 SER A N 1
ATOM 2689 C CA . SER A 1 347 ? 8.853 -3.420 -19.822 1.00 77.38 347 SER A CA 1
ATOM 2690 C C . SER A 1 347 ? 8.516 -3.542 -21.309 1.00 77.38 347 SER A C 1
ATOM 2692 O O . SER A 1 347 ? 8.391 -4.630 -21.872 1.00 77.38 347 SER A O 1
ATOM 2694 N N . GLU A 1 348 ? 8.502 -2.397 -21.985 1.00 78.81 348 GLU A N 1
ATOM 2695 C CA . GLU A 1 348 ? 8.320 -2.268 -23.432 1.00 78.81 348 GLU A CA 1
ATOM 2696 C C . GLU A 1 348 ? 9.359 -3.026 -24.277 1.00 78.81 348 GLU A C 1
ATOM 2698 O O . GLU A 1 348 ? 9.119 -3.297 -25.453 1.00 78.81 348 GLU A O 1
ATOM 2703 N N . TYR A 1 349 ? 10.509 -3.411 -23.711 1.00 81.56 349 TYR A N 1
ATOM 2704 C CA . TYR A 1 349 ? 11.511 -4.210 -24.426 1.00 81.56 349 TYR A CA 1
ATOM 2705 C C . TYR A 1 349 ? 11.033 -5.631 -24.757 1.00 81.56 349 TYR A C 1
ATOM 2707 O O . TYR A 1 349 ? 11.584 -6.253 -25.673 1.00 81.56 349 TYR A O 1
ATOM 2715 N N . HIS A 1 350 ? 10.015 -6.138 -24.055 1.00 85.62 350 HIS A N 1
ATOM 2716 C CA . HIS A 1 350 ? 9.394 -7.433 -24.334 1.00 85.62 350 HIS A CA 1
ATOM 2717 C C . HIS A 1 350 ? 8.371 -7.390 -25.482 1.00 85.62 350 HIS A C 1
ATOM 2719 O O . HIS A 1 350 ? 7.940 -8.444 -25.942 1.00 85.62 350 HIS A O 1
ATOM 2725 N N . ASP A 1 351 ? 8.054 -6.205 -26.020 1.00 86.06 351 ASP A N 1
ATOM 2726 C CA . ASP A 1 351 ? 7.216 -6.055 -27.214 1.00 86.06 351 ASP A CA 1
ATOM 2727 C C . ASP A 1 351 ? 7.993 -6.453 -28.487 1.00 86.06 351 ASP A C 1
ATOM 2729 O O . ASP A 1 351 ? 9.086 -5.945 -28.783 1.00 86.06 351 ASP A O 1
ATOM 2733 N N . SER A 1 352 ? 7.404 -7.341 -29.289 1.00 85.38 352 SER A N 1
ATOM 2734 C CA . SER A 1 352 ? 7.910 -7.757 -30.603 1.00 85.38 352 SER A CA 1
ATOM 2735 C C . SER A 1 352 ? 8.110 -6.580 -31.566 1.00 85.38 352 SER A C 1
ATOM 2737 O O . SER A 1 352 ? 9.030 -6.604 -32.387 1.00 85.38 352 SER A O 1
ATOM 2739 N N . LYS A 1 353 ? 7.327 -5.501 -31.432 1.00 85.75 353 LYS A N 1
ATOM 2740 C CA . LYS A 1 353 ? 7.471 -4.255 -32.211 1.00 85.75 353 LYS A CA 1
ATOM 2741 C C . LYS A 1 353 ? 8.776 -3.512 -31.922 1.00 85.75 353 LYS A C 1
ATOM 2743 O O . LYS A 1 353 ? 9.179 -2.642 -32.693 1.00 85.75 353 LYS A O 1
ATOM 2748 N N . ARG A 1 354 ? 9.472 -3.860 -30.840 1.00 84.75 354 ARG A N 1
ATOM 2749 C CA . ARG A 1 354 ? 10.794 -3.326 -30.485 1.00 84.75 354 ARG A CA 1
ATOM 2750 C C . ARG A 1 354 ? 11.910 -4.358 -30.646 1.00 84.75 354 ARG A C 1
ATOM 2752 O O . ARG A 1 354 ? 13.010 -4.166 -30.135 1.00 84.75 354 ARG A O 1
ATOM 2759 N N . CYS A 1 355 ? 11.649 -5.470 -31.334 1.00 87.50 355 CYS A N 1
ATOM 2760 C CA . CYS A 1 355 ? 12.674 -6.462 -31.629 1.00 87.50 355 CYS A CA 1
ATOM 2761 C C . CYS A 1 355 ? 13.713 -5.923 -32.620 1.00 87.50 355 CYS A C 1
ATOM 2763 O O . CYS A 1 355 ? 13.366 -5.502 -33.722 1.00 87.50 355 CYS A O 1
ATOM 2765 N N . THR A 1 356 ? 14.985 -5.979 -32.224 1.00 87.88 356 THR A N 1
ATOM 2766 C CA . THR A 1 356 ? 16.135 -5.516 -33.013 1.00 87.88 356 THR A CA 1
ATOM 2767 C C . THR A 1 356 ? 16.908 -6.653 -33.681 1.00 87.88 356 THR A C 1
ATOM 2769 O O . THR A 1 356 ? 17.929 -6.391 -34.307 1.00 87.88 356 THR A O 1
ATOM 2772 N N . GLU A 1 357 ? 16.449 -7.900 -33.547 1.00 88.62 357 GLU A N 1
ATOM 2773 C CA . GLU A 1 357 ? 17.071 -9.050 -34.210 1.00 88.62 357 GLU A CA 1
ATOM 2774 C C . GLU A 1 357 ? 16.949 -8.943 -35.731 1.00 88.62 357 GLU A C 1
ATOM 2776 O O . GLU A 1 357 ? 15.904 -8.542 -36.259 1.00 88.62 357 GLU A O 1
ATOM 2781 N N . MET A 1 358 ? 18.023 -9.310 -36.428 1.00 89.56 358 MET A N 1
ATOM 2782 C CA . MET A 1 358 ? 18.065 -9.356 -37.887 1.00 89.56 358 MET A CA 1
ATOM 2783 C C . MET A 1 358 ? 17.512 -10.697 -38.369 1.00 89.56 358 MET A C 1
ATOM 2785 O O . MET A 1 358 ? 17.960 -11.759 -37.945 1.00 89.56 358 MET A O 1
ATOM 2789 N N . VAL A 1 359 ? 16.532 -10.648 -39.268 1.00 90.62 359 VAL A N 1
ATOM 2790 C CA . VAL A 1 359 ? 15.864 -11.821 -39.837 1.00 90.62 359 VAL A CA 1
ATOM 2791 C C . VAL A 1 359 ? 15.971 -11.819 -41.354 1.00 90.62 359 VAL A C 1
ATOM 2793 O O . VAL A 1 359 ? 15.940 -10.766 -41.998 1.00 90.62 359 VAL A O 1
AT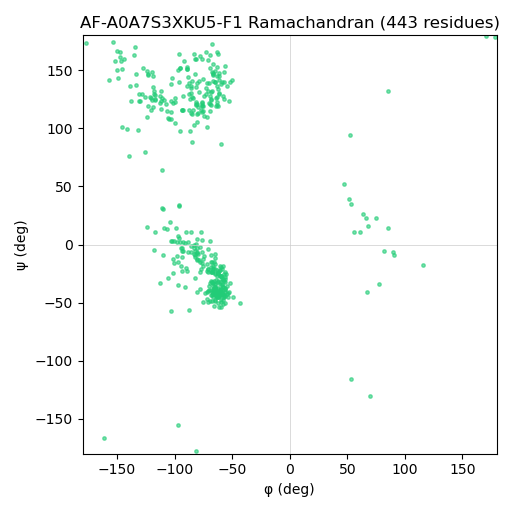OM 2796 N N . ILE A 1 360 ? 16.060 -13.019 -41.928 1.00 90.12 360 ILE A N 1
ATOM 2797 C CA . ILE A 1 360 ? 15.992 -13.219 -43.374 1.00 90.12 360 ILE A CA 1
ATOM 2798 C C . ILE A 1 360 ? 14.544 -13.527 -43.746 1.00 90.12 360 ILE A C 1
ATOM 2800 O O . ILE A 1 360 ? 14.009 -14.564 -43.360 1.00 90.12 360 ILE A O 1
ATOM 2804 N N . GLU A 1 361 ? 13.921 -12.653 -44.530 1.00 86.69 361 GLU A N 1
ATOM 2805 C CA . GLU A 1 361 ? 12.541 -12.822 -44.989 1.00 86.69 361 GLU A CA 1
ATOM 2806 C C . GLU A 1 361 ? 12.471 -12.802 -46.518 1.00 86.69 361 GLU A C 1
ATOM 2808 O O . GLU A 1 361 ? 13.246 -12.111 -47.184 1.00 86.69 361 GLU A O 1
ATOM 2813 N N . THR A 1 362 ? 11.553 -13.582 -47.092 1.00 88.38 362 THR A N 1
ATOM 2814 C CA . THR A 1 362 ? 11.339 -13.617 -48.544 1.00 88.38 362 THR A CA 1
ATOM 2815 C C . THR A 1 362 ? 10.242 -12.626 -48.912 1.00 88.38 362 THR A C 1
ATOM 2817 O O . THR A 1 362 ? 9.099 -12.785 -48.497 1.00 88.38 362 THR A O 1
ATOM 2820 N N . LEU A 1 363 ? 10.582 -11.596 -49.689 1.00 85.38 363 LEU A N 1
ATOM 2821 C CA . LEU A 1 363 ? 9.616 -10.607 -50.169 1.00 85.38 363 LEU A CA 1
ATOM 2822 C C . LEU A 1 363 ? 8.640 -11.214 -51.194 1.00 85.38 363 LEU A C 1
ATOM 2824 O O . LEU A 1 363 ? 8.983 -12.205 -51.839 1.00 85.38 363 LEU A O 1
ATOM 2828 N N . PRO A 1 364 ? 7.490 -10.564 -51.473 1.00 83.19 364 PRO A N 1
ATOM 2829 C CA . PRO A 1 364 ? 6.553 -11.000 -52.519 1.00 83.19 364 PRO A CA 1
ATOM 2830 C C . PRO A 1 364 ? 7.185 -11.148 -53.913 1.00 83.19 364 PRO A C 1
ATOM 2832 O O . PRO A 1 364 ? 6.723 -11.932 -54.732 1.00 83.19 364 PRO A O 1
ATOM 2835 N N . CYS A 1 365 ? 8.277 -10.423 -54.181 1.00 83.75 365 CYS A N 1
ATOM 2836 C CA . CYS A 1 365 ? 9.067 -10.562 -55.408 1.00 83.75 365 CYS A CA 1
ATOM 2837 C C . CYS A 1 365 ? 9.978 -11.809 -55.443 1.00 83.75 365 CYS A C 1
ATOM 2839 O O . CYS A 1 365 ? 10.783 -11.933 -56.361 1.00 83.75 365 CYS A O 1
ATOM 2841 N N . GLY A 1 366 ? 9.919 -12.685 -54.435 1.00 83.69 366 GLY A N 1
ATOM 2842 C CA . GLY A 1 366 ? 10.711 -13.914 -54.322 1.00 83.69 366 GLY A CA 1
ATOM 2843 C C . GLY A 1 366 ? 12.138 -13.731 -53.788 1.00 83.69 366 GLY A C 1
ATOM 2844 O O . GLY A 1 366 ? 12.833 -14.716 -53.549 1.00 83.69 366 GLY A O 1
ATOM 2845 N N . HIS A 1 367 ? 12.595 -12.494 -53.570 1.00 85.12 367 HIS A N 1
ATOM 2846 C CA . HIS A 1 367 ? 13.948 -12.221 -53.081 1.00 85.12 367 HIS A CA 1
ATOM 2847 C C . HIS A 1 367 ? 14.033 -12.277 -51.556 1.00 85.12 367 HIS A C 1
ATOM 2849 O O . HIS A 1 367 ? 13.217 -11.671 -50.859 1.00 85.12 367 HIS A O 1
ATOM 2855 N N . LYS A 1 368 ? 15.076 -12.942 -51.052 1.00 88.19 368 LYS A N 1
ATOM 2856 C CA . LYS A 1 368 ? 15.434 -12.946 -49.631 1.00 88.19 368 LYS A CA 1
ATOM 2857 C C . LYS A 1 368 ? 16.163 -11.658 -49.272 1.00 88.19 368 LYS A C 1
ATOM 2859 O O . LYS A 1 368 ? 17.104 -11.268 -49.962 1.00 88.19 368 LYS A O 1
ATOM 2864 N N . ILE A 1 369 ? 15.732 -11.014 -48.200 1.00 88.12 369 ILE A N 1
ATOM 2865 C CA . ILE A 1 369 ? 16.355 -9.805 -47.667 1.00 88.12 369 ILE A CA 1
ATOM 2866 C C . ILE A 1 369 ? 16.658 -9.984 -46.189 1.00 88.12 369 ILE A C 1
ATOM 2868 O O . ILE A 1 369 ? 15.945 -10.699 -45.490 1.00 88.12 369 ILE A O 1
ATOM 2872 N N . GLU A 1 370 ? 17.682 -9.289 -45.719 1.00 89.56 370 GLU A N 1
ATOM 2873 C CA . GLU A 1 370 ? 17.953 -9.136 -44.298 1.00 89.56 370 GLU A CA 1
ATOM 2874 C C . GLU A 1 370 ? 17.279 -7.851 -43.799 1.00 89.56 370 GLU A C 1
ATOM 2876 O O . GLU A 1 370 ? 17.436 -6.783 -44.402 1.00 89.56 370 GLU A O 1
ATOM 2881 N N . LYS A 1 371 ? 16.486 -7.945 -42.731 1.00 88.06 371 LYS A N 1
ATOM 2882 C CA . LYS A 1 371 ? 15.822 -6.793 -42.108 1.00 88.06 371 LYS A CA 1
ATOM 2883 C C . LYS A 1 371 ? 15.676 -6.984 -40.604 1.00 88.06 371 LYS A C 1
ATOM 2885 O O . LYS A 1 371 ? 15.737 -8.105 -40.116 1.00 88.06 371 LYS A O 1
ATOM 2890 N N . LEU A 1 372 ? 15.373 -5.906 -39.886 1.00 89.44 372 LEU A N 1
ATOM 2891 C CA . LEU A 1 372 ? 14.956 -6.007 -38.487 1.00 89.44 372 LEU A CA 1
ATOM 2892 C C . LEU A 1 372 ? 13.618 -6.751 -38.381 1.00 89.44 372 LEU A C 1
ATOM 2894 O O . LEU A 1 372 ? 12.698 -6.520 -39.172 1.00 89.44 372 LEU A O 1
ATOM 2898 N N . CYS A 1 373 ? 13.496 -7.615 -37.376 1.00 88.31 373 CYS A N 1
ATOM 2899 C CA . CYS A 1 373 ? 12.291 -8.392 -37.102 1.00 88.31 373 CYS A CA 1
ATOM 2900 C C . CYS A 1 373 ? 11.044 -7.506 -36.979 1.00 88.31 373 CYS A C 1
ATOM 2902 O O . CYS A 1 373 ? 9.992 -7.851 -37.512 1.00 88.31 373 CYS A O 1
ATOM 2904 N N . ASN A 1 374 ? 11.158 -6.354 -36.313 1.00 88.62 374 ASN A N 1
ATOM 2905 C CA . ASN A 1 374 ? 10.039 -5.432 -36.127 1.00 88.62 374 ASN A CA 1
ATOM 2906 C C . ASN A 1 374 ? 9.664 -4.625 -37.381 1.00 88.62 374 ASN A C 1
ATOM 2908 O O . ASN A 1 374 ? 8.642 -3.936 -37.386 1.00 88.62 374 ASN A O 1
ATOM 2912 N N . PHE A 1 375 ? 10.486 -4.665 -38.432 1.00 86.94 375 PHE A N 1
ATOM 2913 C CA . PHE A 1 375 ? 10.248 -3.882 -39.631 1.00 86.94 375 PHE A CA 1
ATOM 2914 C C . PHE A 1 375 ? 9.329 -4.653 -40.589 1.00 86.94 375 PHE A C 1
ATOM 2916 O O . PHE A 1 375 ? 9.654 -5.782 -40.965 1.00 86.94 375 PHE A O 1
ATOM 2923 N N . PRO A 1 376 ? 8.195 -4.083 -41.029 1.00 84.50 376 PRO A N 1
ATOM 2924 C CA . PRO A 1 376 ? 7.262 -4.787 -41.905 1.00 84.50 376 PRO A CA 1
ATOM 2925 C C . PRO A 1 376 ? 7.868 -5.012 -43.296 1.00 84.50 376 PRO A C 1
ATOM 2927 O O . PRO A 1 376 ? 8.375 -4.076 -43.922 1.00 84.50 376 PRO A O 1
ATOM 2930 N N . ALA A 1 377 ? 7.777 -6.245 -43.803 1.00 82.19 377 ALA A N 1
ATOM 2931 C CA . ALA A 1 377 ? 8.339 -6.639 -45.098 1.00 82.19 377 ALA A CA 1
ATOM 2932 C C . ALA A 1 377 ? 7.782 -5.814 -46.272 1.00 82.19 377 ALA A C 1
ATOM 2934 O O . ALA A 1 377 ? 8.522 -5.448 -47.182 1.00 82.19 377 ALA A O 1
ATOM 2935 N N . GLU A 1 378 ? 6.505 -5.436 -46.204 1.00 79.69 378 GLU A N 1
ATOM 2936 C CA . GLU A 1 378 ? 5.796 -4.625 -47.205 1.00 79.69 378 GLU A CA 1
ATOM 2937 C C . GLU A 1 378 ? 6.436 -3.252 -47.447 1.00 79.69 378 GLU A C 1
ATOM 2939 O O . GLU A 1 378 ? 6.354 -2.704 -48.545 1.00 79.69 378 GLU A O 1
ATOM 2944 N N . LYS A 1 379 ? 7.096 -2.685 -46.428 1.00 82.69 379 LYS A N 1
ATOM 2945 C CA . LYS A 1 379 ? 7.756 -1.376 -46.530 1.00 82.69 379 LYS A CA 1
ATOM 2946 C C . LYS A 1 379 ? 9.197 -1.481 -47.024 1.00 82.69 379 LYS A C 1
ATOM 2948 O O . LYS A 1 379 ? 9.829 -0.450 -47.269 1.00 82.69 379 LYS A O 1
ATOM 2953 N N . VAL A 1 380 ? 9.745 -2.691 -47.172 1.00 84.94 380 VAL A N 1
ATOM 2954 C CA . VAL A 1 380 ? 11.129 -2.860 -47.618 1.00 84.94 380 VAL A CA 1
ATOM 2955 C C . VAL A 1 380 ? 11.222 -2.740 -49.134 1.00 84.94 380 VAL A C 1
ATOM 2957 O O . VAL A 1 380 ? 10.673 -3.535 -49.894 1.00 84.94 380 VAL A O 1
ATOM 2960 N N . LYS A 1 381 ? 12.005 -1.764 -49.597 1.00 84.38 381 LYS A N 1
ATOM 2961 C CA . LYS A 1 381 ? 12.356 -1.635 -51.014 1.00 84.38 381 LYS A CA 1
ATOM 2962 C C . LYS A 1 381 ? 13.392 -2.695 -51.383 1.00 84.38 381 LYS A C 1
ATOM 2964 O O . LYS A 1 381 ? 14.549 -2.597 -50.978 1.00 84.38 381 LYS A O 1
ATOM 2969 N N . CYS A 1 382 ? 12.994 -3.683 -52.183 1.00 84.00 382 CYS A N 1
ATOM 2970 C CA . CYS A 1 382 ? 13.908 -4.713 -52.670 1.00 84.00 382 CYS A CA 1
ATOM 2971 C C . CYS A 1 382 ? 15.025 -4.103 -53.541 1.00 84.00 382 CYS A C 1
ATOM 2973 O O . CYS A 1 382 ? 14.760 -3.500 -54.589 1.00 84.00 382 CYS A O 1
ATOM 2975 N N . LYS A 1 383 ? 16.280 -4.269 -53.106 1.00 84.69 383 LYS A N 1
ATOM 2976 C CA . LYS A 1 383 ? 17.490 -3.816 -53.818 1.00 84.69 383 LYS A CA 1
ATOM 2977 C C . LYS A 1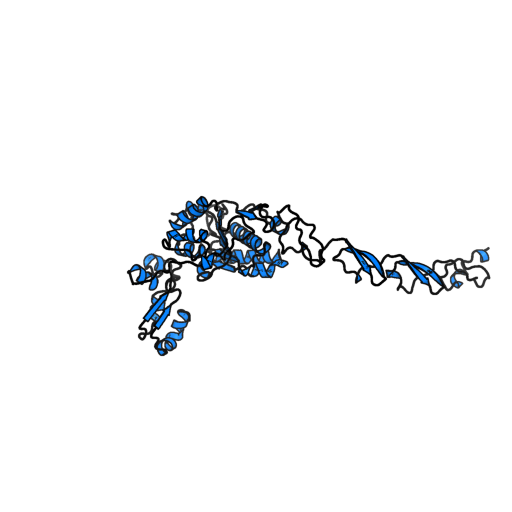 383 ? 18.141 -4.906 -54.680 1.00 84.69 383 LYS A C 1
ATOM 2979 O O . LYS A 1 383 ? 19.176 -4.645 -55.281 1.00 84.69 383 LYS A O 1
ATOM 2984 N N . ALA A 1 384 ? 17.555 -6.105 -54.748 1.00 83.62 384 ALA A N 1
ATOM 2985 C CA . ALA A 1 384 ? 18.069 -7.179 -55.594 1.00 83.62 384 ALA A CA 1
ATOM 2986 C C . ALA A 1 384 ? 18.105 -6.737 -57.064 1.00 83.62 384 ALA A C 1
ATOM 2988 O O . ALA A 1 384 ? 17.193 -6.050 -57.529 1.00 83.62 384 ALA A O 1
ATOM 2989 N N . SER A 1 385 ? 19.162 -7.113 -57.782 1.00 84.31 385 SER A N 1
ATOM 2990 C CA . SER A 1 385 ? 19.323 -6.770 -59.195 1.00 84.31 385 SER A CA 1
ATOM 2991 C C . SER A 1 385 ? 18.422 -7.653 -60.055 1.00 84.31 385 SER A C 1
ATOM 2993 O O . SER A 1 385 ? 18.533 -8.873 -60.018 1.00 84.31 385 SER A O 1
ATOM 2995 N N . CYS A 1 386 ? 17.529 -7.039 -60.826 1.00 82.19 386 CYS A N 1
ATOM 2996 C CA . CYS A 1 386 ? 16.614 -7.699 -61.751 1.00 82.19 386 CYS A CA 1
ATOM 2997 C C . CYS A 1 386 ? 16.883 -7.222 -63.179 1.00 82.19 386 CYS A C 1
ATOM 2999 O O . CYS A 1 386 ? 17.024 -6.023 -63.429 1.00 82.19 386 CYS A O 1
ATOM 3001 N N . ALA A 1 387 ? 16.919 -8.158 -64.122 1.00 82.19 387 ALA A N 1
ATOM 3002 C CA . ALA A 1 387 ? 16.992 -7.856 -65.544 1.00 82.19 387 ALA A CA 1
ATOM 3003 C C . ALA A 1 387 ? 15.592 -7.486 -66.064 1.00 82.19 387 ALA A C 1
ATOM 3005 O O . ALA A 1 387 ? 14.676 -8.304 -66.007 1.00 82.19 387 ALA A O 1
ATOM 3006 N N . LYS A 1 388 ? 15.413 -6.259 -66.567 1.00 81.62 388 LYS A N 1
ATOM 3007 C CA . LYS A 1 388 ? 14.159 -5.801 -67.184 1.00 81.62 388 LYS A CA 1
ATOM 3008 C C . LYS A 1 388 ? 14.346 -5.565 -68.678 1.00 81.62 388 LYS A C 1
ATOM 3010 O O . LYS A 1 388 ? 15.221 -4.798 -69.080 1.00 81.62 388 LYS A O 1
ATOM 3015 N N . LEU A 1 389 ? 13.478 -6.175 -69.483 1.00 81.88 389 LEU A N 1
ATOM 3016 C CA . LEU A 1 389 ? 13.388 -5.923 -70.919 1.00 81.88 389 LEU A CA 1
ATOM 3017 C C . LEU A 1 389 ? 12.667 -4.587 -71.167 1.00 81.88 389 LEU A C 1
ATOM 3019 O O . LEU A 1 389 ? 11.526 -4.391 -70.745 1.00 81.88 389 LEU A O 1
ATOM 3023 N N . LEU A 1 390 ? 13.345 -3.645 -71.817 1.00 81.62 390 LEU A N 1
ATOM 3024 C CA . LEU A 1 390 ? 12.800 -2.341 -72.192 1.00 81.62 390 LEU A CA 1
ATOM 3025 C C . LEU A 1 390 ? 11.984 -2.448 -73.492 1.00 81.62 390 LEU A C 1
ATOM 3027 O O . LEU A 1 390 ? 12.208 -3.346 -74.299 1.00 81.62 390 LEU A O 1
ATOM 3031 N N . LYS A 1 391 ? 11.086 -1.482 -73.750 1.00 79.06 391 LYS A N 1
ATOM 3032 C CA . LYS A 1 391 ? 10.251 -1.434 -74.976 1.00 79.06 391 LYS A CA 1
ATOM 3033 C C . LYS A 1 391 ? 11.065 -1.457 -76.280 1.00 79.06 391 LYS A C 1
ATOM 3035 O O . LYS A 1 391 ? 10.547 -1.847 -77.316 1.00 79.06 391 LYS A O 1
ATOM 3040 N N . CYS A 1 392 ? 12.327 -1.034 -76.235 1.00 78.88 392 CYS A N 1
ATOM 3041 C CA . CYS A 1 392 ? 13.247 -1.070 -77.371 1.00 78.88 392 CYS A CA 1
ATOM 3042 C C . CYS A 1 392 ? 13.942 -2.428 -77.591 1.00 78.88 392 CYS A C 1
ATOM 3044 O O . CYS A 1 392 ? 14.744 -2.532 -78.511 1.00 78.88 392 CYS A O 1
ATOM 3046 N N . GLY A 1 393 ? 13.677 -3.442 -76.757 1.00 78.50 393 GLY A N 1
ATOM 3047 C CA . GLY A 1 393 ? 14.282 -4.778 -76.843 1.00 78.50 393 GLY A CA 1
ATOM 3048 C C . GLY A 1 393 ? 15.591 -4.955 -76.062 1.00 78.50 393 GLY A C 1
ATOM 3049 O O . GLY A 1 393 ? 16.077 -6.075 -75.941 1.00 78.50 393 GLY A O 1
ATOM 3050 N N . HIS A 1 394 ? 16.157 -3.890 -75.485 1.00 80.44 394 HIS A N 1
ATOM 3051 C CA . HIS A 1 394 ? 17.356 -3.981 -74.644 1.00 80.44 394 HIS A CA 1
ATOM 3052 C C . HIS A 1 394 ? 17.033 -4.397 -73.205 1.00 80.44 394 HIS A C 1
ATOM 3054 O O . HIS A 1 394 ? 16.009 -4.001 -72.650 1.00 80.44 394 HIS A O 1
ATOM 3060 N N . THR A 1 395 ? 17.943 -5.140 -72.572 1.00 82.81 395 THR A N 1
ATOM 3061 C CA . THR A 1 395 ? 17.812 -5.562 -71.170 1.00 82.81 395 THR A CA 1
ATOM 3062 C C . THR A 1 395 ? 18.642 -4.656 -70.264 1.00 82.81 395 THR A C 1
ATOM 3064 O O . THR A 1 395 ? 19.850 -4.539 -70.451 1.00 82.81 395 THR A O 1
ATOM 3067 N N . LYS A 1 396 ? 18.006 -4.020 -69.274 1.00 82.25 396 LYS A N 1
ATOM 3068 C CA . LYS A 1 396 ? 18.673 -3.180 -68.265 1.00 82.25 396 LYS A CA 1
ATOM 3069 C C . LYS A 1 396 ? 18.599 -3.854 -66.896 1.00 82.25 396 LYS A C 1
ATOM 3071 O O . LYS A 1 396 ? 17.522 -4.278 -66.478 1.00 82.25 396 LYS A O 1
ATOM 3076 N N . THR A 1 397 ? 19.724 -3.919 -66.190 1.00 85.06 397 THR A N 1
ATOM 3077 C CA . THR A 1 397 ? 19.768 -4.366 -64.792 1.00 85.06 397 THR A CA 1
ATOM 3078 C C . THR A 1 397 ? 19.360 -3.212 -63.884 1.00 85.06 397 THR A C 1
ATOM 3080 O O . THR A 1 397 ? 19.979 -2.151 -63.907 1.00 85.06 397 THR A O 1
ATOM 3083 N N . ILE A 1 398 ? 18.303 -3.403 -63.102 1.00 84.12 398 ILE A N 1
ATOM 3084 C CA . ILE A 1 398 ? 17.741 -2.397 -62.190 1.00 84.12 398 ILE A CA 1
ATOM 3085 C C . ILE A 1 398 ? 17.428 -3.030 -60.836 1.00 84.12 398 ILE A C 1
ATOM 3087 O O . ILE A 1 398 ? 17.318 -4.250 -60.725 1.00 84.12 398 ILE A O 1
ATOM 3091 N N . ALA A 1 399 ? 17.244 -2.217 -59.797 1.00 84.75 399 ALA A N 1
ATOM 3092 C CA . ALA A 1 399 ? 16.769 -2.740 -58.522 1.00 84.75 399 ALA A CA 1
ATOM 3093 C C . ALA A 1 399 ? 15.327 -3.261 -58.660 1.00 84.75 399 ALA A C 1
ATOM 3095 O O . ALA A 1 399 ? 14.491 -2.631 -59.306 1.00 84.75 399 ALA A O 1
ATOM 3096 N N . CYS A 1 400 ? 15.009 -4.379 -58.010 1.00 83.88 400 CYS A N 1
ATOM 3097 C CA . CYS A 1 400 ? 13.708 -5.044 -58.096 1.00 83.88 400 CYS A CA 1
ATOM 3098 C C . CYS A 1 400 ? 12.525 -4.101 -57.803 1.00 83.88 400 CYS A C 1
ATOM 3100 O O . CYS A 1 400 ? 11.543 -4.100 -58.542 1.00 83.88 400 CYS A O 1
ATOM 3102 N N . HIS A 1 401 ? 12.630 -3.210 -56.808 1.00 83.25 401 HIS A N 1
ATOM 3103 C CA . HIS A 1 401 ? 11.574 -2.225 -56.516 1.00 83.25 401 HIS A CA 1
ATOM 3104 C C . HIS A 1 401 ? 11.345 -1.183 -57.633 1.00 83.25 401 HIS A C 1
ATOM 3106 O O . HIS A 1 401 ? 10.321 -0.507 -57.635 1.00 83.25 401 HIS A O 1
ATOM 3112 N N . GLN A 1 402 ? 12.292 -1.028 -58.562 1.00 81.12 402 GLN A N 1
ATOM 3113 C CA . GLN A 1 402 ? 12.194 -0.143 -59.730 1.00 81.12 402 GLN A CA 1
ATOM 3114 C C . GLN A 1 402 ? 11.640 -0.877 -60.959 1.00 81.12 402 GLN A C 1
ATOM 3116 O O . GLN A 1 402 ? 11.387 -0.252 -61.988 1.00 81.12 402 GLN A O 1
ATOM 3121 N N . SER A 1 403 ? 11.424 -2.194 -60.876 1.00 70.94 403 SER A N 1
ATOM 3122 C CA . SER A 1 403 ? 10.958 -3.010 -62.004 1.00 70.94 403 SER A CA 1
ATOM 3123 C C . SER A 1 403 ? 9.575 -2.622 -62.523 1.00 70.94 403 SER A C 1
ATOM 3125 O O . SER A 1 403 ? 9.310 -2.802 -63.708 1.00 70.94 403 SER A O 1
ATOM 3127 N N . SER A 1 404 ? 8.729 -1.995 -61.707 1.00 68.56 404 SER A N 1
ATOM 3128 C CA . SER A 1 404 ? 7.425 -1.458 -62.114 1.00 68.56 404 SER A CA 1
ATOM 3129 C C . SER A 1 404 ? 7.489 -0.067 -62.760 1.00 68.56 404 SER A C 1
ATOM 3131 O O . SER A 1 404 ? 6.490 0.393 -63.301 1.00 68.56 404 SER A O 1
ATOM 3133 N N . GLN A 1 405 ? 8.643 0.615 -62.768 1.00 73.56 405 GLN A N 1
ATOM 3134 C CA . GLN A 1 405 ? 8.758 1.941 -63.385 1.00 73.56 405 GLN A CA 1
ATOM 3135 C C . GLN A 1 405 ? 8.663 1.850 -64.915 1.00 73.56 405 GLN A C 1
ATOM 3137 O O . GLN A 1 405 ? 9.473 1.178 -65.560 1.00 73.56 405 GLN A O 1
ATOM 3142 N N . GLU A 1 406 ? 7.687 2.539 -65.510 1.00 66.06 406 GLU A N 1
ATOM 3143 C CA . GLU A 1 406 ? 7.461 2.540 -66.965 1.00 66.06 406 GLU A CA 1
ATOM 3144 C C . GLU A 1 406 ? 8.435 3.448 -67.736 1.00 66.06 406 GLU A C 1
ATOM 3146 O O . GLU A 1 406 ? 8.729 3.190 -68.902 1.00 66.06 406 GLU A O 1
ATOM 3151 N N . ASN A 1 407 ? 9.003 4.461 -67.073 1.00 69.56 407 ASN A N 1
ATOM 3152 C CA . ASN A 1 407 ? 9.803 5.526 -67.697 1.00 69.56 407 ASN A CA 1
ATOM 3153 C C . ASN A 1 407 ? 11.321 5.281 -67.654 1.00 69.56 407 ASN A C 1
ATOM 3155 O O . ASN A 1 407 ? 12.114 6.218 -67.541 1.00 69.56 407 ASN A O 1
ATOM 3159 N N . LEU A 1 408 ? 11.753 4.023 -67.723 1.00 75.94 408 LEU A N 1
ATOM 3160 C CA . LEU A 1 408 ? 13.178 3.694 -67.719 1.00 75.94 408 LEU A CA 1
ATOM 3161 C C . LEU A 1 408 ? 13.796 4.000 -69.086 1.00 75.94 408 LEU A C 1
ATOM 3163 O O . LEU A 1 408 ? 13.481 3.355 -70.087 1.00 75.94 408 LEU A O 1
ATOM 3167 N N . ARG A 1 409 ? 14.703 4.982 -69.120 1.00 79.19 409 ARG A N 1
ATOM 3168 C CA . ARG A 1 409 ? 15.454 5.332 -70.330 1.00 79.19 409 ARG A CA 1
ATOM 3169 C C . ARG A 1 409 ? 16.510 4.270 -70.636 1.00 79.19 409 ARG A C 1
ATOM 3171 O O . ARG A 1 409 ? 17.234 3.803 -69.750 1.00 79.19 409 ARG A O 1
ATOM 3178 N N . CYS A 1 410 ? 16.571 3.896 -71.910 1.00 80.50 410 CYS A N 1
ATOM 3179 C CA . CYS A 1 410 ? 17.574 2.991 -72.448 1.00 80.50 410 CYS A CA 1
ATO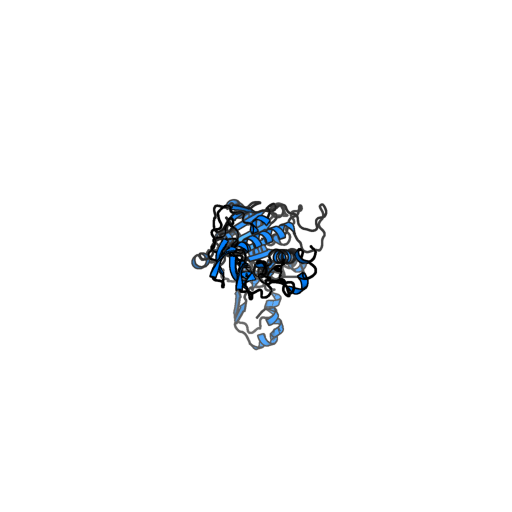M 3180 C C . CYS A 1 410 ? 18.869 3.757 -72.741 1.00 80.50 410 CYS A C 1
ATOM 3182 O O . CYS A 1 410 ? 18.856 4.664 -73.565 1.00 80.50 410 CYS A O 1
ATOM 3184 N N . GLU A 1 411 ? 19.971 3.356 -72.114 1.00 82.12 411 GLU A N 1
ATOM 3185 C CA . GLU A 1 411 ? 21.301 3.968 -72.295 1.00 82.12 411 GLU A CA 1
ATOM 3186 C C . GLU A 1 411 ? 22.150 3.244 -73.354 1.00 82.12 411 GLU A C 1
ATOM 3188 O O . GLU A 1 411 ? 23.249 3.684 -73.671 1.00 82.12 411 GLU A O 1
ATOM 3193 N N . PHE A 1 412 ? 21.646 2.147 -73.933 1.00 82.06 412 PHE A N 1
ATOM 3194 C CA . PHE A 1 412 ? 22.332 1.468 -75.034 1.00 82.06 412 PHE A CA 1
ATOM 3195 C C . PHE A 1 412 ? 22.470 2.394 -76.257 1.00 82.06 412 PHE A C 1
ATOM 3197 O O . PHE A 1 412 ? 21.541 3.171 -76.519 1.00 82.06 412 PHE A O 1
ATOM 3204 N N . PRO A 1 413 ? 23.573 2.293 -77.025 1.00 81.19 413 PRO A N 1
ATOM 3205 C CA . PRO A 1 413 ? 23.781 3.071 -78.244 1.00 81.19 413 PRO A CA 1
ATOM 3206 C C . PRO A 1 413 ? 22.600 2.954 -79.210 1.00 81.19 413 PRO A C 1
ATOM 3208 O O . PRO A 1 413 ? 22.012 1.880 -79.370 1.00 81.19 413 PRO A O 1
ATOM 3211 N N . CYS A 1 414 ? 22.216 4.062 -79.843 1.00 79.94 414 CYS A N 1
ATOM 3212 C CA . CYS A 1 414 ? 21.174 4.023 -80.857 1.00 79.94 414 CYS A CA 1
ATOM 3213 C C . CYS A 1 414 ? 21.688 3.327 -82.129 1.00 79.94 414 CYS A C 1
ATOM 3215 O O . CYS A 1 414 ? 22.749 3.661 -82.638 1.00 79.94 414 CYS A O 1
ATOM 3217 N N . THR A 1 415 ? 20.914 2.385 -82.671 1.00 80.75 415 THR A N 1
ATOM 3218 C CA . THR A 1 415 ? 21.250 1.651 -83.906 1.00 80.75 415 THR A CA 1
ATOM 3219 C C . THR A 1 415 ? 20.611 2.247 -85.166 1.00 80.75 415 THR A C 1
ATOM 3221 O O . THR A 1 415 ? 20.694 1.656 -86.237 1.00 80.75 415 THR A O 1
ATOM 3224 N N . ILE A 1 416 ? 19.936 3.397 -85.051 1.00 79.88 416 ILE A N 1
ATOM 3225 C CA . ILE A 1 416 ? 19.267 4.076 -86.170 1.00 79.88 416 ILE A CA 1
ATOM 3226 C C . ILE A 1 416 ? 20.243 5.036 -86.854 1.00 79.88 416 ILE A C 1
ATOM 3228 O O . ILE A 1 416 ? 20.914 5.819 -86.179 1.00 79.88 416 ILE A O 1
ATOM 3232 N N . ASN A 1 417 ? 20.245 5.037 -88.187 1.00 79.31 417 ASN A N 1
ATOM 3233 C CA . ASN A 1 417 ? 20.885 6.087 -88.974 1.00 79.31 417 ASN A CA 1
ATOM 3234 C C . ASN A 1 417 ? 19.955 7.304 -89.088 1.00 79.31 417 ASN A C 1
ATOM 3236 O O . ASN A 1 417 ? 18.756 7.164 -89.329 1.00 79.31 417 ASN A O 1
ATOM 3240 N N . LEU A 1 418 ? 20.509 8.498 -88.900 1.00 78.88 418 LEU A N 1
ATOM 3241 C CA . LEU A 1 418 ? 19.825 9.774 -89.105 1.00 78.88 418 LEU A CA 1
ATOM 3242 C C . LEU A 1 418 ? 19.423 9.939 -90.582 1.00 78.88 418 LEU A C 1
ATOM 3244 O O . LEU A 1 418 ? 19.940 9.245 -91.456 1.00 78.88 418 LEU A O 1
ATOM 3248 N N . SER A 1 419 ? 18.545 10.899 -90.893 1.00 78.00 419 SER A N 1
ATOM 3249 C CA . SER A 1 419 ? 18.144 11.186 -92.283 1.00 78.00 419 SER A CA 1
ATOM 3250 C C . SER A 1 419 ? 19.311 11.616 -93.187 1.00 78.00 419 SER A C 1
ATOM 3252 O O . SER A 1 419 ? 19.205 11.493 -94.403 1.00 78.00 419 SER A O 1
ATOM 3254 N N . CYS A 1 420 ? 20.439 12.052 -92.614 1.00 78.31 420 CYS A N 1
ATOM 3255 C CA . CYS A 1 420 ? 21.694 12.305 -93.329 1.00 78.31 420 CYS A CA 1
ATOM 3256 C C . CYS A 1 420 ? 22.504 11.035 -93.672 1.00 78.31 420 CYS A C 1
ATOM 3258 O O . CYS A 1 420 ? 23.552 11.140 -94.297 1.00 78.31 420 CYS A O 1
ATOM 3260 N N . GLY A 1 421 ? 22.052 9.843 -93.265 1.00 76.00 421 GLY A N 1
ATOM 3261 C CA . GLY A 1 421 ? 22.702 8.555 -93.543 1.00 76.00 421 GLY A CA 1
ATOM 3262 C C . GLY A 1 421 ? 23.722 8.089 -92.495 1.00 76.00 421 GLY A C 1
ATOM 3263 O O . GLY A 1 421 ? 24.131 6.931 -92.534 1.00 76.00 421 GLY A O 1
ATOM 3264 N N . HIS A 1 422 ? 24.092 8.937 -91.530 1.00 79.94 422 HIS A N 1
ATOM 3265 C CA . HIS A 1 422 ? 25.073 8.624 -90.481 1.00 79.94 422 HIS A CA 1
ATOM 3266 C C . HIS A 1 422 ? 24.445 7.987 -89.225 1.00 79.94 422 HIS A C 1
ATOM 3268 O O . HIS A 1 422 ? 23.289 8.285 -88.909 1.00 79.94 422 HIS A O 1
ATOM 3274 N N . PRO A 1 423 ? 25.184 7.146 -88.470 1.00 79.44 423 PRO A N 1
ATOM 3275 C CA . PRO A 1 423 ? 24.695 6.549 -87.227 1.00 79.44 423 PRO A CA 1
ATOM 3276 C C . PRO A 1 423 ? 24.407 7.613 -86.157 1.00 79.44 423 PRO A C 1
ATOM 3278 O O . PRO A 1 423 ? 25.180 8.547 -85.956 1.00 79.44 423 PRO A O 1
ATOM 3281 N N . CYS A 1 424 ? 23.280 7.473 -85.455 1.00 79.75 424 CYS A N 1
ATOM 3282 C CA . CYS A 1 424 ? 22.876 8.394 -84.393 1.00 79.75 424 CYS A CA 1
ATOM 3283 C C . CYS A 1 424 ? 23.886 8.380 -83.222 1.00 79.75 424 CYS A C 1
ATOM 3285 O O . CYS A 1 424 ? 24.108 7.314 -82.648 1.00 79.75 424 CYS A O 1
ATOM 3287 N N . PRO A 1 425 ? 24.422 9.540 -82.785 1.00 80.25 425 PRO A N 1
ATOM 3288 C CA . PRO A 1 425 ? 25.391 9.599 -81.685 1.00 80.25 425 PRO A CA 1
ATOM 3289 C C . PRO A 1 425 ? 24.756 9.432 -80.291 1.00 80.25 425 PRO A C 1
ATOM 3291 O O . PRO A 1 425 ? 25.460 9.191 -79.314 1.00 80.25 425 PRO A O 1
ATOM 3294 N N . GLY A 1 426 ? 23.432 9.584 -80.178 1.00 81.00 426 GLY A N 1
ATOM 3295 C CA . GLY A 1 426 ? 22.702 9.452 -78.915 1.00 81.00 426 GLY A CA 1
ATOM 3296 C C . GLY A 1 426 ? 22.377 8.013 -78.501 1.00 81.00 426 GLY A C 1
ATOM 3297 O O . GLY A 1 426 ? 22.684 7.030 -79.180 1.00 81.00 426 GLY A O 1
ATOM 3298 N N . THR A 1 427 ? 21.669 7.890 -77.382 1.00 83.75 427 THR A N 1
ATOM 3299 C CA . THR A 1 427 ? 21.214 6.598 -76.847 1.00 83.75 427 THR A CA 1
ATOM 3300 C C . THR A 1 427 ? 19.816 6.222 -77.343 1.00 83.75 427 THR A C 1
ATOM 3302 O O . THR A 1 427 ? 19.000 7.053 -77.746 1.00 83.75 427 THR A O 1
ATOM 3305 N N . CYS A 1 428 ? 19.495 4.932 -77.302 1.00 80.94 428 CYS A N 1
ATOM 3306 C CA . CYS A 1 428 ? 18.215 4.391 -77.752 1.00 80.94 428 CYS A CA 1
ATOM 3307 C C . CYS A 1 428 ? 17.001 5.004 -77.012 1.00 80.94 428 CYS A C 1
ATOM 3309 O O . CYS A 1 428 ? 15.922 5.135 -77.592 1.00 80.94 428 CYS A O 1
ATOM 3311 N N . GLY A 1 429 ? 17.163 5.408 -75.746 1.00 78.56 429 GLY A N 1
ATOM 3312 C CA . GLY A 1 429 ? 16.121 6.019 -74.913 1.00 78.56 429 GLY A CA 1
ATOM 3313 C C . GLY A 1 429 ? 15.882 7.511 -75.161 1.00 78.56 429 GLY A C 1
ATOM 3314 O O . GLY A 1 429 ? 14.992 8.087 -74.541 1.00 78.56 429 GLY A O 1
ATOM 3315 N N . GLU A 1 430 ? 16.654 8.138 -76.047 1.00 77.88 430 GLU A N 1
ATOM 3316 C CA . GLU A 1 430 ? 16.630 9.581 -76.300 1.00 77.88 430 GLU A CA 1
ATOM 3317 C C . GLU A 1 430 ? 15.813 9.990 -77.533 1.00 77.88 430 GLU A C 1
ATOM 3319 O O . GLU A 1 430 ? 15.910 11.137 -77.972 1.00 77.88 430 GLU A O 1
ATOM 3324 N N . ARG A 1 431 ? 14.986 9.084 -78.071 1.00 69.88 431 ARG A N 1
ATOM 3325 C CA . ARG A 1 431 ? 14.121 9.343 -79.234 1.00 69.88 431 ARG A CA 1
ATOM 3326 C C . ARG A 1 431 ? 13.170 10.543 -79.017 1.00 69.88 431 ARG A C 1
ATOM 3328 O O . ARG A 1 431 ? 12.723 10.747 -77.888 1.00 69.88 431 ARG A O 1
ATOM 3335 N N . PRO A 1 432 ? 12.810 11.290 -80.083 1.00 76.50 432 PRO A N 1
ATOM 3336 C CA . PRO A 1 432 ? 13.181 11.076 -81.489 1.00 76.50 432 PRO A CA 1
ATOM 3337 C C . PRO A 1 432 ? 14.654 11.411 -81.775 1.00 76.50 432 PRO A C 1
ATOM 3339 O O . PRO A 1 432 ? 15.192 12.390 -81.264 1.00 76.50 432 PRO A O 1
ATOM 3342 N N . CYS A 1 433 ? 15.317 10.582 -82.592 1.00 72.75 433 CYS A N 1
ATOM 3343 C CA . CYS A 1 433 ? 16.738 10.742 -82.942 1.00 72.75 433 CYS A CA 1
ATOM 3344 C C . CYS A 1 433 ? 17.010 12.003 -83.776 1.00 72.75 433 CYS A C 1
ATOM 3346 O O . CYS A 1 433 ? 18.140 12.478 -83.817 1.00 72.75 433 CYS A O 1
ATOM 3348 N N . GLU A 1 434 ? 15.969 12.573 -84.386 1.00 70.69 434 GLU A N 1
ATOM 3349 C CA . GLU A 1 434 ? 16.013 13.788 -85.208 1.00 70.69 434 GLU A CA 1
ATOM 3350 C C . GLU A 1 434 ? 16.586 14.998 -84.464 1.00 70.69 434 GLU A C 1
ATOM 3352 O O . GLU A 1 434 ? 17.184 15.876 -85.076 1.00 70.69 434 GLU A O 1
ATOM 3357 N N . LYS A 1 435 ? 16.505 15.025 -83.129 1.00 74.44 435 LYS A N 1
ATOM 3358 C CA . LYS A 1 435 ? 17.122 16.086 -82.323 1.00 74.44 435 LYS A CA 1
ATOM 3359 C C . LYS A 1 435 ? 18.654 16.138 -82.439 1.00 74.44 435 LYS A C 1
ATOM 3361 O O . LYS A 1 435 ? 19.245 17.177 -82.167 1.00 74.44 435 LYS A O 1
ATOM 3366 N N . PHE A 1 436 ? 19.291 15.035 -82.842 1.00 73.12 436 PHE A N 1
ATOM 3367 C CA . PHE A 1 436 ? 20.743 14.941 -83.010 1.00 73.12 436 PHE A CA 1
ATOM 3368 C C . PHE A 1 436 ? 21.215 15.285 -84.433 1.00 73.12 436 PHE A C 1
ATOM 3370 O O . PHE A 1 436 ? 22.415 15.264 -84.689 1.00 73.12 436 PHE A O 1
ATOM 3377 N N . LEU A 1 437 ? 20.309 15.648 -85.356 1.00 67.56 437 LEU A N 1
ATOM 3378 C CA . LEU A 1 437 ? 20.670 16.073 -86.719 1.00 67.56 437 LEU A CA 1
ATOM 3379 C C . LEU A 1 437 ? 21.618 17.278 -86.721 1.00 67.56 437 LEU A C 1
ATOM 3381 O O . LEU A 1 437 ? 22.613 17.265 -87.434 1.00 67.56 437 LEU A O 1
ATOM 3385 N N . MET A 1 438 ? 21.352 18.283 -85.879 1.00 65.06 438 MET A N 1
ATOM 3386 C CA . MET A 1 438 ? 22.193 19.487 -85.777 1.00 65.06 438 MET A CA 1
ATOM 3387 C C . MET A 1 438 ? 23.505 19.267 -85.006 1.00 65.06 438 MET A C 1
ATOM 3389 O O . MET A 1 438 ? 24.334 20.166 -84.935 1.00 65.06 438 MET A O 1
ATOM 3393 N N . SER A 1 439 ? 23.692 18.088 -84.409 1.00 62.66 439 SER A N 1
ATOM 3394 C CA . SER A 1 439 ? 24.880 17.704 -83.630 1.00 62.66 439 SER A CA 1
ATOM 3395 C C . SER A 1 439 ? 25.635 16.523 -84.256 1.00 62.66 439 SER A C 1
ATOM 3397 O O . SER A 1 439 ? 26.538 15.966 -83.635 1.00 62.66 439 SER A O 1
ATOM 3399 N N . CYS A 1 440 ? 25.289 16.141 -85.491 1.00 69.25 440 CYS A N 1
ATOM 3400 C CA . CYS A 1 440 ? 25.997 15.116 -86.246 1.00 69.25 440 CYS A CA 1
ATOM 3401 C C . CYS A 1 440 ? 27.359 15.659 -86.698 1.00 69.25 440 CYS A C 1
ATOM 3403 O O . CYS A 1 440 ? 27.447 16.387 -87.685 1.00 69.25 440 CYS A O 1
ATOM 3405 N N . THR A 1 441 ? 28.426 15.285 -85.993 1.00 65.88 441 THR A N 1
ATOM 3406 C CA . THR A 1 441 ? 29.801 15.717 -86.289 1.00 65.88 441 THR A CA 1
ATOM 3407 C C . THR A 1 441 ? 30.231 15.373 -87.716 1.00 65.88 441 THR A C 1
ATOM 3409 O O . THR A 1 441 ? 30.825 16.212 -88.376 1.00 65.88 441 THR A O 1
ATOM 3412 N N . SER A 1 442 ? 29.816 14.220 -88.249 1.00 66.94 442 SER A N 1
ATOM 3413 C CA . SER A 1 442 ? 30.103 13.796 -89.633 1.00 66.94 442 SER A CA 1
ATOM 3414 C C . SER A 1 442 ? 29.352 14.570 -90.731 1.00 66.94 442 SER A C 1
ATOM 3416 O O . SER A 1 442 ? 29.514 14.257 -91.901 1.00 66.94 442 SER A O 1
ATOM 3418 N N . CYS A 1 443 ? 28.456 15.500 -90.378 1.00 63.72 443 CYS A N 1
ATOM 3419 C CA . CYS A 1 443 ? 27.832 16.441 -91.327 1.00 63.72 443 CYS A CA 1
ATOM 3420 C C . CYS A 1 443 ? 28.321 17.885 -91.132 1.00 63.72 443 CYS A C 1
ATOM 3422 O O . CYS A 1 443 ? 27.924 18.765 -91.892 1.00 63.72 443 CYS A O 1
ATOM 3424 N N . LEU A 1 444 ? 29.069 18.136 -90.051 1.00 61.72 444 LEU A N 1
ATOM 3425 C CA . LEU A 1 444 ? 29.687 19.425 -89.736 1.00 61.72 444 LEU A CA 1
ATOM 3426 C C . LEU A 1 444 ? 31.132 19.498 -90.259 1.00 61.72 444 LEU A C 1
ATOM 3428 O O . LEU A 1 444 ? 31.636 20.601 -90.463 1.00 61.72 444 LEU A O 1
ATOM 3432 N N . GLU A 1 445 ? 31.766 18.340 -90.458 1.00 55.91 445 GLU A N 1
ATOM 3433 C CA . GLU A 1 445 ? 32.910 18.132 -91.358 1.00 55.91 445 GLU A CA 1
ATOM 3434 C C . GLU A 1 445 ? 32.425 17.960 -92.800 1.00 55.91 445 GLU A C 1
ATOM 3436 O O . GLU A 1 445 ? 33.107 18.499 -93.704 1.00 55.91 445 GLU A O 1
#

Foldseek 3Di:
DDLVVLLVVLVVLQVVLDQEDEADQQQQDQAVSVVSNDHPSHNYYHYHHDVLAAFHDDPDPCCCPPVVRSGGPVNVCVVVVNDDDDDAEDQFADPLLVQLCCVVVVSHDYPCVRQVPAAALLQFPDQEAEAADQFAWPQDDDQDHDPDDWIATLLLLVQLLLVLVLSVLQPDAQLQAEEEEATVVHLVSNVVVLVVVCVVCVLCNNRSVNNHGDYLVVQPPAAHAEYEYEQRHNHPALDSPSQQRSNSVSSRSRRHSHHYYYYYHVCSQVVYPDNPPSSVSNQVSCVVVVRYDQWTWTAQSVGRVQTDTRHSPDDSVCQQLPSAQAACQQQAPLRDGQRGGNHGPSHPSSHQLNQQDWDWDQAPVRDTDIDGSNDDSVPDQAQDWDWAQAPVRDTDTGGPSCNPPNLDAAQDAQQDADPVRHGQRGGPRPPPSNVCVVVPPVVVD

pLDDT: mean 88.34, std 9.67, range [38.19, 98.69]

Mean predicted aligned error: 10.54 Å

Radius of gyration: 37.61 Å; Cα contacts (8 Å, |Δi|>4): 772; chains: 1; bounding box: 76×50×126 Å

Sequence (445 aa):
MTISGALTNYDIVSSLEPKVVLLEEAAELLEPHLISVLPSTVEHLISIGDHKQLRPGVECYELTKEKAFDISLFERLVNNGAPHVCLQFQGRMRPEFAQLLLCRYPEYKNNAAVIEKYQPPQCVSKSMFFLDHAMLEDGFIGSTCIEGGSKRNTGEATLVLNLALWFVLNEHPGNTITVLCPYLGQSHLMADLISVLVSKHSNLQPQLKNIHICTVDQYQGDENEIVLLSLTRGNAQGNIGFLKSPNRLCVALSRAHSGLYVIGNSGTIVNGEKPGPMWQNTIQHFKDTGCFGNEISLCCPRHPTSELSFGPSTDTSVFETGFCDHPCNFIKECNHICPRRCHPLVSEYHDSKRCTEMVIETLPCGHKIEKLCNFPAEKVKCKASCAKLLKCGHTKTIACHQSSQENLRCEFPCTINLSCGHPCPGTCGERPCEKFLMSCTSCLE

Nearest PDB structures (foldseek):
  4b3g-assembly2_B  TM=8.728E-01  e=1.634E-16  Homo sapiens
  8rd3-assembly1_A  TM=8.314E-01  e=5.765E-17  Saccharomyces cerevisiae S288C
  2xzl-assembly1_A  TM=8.517E-01  e=1.927E-16  Saccharomyces cerevisiae
  2xzo-assembly1_A  TM=8.453E-01  e=1.313E-15  Homo sapiens
  4b3g-assembly1_A  TM=8.347E-01  e=6.100E-15  Homo sapiens

InterPro domains:
  IPR027417 P-loop containing nucleoside triphosphate hydrolase [G3DSA:3.40.50.300] (1-90)
  IPR027417 P-loop containing nucleoside triphosphate hydrolase [G3DSA:3.40.50.300] (92-298)
  IPR027417 P-loop containing nucleoside triphosphate hydrolase [SSF52540] (10-270)
  IPR041679 DNA2/NAM7 helicase-like, C-terminal [PF13087] (70-266)
  IPR045055 DNA2/NAM7-like helicase [PTHR10887] (1-385)
  IPR047187 Upf1-like, C-terminal helicase domain [cd18808] (93-287)

Organism: Heterosigma akashiwo (NCBI:txid2829)